Protein AF-A0A521X167-F1 (afdb_monomer)

Mean predicted aligned error: 25.04 Å

Secondary structure (DSSP, 8-state):
----SSSTTSTTSS-------------------TT---HHHHHHHHH-------HHHHHHHHHHHHHHHHHSSTTS-SSS-SS------------S---HHHHHHHHHHS----HHHHHHHHHHHHHHTS----HHHHHHHHHHHHHTTS---HHHHHHHHHHHS----HHHHHHHHHHHHHHHHHHHSHHHHHHHHHHHHHHHHHHHHHHHHHHHHHHHHHHHHHHHHHHHHHHHHHHHHHHHHHHHHHHHHHSHHHHHHHHHHHHHHSPPP--HHHHHHHHHHHHHHS-----HHHHHHHHHHHHTTS-----HHHHHHHHHHHHHT-PPP--HHHHHHHHHHS-----HHHHHHHHHHHHHHHHHTT-

Sequence (371 aa):
MDQNYLIDLVSGLFGSKRAIETQTSRPCTYLSDSSGLTGVAKYLKRQEVVPVLSGVARYLKNLEELSVTNEEADFLESQEEALIADVGPKLENQIETLSSVAKYLKKLDQSPVSSVAKYMARQAINAKQAPKISGVAKYVAKHAVVIKKAPASSVTKYVEKQAKSPVISSVSKYLIKQSISAKNTAASTRVGKYLEDESIATRKAAAAAIVARYLEEQRLLAKEQEQEKEKAQQLAREKEMQKAQERAAAAAAATGVARYLEKQEILAKEKPPVSGVAKYMAKQIISSKEAPILSGVSKYVAKQAINAKEAPILSGVAKYLKKEAMAVKKMPKVSGVAKYIEKKAVSPVASGVSKYMMRQNISAKAKQEKA

Foldseek 3Di:
DDDPPPPPPPPPPDDDDPDPDPPPDDPPPPPPDPPPQDPVNVVVVVVPPPPPQDPVSVVVVVVVVVVVVVVVVVPPPPPPPDPDDDDDDDDDDDDPDCDPVVVVVVVVVVPPCPPVNVVVVVVVVVVVVPPPCPPVSVVVVVVVVVVVVDPQPPVSVVVVVCVVDVPCPPVNVVVVVVVVVVLVVLCVDPVSVVVVVVVVVVVVVVVVVVVVVVVVVVVVVVVVVVVVVVVVVVVVVVVVVVVVVVVVVVVCVVDPVSVVVVVVVVVVVPPDDCDPVNVVVVVVVVVVPPPPPQPPVNVVVVVVVVVVVPDPPQPPVSVVVVVVVVVVVPDPDQPVVNVVVVVCVVDDPQDPVSVVVVVVVVVVVVVVVVD

Solvent-accessible surface area (backbone atoms only — not comparable to full-atom values): 22716 Å² total; per-residue (Å²): 139,80,93,75,83,82,72,80,79,72,72,83,81,75,78,84,79,76,78,83,73,83,74,79,77,72,84,79,77,77,79,74,64,90,76,80,65,50,76,64,55,55,50,52,63,66,63,61,65,72,75,83,64,49,77,63,55,50,51,53,51,55,50,52,57,59,54,56,66,57,65,71,64,69,75,76,73,83,80,76,89,84,80,86,88,81,82,85,82,90,82,87,90,78,85,88,69,82,42,73,62,57,59,47,50,61,52,52,74,53,57,78,69,42,76,63,53,50,47,51,50,50,49,53,51,50,61,71,59,46,75,72,65,46,76,61,56,47,45,51,52,55,49,51,54,44,61,75,60,46,83,63,50,73,64,56,51,48,52,51,49,50,70,75,47,66,84,70,45,74,65,55,50,48,51,52,50,52,52,51,51,52,49,55,56,38,56,71,36,76,67,37,41,52,54,49,52,51,54,49,49,52,51,50,52,53,52,50,53,52,53,49,51,53,55,49,51,54,52,49,54,53,50,50,54,49,52,50,51,51,50,50,52,50,51,50,51,51,52,50,51,49,53,50,49,52,51,51,49,53,56,46,58,67,36,73,63,48,49,49,51,54,52,50,50,50,57,64,68,50,64,71,76,76,47,73,63,58,53,47,52,53,49,52,54,50,67,72,59,61,67,77,80,71,49,75,64,58,54,48,52,54,51,52,59,52,66,73,58,63,72,79,83,69,49,74,63,60,53,46,53,54,50,48,59,58,51,66,73,62,63,76,77,76,50,76,63,60,55,49,53,51,59,52,71,77,47,79,78,68,48,74,63,55,52,48,55,52,50,51,53,52,55,53,51,60,52,62,79,74,108

Radius of gyration: 49.53 Å; Cα contacts (8 Å, |Δi|>4): 24; chains: 1; bounding box: 74×113×154 Å

Structure (mmCIF, N/CA/C/O backbone):
data_AF-A0A521X167-F1
#
_entry.id   AF-A0A521X167-F1
#
loop_
_atom_site.group_PDB
_atom_site.id
_atom_site.type_symbol
_atom_site.label_atom_id
_atom_site.label_alt_id
_atom_site.label_comp_id
_atom_site.label_asym_id
_atom_site.label_entity_id
_atom_site.label_seq_id
_atom_site.pdbx_PDB_ins_code
_atom_site.Cartn_x
_atom_site.Cartn_y
_atom_site.Cartn_z
_atom_site.occupancy
_atom_site.B_iso_or_equiv
_atom_site.auth_seq_id
_atom_site.auth_comp_id
_atom_site.auth_asym_id
_atom_site.auth_atom_id
_atom_site.pdbx_PDB_model_num
ATOM 1 N N . MET A 1 1 ? 17.722 24.470 -89.277 1.00 47.84 1 MET A N 1
ATOM 2 C CA . MET A 1 1 ? 16.968 25.341 -88.342 1.00 47.84 1 MET A CA 1
ATOM 3 C C . MET A 1 1 ? 15.893 24.446 -87.767 1.00 47.84 1 MET A C 1
ATOM 5 O O . MET A 1 1 ? 14.817 24.329 -88.341 1.00 47.84 1 MET A O 1
ATOM 9 N N . ASP A 1 2 ? 16.273 23.692 -86.738 1.00 47.91 2 ASP A N 1
ATOM 10 C CA . ASP A 1 2 ? 15.679 22.381 -86.482 1.00 47.91 2 ASP A CA 1
ATOM 11 C C . ASP A 1 2 ? 14.715 22.436 -85.296 1.00 47.91 2 ASP A C 1
ATOM 13 O O . ASP A 1 2 ? 15.006 22.982 -84.231 1.00 47.91 2 ASP A O 1
ATOM 17 N N . GLN A 1 3 ? 13.526 21.891 -85.535 1.00 56.38 3 GLN A N 1
ATOM 18 C CA . GLN A 1 3 ? 12.286 22.093 -84.789 1.00 56.38 3 GLN A CA 1
ATOM 19 C C . GLN A 1 3 ? 12.087 21.091 -83.634 1.00 56.38 3 GLN A C 1
ATOM 21 O O . GLN A 1 3 ? 10.997 20.552 -83.482 1.00 56.38 3 GLN A O 1
ATOM 26 N N . ASN A 1 4 ? 13.099 20.836 -82.798 1.00 56.25 4 ASN A N 1
ATOM 27 C CA . ASN A 1 4 ? 13.013 19.789 -81.757 1.00 56.25 4 ASN A CA 1
ATOM 28 C C . ASN A 1 4 ? 13.168 20.272 -80.302 1.00 56.25 4 ASN A C 1
ATOM 30 O O . ASN A 1 4 ? 13.463 19.474 -79.421 1.00 56.25 4 ASN A O 1
ATOM 34 N N . TYR A 1 5 ? 12.919 21.551 -80.006 1.00 54.16 5 TYR A N 1
ATOM 35 C CA . TYR A 1 5 ? 13.086 22.086 -78.641 1.00 54.16 5 TYR A CA 1
ATOM 36 C C . TYR A 1 5 ? 11.803 22.168 -77.797 1.00 54.16 5 TYR A C 1
ATOM 38 O O . TYR A 1 5 ? 11.856 22.640 -76.665 1.00 54.16 5 TYR A O 1
ATOM 46 N N . LEU A 1 6 ? 10.651 21.703 -78.297 1.00 53.53 6 LEU A N 1
ATOM 47 C CA . LEU A 1 6 ? 9.368 21.894 -77.600 1.00 53.53 6 LEU A CA 1
ATOM 48 C C . LEU A 1 6 ? 8.867 20.690 -76.779 1.00 53.53 6 LEU A C 1
ATOM 50 O O . LEU A 1 6 ? 7.837 20.806 -76.122 1.00 53.53 6 LEU A O 1
ATOM 54 N N . ILE A 1 7 ? 9.566 19.549 -76.785 1.00 54.06 7 ILE A N 1
ATOM 55 C CA . ILE A 1 7 ? 9.081 18.312 -76.134 1.00 54.06 7 ILE A CA 1
ATOM 56 C C . ILE A 1 7 ? 9.672 18.092 -74.725 1.00 54.06 7 ILE A C 1
ATOM 58 O O . ILE A 1 7 ? 9.080 17.375 -73.921 1.00 54.06 7 ILE A O 1
ATOM 62 N N . ASP A 1 8 ? 10.751 18.781 -74.345 1.00 52.78 8 ASP A N 1
ATOM 63 C CA . ASP A 1 8 ? 11.442 18.510 -73.070 1.00 52.78 8 ASP A CA 1
ATOM 64 C C . ASP A 1 8 ? 10.947 19.305 -71.848 1.00 52.78 8 ASP A C 1
ATOM 66 O O . ASP A 1 8 ? 11.417 19.074 -70.734 1.00 52.78 8 ASP A O 1
ATOM 70 N N . LEU A 1 9 ? 9.953 20.192 -71.987 1.00 54.28 9 LEU A N 1
ATOM 71 C CA . LEU A 1 9 ? 9.481 21.011 -70.856 1.00 54.28 9 LEU A CA 1
ATOM 72 C C . LEU A 1 9 ? 8.314 20.391 -70.056 1.00 54.28 9 LEU A C 1
ATOM 74 O O . LEU A 1 9 ? 7.995 20.870 -68.970 1.00 54.28 9 LEU A O 1
ATOM 78 N N . VAL A 1 10 ? 7.676 19.319 -70.543 1.00 51.78 10 VAL A N 1
ATOM 79 C CA . VAL A 1 10 ? 6.469 18.736 -69.902 1.00 51.78 10 VAL A CA 1
ATOM 80 C C . VAL A 1 10 ? 6.752 17.435 -69.127 1.00 51.78 10 VAL A C 1
ATOM 82 O O . VAL A 1 10 ? 5.931 16.984 -68.330 1.00 51.78 10 VAL A O 1
ATOM 85 N N . SER A 1 11 ? 7.957 16.872 -69.228 1.00 51.19 11 SER A N 1
ATOM 86 C CA . SER A 1 11 ? 8.320 15.604 -68.564 1.00 51.19 11 SER A CA 1
ATOM 87 C C . SER A 1 11 ? 8.676 15.729 -67.068 1.00 51.19 11 SER A C 1
ATOM 89 O O . SER A 1 11 ? 9.105 14.758 -66.447 1.00 51.19 11 SER A O 1
ATOM 91 N N . GLY A 1 12 ? 8.482 16.901 -66.453 1.00 53.19 12 GLY A N 1
ATOM 92 C CA . GLY A 1 12 ? 8.878 17.184 -65.066 1.00 53.19 12 GLY A CA 1
ATOM 93 C C . GLY A 1 12 ? 7.887 16.791 -63.960 1.00 53.19 12 GLY A C 1
ATOM 94 O O . GLY A 1 12 ? 8.208 17.003 -62.792 1.00 53.19 12 GLY A O 1
ATOM 95 N N . LEU A 1 13 ? 6.699 16.248 -64.268 1.00 56.66 13 LEU A N 1
ATOM 96 C CA . LEU A 1 13 ? 5.634 16.104 -63.255 1.00 56.66 13 LEU A CA 1
ATOM 97 C C . LEU A 1 13 ? 5.129 14.676 -62.981 1.00 56.66 13 LEU A C 1
ATOM 99 O O . LEU A 1 13 ? 4.431 14.475 -61.991 1.00 56.66 13 LEU A O 1
ATOM 103 N N . PHE A 1 14 ? 5.506 13.661 -63.764 1.00 53.41 14 PHE A N 1
ATOM 104 C CA . PHE A 1 14 ? 5.085 12.280 -63.494 1.00 53.41 14 PHE A CA 1
ATOM 105 C C . PHE A 1 14 ? 6.189 11.262 -63.793 1.00 53.41 14 PHE A C 1
ATOM 107 O O . PHE A 1 14 ? 6.531 11.012 -64.941 1.00 53.41 14 PHE A O 1
ATOM 114 N N . GLY A 1 15 ? 6.676 10.598 -62.740 1.00 49.22 15 GLY A N 1
ATOM 115 C CA . GLY A 1 15 ? 7.283 9.271 -62.857 1.00 49.22 15 GLY A CA 1
ATOM 116 C C . GLY A 1 15 ? 8.806 9.233 -62.816 1.00 49.22 15 GLY A C 1
ATOM 117 O O . GLY A 1 15 ? 9.468 9.035 -63.830 1.00 49.22 15 GLY A O 1
ATOM 118 N N . SER A 1 16 ? 9.370 9.293 -61.608 1.00 50.41 16 SER A N 1
ATOM 119 C CA . SER A 1 16 ? 10.726 8.815 -61.345 1.00 50.41 16 SER A CA 1
ATOM 120 C C . SER A 1 16 ? 10.834 7.355 -61.804 1.00 50.41 16 SER A C 1
ATOM 122 O O . SER A 1 16 ? 10.230 6.454 -61.213 1.00 50.41 16 SER A O 1
ATOM 124 N N . LYS A 1 17 ? 11.604 7.122 -62.871 1.00 50.06 17 LYS A N 1
ATOM 125 C CA . LYS A 1 17 ? 12.053 5.792 -63.283 1.00 50.06 17 LYS A CA 1
ATOM 126 C C . LYS A 1 17 ? 12.780 5.162 -62.093 1.00 50.06 17 LYS A C 1
ATOM 128 O O . LYS A 1 17 ? 13.825 5.651 -61.671 1.00 50.06 17 LYS A O 1
ATOM 133 N N . ARG A 1 18 ? 12.206 4.100 -61.519 1.00 49.12 18 ARG A N 1
ATOM 134 C CA . ARG A 1 18 ? 12.925 3.234 -60.581 1.00 49.12 18 ARG A CA 1
ATOM 135 C C . ARG A 1 18 ? 14.031 2.561 -61.380 1.00 49.12 18 ARG A C 1
ATOM 137 O O . ARG A 1 18 ? 13.741 1.774 -62.277 1.00 49.12 18 ARG A O 1
ATOM 144 N N . ALA A 1 19 ? 15.275 2.902 -61.071 1.00 49.47 19 ALA A N 1
ATOM 145 C CA . ALA A 1 19 ? 16.415 2.098 -61.462 1.00 49.47 19 ALA A CA 1
ATOM 146 C C . ALA A 1 19 ? 16.202 0.690 -60.889 1.00 49.47 19 ALA A C 1
ATOM 148 O O . ALA A 1 19 ? 16.019 0.516 -59.683 1.00 49.47 19 ALA A O 1
ATOM 149 N N . ILE A 1 20 ? 16.139 -0.297 -61.776 1.00 53.31 20 ILE A N 1
ATOM 150 C CA . ILE A 1 20 ? 16.152 -1.711 -61.420 1.00 53.31 20 ILE A CA 1
ATOM 151 C C . ILE A 1 20 ? 17.610 -2.020 -61.081 1.00 53.31 20 ILE A C 1
ATOM 153 O O . ILE A 1 20 ? 18.399 -2.397 -61.940 1.00 53.31 20 ILE A O 1
ATOM 157 N N . GLU A 1 21 ? 17.987 -1.774 -59.828 1.00 47.50 21 GLU A N 1
ATOM 158 C CA . GLU A 1 21 ? 19.181 -2.376 -59.249 1.00 47.50 21 GLU A CA 1
ATOM 159 C C . GLU A 1 21 ? 18.894 -3.868 -59.084 1.00 47.50 21 GLU A C 1
ATOM 161 O O . GLU A 1 21 ? 18.050 -4.283 -58.284 1.00 47.50 21 GLU A O 1
ATOM 166 N N . THR A 1 22 ? 19.577 -4.685 -59.879 1.00 46.31 22 THR A N 1
ATOM 167 C CA . THR A 1 22 ? 19.650 -6.132 -59.703 1.00 46.31 22 THR A CA 1
ATOM 168 C C . THR A 1 22 ? 20.320 -6.421 -58.362 1.00 46.31 22 THR A C 1
ATOM 170 O O . THR A 1 22 ? 21.543 -6.520 -58.269 1.00 46.31 22 THR A O 1
ATOM 173 N N . GLN A 1 23 ? 19.511 -6.523 -57.306 1.00 43.84 23 GLN A N 1
ATOM 174 C CA . GLN A 1 23 ? 19.937 -7.066 -56.025 1.00 43.84 23 GLN A CA 1
ATOM 175 C C . GLN A 1 23 ? 20.336 -8.523 -56.242 1.00 43.84 23 GLN A C 1
ATOM 177 O O . GLN A 1 23 ? 19.493 -9.397 -56.441 1.00 43.84 23 GLN A O 1
ATOM 182 N N . THR A 1 24 ? 21.637 -8.782 -56.197 1.00 46.19 24 THR A N 1
ATOM 183 C CA . THR A 1 24 ? 22.175 -10.117 -55.986 1.00 46.19 24 THR A CA 1
ATOM 184 C C . THR A 1 24 ? 21.641 -10.619 -54.648 1.00 46.19 24 THR A C 1
ATOM 186 O O . THR A 1 24 ? 21.963 -10.113 -53.570 1.00 46.19 24 THR A O 1
ATOM 189 N N . SER A 1 25 ? 20.729 -11.585 -54.738 1.00 42.28 25 SER A N 1
ATOM 190 C CA . SER A 1 25 ? 20.119 -12.265 -53.609 1.00 42.28 25 SER A CA 1
ATOM 191 C C . SER A 1 25 ? 21.214 -12.856 -52.729 1.00 42.28 25 SER A C 1
ATOM 193 O O . SER A 1 25 ? 21.930 -13.773 -53.133 1.00 42.28 25 SER A O 1
ATOM 195 N N . ARG A 1 26 ? 21.333 -12.337 -51.507 1.00 46.81 26 ARG A N 1
ATOM 196 C CA . ARG A 1 26 ? 22.073 -13.015 -50.444 1.00 46.81 26 ARG A CA 1
ATOM 197 C C . ARG A 1 26 ? 21.489 -14.423 -50.279 1.00 46.81 26 ARG A C 1
ATOM 199 O O . ARG A 1 26 ? 20.261 -14.536 -50.237 1.00 46.81 26 ARG A O 1
ATOM 206 N N . PRO A 1 27 ? 22.315 -15.475 -50.162 1.00 45.53 27 PRO A N 1
ATOM 207 C CA . PRO A 1 27 ? 21.812 -16.796 -49.828 1.00 45.53 27 PRO A CA 1
ATOM 208 C C . PRO A 1 27 ? 21.134 -16.699 -48.462 1.00 45.53 27 PRO A C 1
ATOM 210 O O . PRO A 1 27 ? 21.767 -16.419 -47.444 1.00 45.53 27 PRO A O 1
ATOM 213 N N . CYS A 1 28 ? 19.813 -16.850 -48.468 1.00 45.91 28 CYS A N 1
ATOM 214 C CA . CYS A 1 28 ? 19.016 -17.000 -47.268 1.00 45.91 28 CYS A CA 1
ATOM 215 C C . CYS A 1 28 ? 19.440 -18.325 -46.636 1.00 45.91 28 CYS A C 1
ATOM 217 O O . CYS A 1 28 ? 19.041 -19.399 -47.086 1.00 45.91 28 CYS A O 1
ATOM 219 N N . THR A 1 29 ? 20.317 -18.259 -45.638 1.00 45.22 29 THR A N 1
ATOM 220 C CA . THR A 1 29 ? 20.589 -19.397 -44.774 1.00 45.22 29 THR A CA 1
ATOM 221 C C . THR A 1 29 ? 19.306 -19.680 -44.006 1.00 45.22 29 THR A C 1
ATOM 223 O O . THR A 1 29 ? 18.942 -18.971 -43.068 1.00 45.22 29 THR A O 1
ATOM 226 N N . TYR A 1 30 ? 18.579 -20.700 -44.456 1.00 47.81 30 TYR A N 1
ATOM 227 C CA . TYR A 1 30 ? 17.501 -21.298 -43.690 1.00 47.81 30 TYR A CA 1
ATOM 228 C C . TYR A 1 30 ? 18.109 -21.801 -42.381 1.00 47.81 30 TYR A C 1
ATOM 230 O O . TYR A 1 30 ? 18.800 -22.817 -42.342 1.00 47.81 30 TYR A O 1
ATOM 238 N N . LEU A 1 31 ? 17.885 -21.045 -41.307 1.00 50.53 31 LEU A N 1
ATOM 239 C CA . LEU A 1 31 ? 18.002 -21.543 -39.947 1.00 50.53 31 LEU A CA 1
ATOM 240 C C . LEU A 1 31 ? 16.951 -22.641 -39.804 1.00 50.53 31 LEU A C 1
ATOM 242 O O . LEU A 1 31 ? 15.766 -22.380 -39.600 1.00 50.53 31 LEU A O 1
ATOM 246 N N . SER A 1 32 ? 17.393 -23.875 -40.012 1.00 54.34 32 SER A N 1
ATOM 247 C CA . SER A 1 32 ? 16.641 -25.076 -39.699 1.00 54.34 32 SER A CA 1
ATOM 248 C C . SER A 1 32 ? 16.373 -25.073 -38.197 1.00 54.34 32 SER A C 1
ATOM 250 O O . SER A 1 32 ? 17.243 -25.434 -37.407 1.00 54.34 32 SER A O 1
ATOM 252 N N . ASP A 1 33 ? 15.183 -24.629 -37.789 1.00 55.22 33 ASP A N 1
ATOM 253 C CA . ASP A 1 33 ? 14.688 -24.887 -36.440 1.00 55.22 33 ASP A CA 1
ATOM 254 C C . ASP A 1 33 ? 14.815 -26.398 -36.189 1.00 55.22 33 ASP A C 1
ATOM 256 O O . ASP A 1 33 ? 14.282 -27.201 -36.960 1.00 55.22 33 ASP A O 1
ATOM 260 N N . SER A 1 34 ? 15.466 -26.790 -35.093 1.00 62.41 34 SER A N 1
ATOM 261 C CA . SER A 1 34 ? 15.715 -28.186 -34.680 1.00 62.41 34 SER A CA 1
ATOM 262 C C . SER A 1 34 ? 14.455 -29.050 -34.518 1.00 62.41 34 SER A C 1
ATOM 264 O O . SER A 1 34 ? 14.539 -30.236 -34.225 1.00 62.41 34 SER A O 1
ATOM 266 N N . SER A 1 35 ? 13.273 -28.472 -34.728 1.00 67.12 35 SER A N 1
ATOM 267 C CA . SER A 1 35 ? 11.986 -29.153 -34.656 1.00 67.12 35 SER A CA 1
ATOM 268 C C . SER A 1 35 ? 11.715 -30.144 -35.793 1.00 67.12 35 SER A C 1
ATOM 270 O O . SER A 1 35 ? 10.772 -30.915 -35.667 1.00 67.12 35 SER A O 1
ATOM 272 N N . GLY A 1 36 ? 12.463 -30.119 -36.907 1.00 74.56 36 GLY A N 1
ATOM 273 C CA . GLY A 1 36 ? 12.280 -31.059 -38.032 1.00 74.56 36 GLY A CA 1
ATOM 274 C C . GLY A 1 36 ? 10.899 -31.019 -38.714 1.00 74.56 36 GLY A C 1
ATOM 275 O O . GLY A 1 36 ? 10.623 -31.808 -39.613 1.00 74.56 36 GLY A O 1
ATOM 276 N N . LEU A 1 37 ? 10.014 -30.108 -38.303 1.00 72.81 37 LEU A N 1
ATOM 277 C CA . LEU A 1 37 ? 8.639 -30.032 -38.781 1.00 72.81 37 LEU A CA 1
ATOM 278 C C . LEU A 1 37 ? 8.596 -29.238 -40.087 1.00 72.81 37 LEU A C 1
ATOM 280 O O . LEU A 1 37 ? 8.892 -28.040 -40.118 1.00 72.81 37 LEU A O 1
ATOM 284 N N . THR A 1 38 ? 8.196 -29.913 -41.164 1.00 80.94 38 THR A N 1
ATOM 285 C CA . THR A 1 38 ? 7.949 -29.296 -42.471 1.00 80.94 38 THR A CA 1
ATOM 286 C C . THR A 1 38 ? 6.914 -28.171 -42.343 1.00 80.94 38 THR A C 1
ATOM 288 O O . THR A 1 38 ? 6.071 -28.169 -41.441 1.00 80.94 38 THR A O 1
ATOM 291 N N . GLY A 1 39 ? 6.952 -27.181 -43.244 1.00 76.00 39 GLY A N 1
ATOM 292 C CA . GLY A 1 39 ? 6.028 -26.035 -43.201 1.00 76.00 39 GLY A CA 1
ATOM 293 C C . GLY A 1 39 ? 4.546 -26.440 -43.154 1.00 76.00 39 GLY A C 1
ATOM 294 O O . GLY A 1 39 ? 3.741 -25.763 -42.516 1.00 76.00 39 GLY A O 1
ATOM 295 N N . VAL A 1 40 ? 4.211 -27.596 -43.736 1.00 75.69 40 VAL A N 1
ATOM 296 C CA . VAL A 1 40 ? 2.875 -28.208 -43.691 1.00 75.69 40 VAL A CA 1
ATOM 297 C C . VAL A 1 40 ? 2.525 -28.700 -42.285 1.00 75.69 40 VAL A C 1
ATOM 299 O O . VAL A 1 40 ? 1.438 -28.409 -41.794 1.00 75.69 40 VAL A O 1
ATOM 302 N N . ALA A 1 41 ? 3.452 -29.357 -41.585 1.00 76.19 41 ALA A N 1
ATOM 303 C CA . ALA A 1 41 ? 3.237 -29.796 -40.207 1.00 76.19 41 ALA A CA 1
ATOM 304 C C . ALA A 1 41 ? 3.064 -28.606 -39.243 1.00 76.19 41 ALA A C 1
ATOM 306 O O . ALA A 1 41 ? 2.234 -28.654 -38.336 1.00 76.19 41 ALA A O 1
ATOM 307 N N . LYS A 1 42 ? 3.771 -27.488 -39.480 1.00 74.50 42 LYS A N 1
ATOM 308 C CA . LYS A 1 42 ? 3.540 -26.231 -38.740 1.00 74.50 42 LYS A CA 1
ATOM 309 C C . LYS A 1 42 ? 2.153 -25.634 -39.018 1.00 74.50 42 LYS A C 1
ATOM 311 O O . LYS A 1 42 ? 1.564 -25.049 -38.110 1.00 74.50 42 LYS A O 1
ATOM 316 N N . TYR A 1 43 ? 1.633 -25.763 -40.239 1.00 75.12 43 TYR A N 1
ATOM 317 C CA . TYR A 1 43 ? 0.300 -25.271 -40.598 1.00 75.12 43 TYR A CA 1
ATOM 318 C C . TYR A 1 43 ? -0.815 -26.136 -39.995 1.00 75.12 43 TYR A C 1
ATOM 320 O O . TYR A 1 43 ? -1.736 -25.592 -39.390 1.00 75.12 43 TYR A O 1
ATOM 328 N N . LEU A 1 44 ? -0.686 -27.465 -40.051 1.00 79.38 44 LEU A N 1
ATOM 329 C CA . LEU A 1 44 ? -1.642 -28.393 -39.438 1.00 79.38 44 LEU A CA 1
ATOM 330 C C . LEU A 1 44 ? -1.662 -28.270 -37.909 1.00 79.38 44 LEU A C 1
ATOM 332 O O . LEU A 1 44 ? -2.732 -28.175 -37.323 1.00 79.38 44 LEU A O 1
ATOM 336 N N . LYS A 1 45 ? -0.501 -28.105 -37.263 1.00 77.81 45 LYS A N 1
ATOM 337 C CA . LYS A 1 45 ? -0.424 -27.832 -35.817 1.00 77.81 45 LYS A CA 1
ATOM 338 C C . LYS A 1 45 ? -1.018 -26.473 -35.418 1.00 77.81 45 LYS A C 1
ATOM 340 O O . LYS A 1 45 ? -1.425 -26.283 -34.279 1.00 77.81 45 LYS A O 1
ATOM 345 N N . ARG A 1 46 ? -1.079 -25.505 -36.343 1.00 73.81 46 ARG A N 1
ATOM 346 C CA . ARG A 1 46 ? -1.822 -24.244 -36.144 1.00 73.81 46 ARG A CA 1
ATOM 347 C C . ARG A 1 46 ? -3.323 -24.389 -36.411 1.00 73.81 46 ARG A C 1
ATOM 349 O O . ARG A 1 46 ? -4.080 -23.554 -35.927 1.00 73.81 46 ARG A O 1
ATOM 356 N N . GLN A 1 47 ? -3.735 -25.399 -37.178 1.00 66.25 47 GLN A N 1
ATOM 357 C CA . GLN A 1 47 ? -5.136 -25.749 -37.423 1.00 66.25 47 GLN A CA 1
ATOM 358 C C . GLN A 1 47 ? -5.707 -26.756 -36.420 1.00 66.25 47 GLN A C 1
ATOM 360 O O . GLN A 1 47 ? -6.925 -26.922 -36.393 1.00 66.25 47 GLN A O 1
ATOM 365 N N . GLU A 1 48 ? -4.887 -27.356 -35.552 1.00 64.75 48 GLU A N 1
ATOM 366 C CA . GLU A 1 48 ? -5.345 -27.916 -34.277 1.00 64.75 48 GLU A CA 1
ATOM 367 C C . GLU A 1 48 ? -5.865 -26.765 -33.404 1.00 64.75 48 GLU A C 1
ATOM 369 O O . GLU A 1 48 ? -5.227 -26.266 -32.476 1.00 64.75 48 GLU A O 1
ATOM 374 N N . VAL A 1 49 ? -7.048 -26.281 -33.775 1.00 55.50 49 VAL A N 1
ATOM 375 C CA . VAL A 1 49 ? -7.872 -25.381 -32.994 1.00 55.50 49 VAL A CA 1
ATOM 376 C C . VAL A 1 49 ? -8.227 -26.169 -31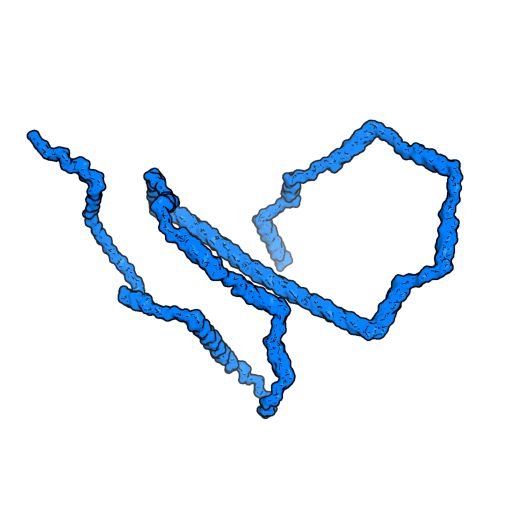.750 1.00 55.50 49 VAL A C 1
ATOM 378 O O . VAL A 1 49 ? -9.151 -26.979 -31.755 1.00 55.50 49 VAL A O 1
ATOM 381 N N . VAL A 1 50 ? -7.464 -25.943 -30.681 1.00 61.91 50 VAL A N 1
ATOM 382 C CA . VAL A 1 50 ? -7.876 -26.309 -29.330 1.00 61.91 50 VAL A CA 1
ATOM 383 C C . VAL A 1 50 ? -9.315 -25.809 -29.199 1.00 61.91 50 VAL A C 1
ATOM 385 O O . VAL A 1 50 ? -9.529 -24.599 -29.360 1.00 61.91 50 VAL A O 1
ATOM 388 N N . PRO A 1 51 ? -10.313 -26.695 -29.007 1.00 65.31 51 PRO A N 1
ATOM 389 C CA . PRO A 1 51 ? -11.693 -26.261 -28.926 1.00 65.31 51 PRO A CA 1
ATOM 390 C C . PRO A 1 51 ? -11.743 -25.200 -27.838 1.00 65.31 51 PRO A C 1
ATOM 392 O O . PRO A 1 51 ? -11.273 -25.427 -26.721 1.00 65.31 51 PRO A O 1
ATOM 395 N N . VAL A 1 52 ? -12.226 -24.004 -28.179 1.00 66.94 52 VAL A N 1
ATOM 396 C CA . VAL A 1 52 ? -12.397 -22.929 -27.204 1.00 66.94 52 VAL A CA 1
ATOM 397 C C . VAL A 1 52 ? -13.478 -23.412 -26.252 1.00 66.94 52 VAL A C 1
ATOM 399 O O . VAL A 1 52 ? -14.667 -23.208 -26.486 1.00 66.94 52 VAL A O 1
ATOM 402 N N . LEU A 1 53 ? -13.055 -24.123 -25.205 1.00 65.75 53 LEU A N 1
ATOM 403 C CA . LEU A 1 53 ? -13.936 -24.660 -24.188 1.00 65.75 53 LEU A CA 1
ATOM 404 C C . LEU A 1 53 ? -14.725 -23.478 -23.636 1.00 65.75 53 LEU A C 1
ATOM 406 O O . LEU A 1 53 ? -14.137 -22.490 -23.161 1.00 65.75 53 LEU A O 1
ATOM 410 N N . SER A 1 54 ? -16.051 -23.572 -23.758 1.00 78.56 54 SER A N 1
ATOM 411 C CA . SER A 1 54 ? -16.976 -22.628 -23.144 1.00 78.56 54 SER A CA 1
ATOM 412 C C . SER A 1 54 ? -16.641 -22.519 -21.654 1.00 78.56 54 SER A C 1
ATOM 414 O O . SER A 1 54 ? -16.087 -23.448 -21.061 1.00 78.56 54 SER A O 1
ATOM 416 N N . GLY A 1 55 ? -16.944 -21.381 -21.023 1.00 83.50 55 GLY A N 1
ATOM 417 C CA . GLY A 1 55 ? -16.613 -21.179 -19.604 1.00 83.50 55 GLY A CA 1
ATOM 418 C C . GLY A 1 55 ? -17.130 -22.305 -18.695 1.00 83.50 55 GLY A C 1
ATOM 419 O O . GLY A 1 55 ? -16.477 -22.649 -17.718 1.00 83.50 55 GLY A O 1
ATOM 420 N N . VAL A 1 56 ? -18.243 -22.937 -19.080 1.00 83.69 56 VAL A N 1
ATOM 421 C CA . VAL A 1 56 ? -18.821 -24.100 -18.396 1.00 83.69 56 VAL A CA 1
ATOM 422 C C . VAL A 1 56 ? -17.952 -25.347 -18.560 1.00 83.69 56 VAL A C 1
ATOM 424 O O . VAL A 1 56 ? -17.654 -26.009 -17.574 1.00 83.69 56 VAL A O 1
ATOM 427 N N . ALA A 1 57 ? -17.480 -25.643 -19.773 1.00 79.25 57 ALA A N 1
ATOM 428 C CA . ALA A 1 57 ? -16.615 -26.797 -20.015 1.00 79.25 57 ALA A CA 1
ATOM 429 C C . ALA A 1 57 ? -15.261 -26.674 -19.291 1.00 79.25 57 ALA A C 1
ATOM 431 O O . ALA A 1 57 ? -14.739 -27.667 -18.796 1.00 79.25 57 ALA A O 1
ATOM 432 N N . ARG A 1 58 ? -14.720 -25.453 -19.150 1.00 80.00 58 ARG A N 1
ATOM 433 C CA . ARG A 1 58 ? -13.525 -25.226 -18.312 1.00 80.00 58 ARG A CA 1
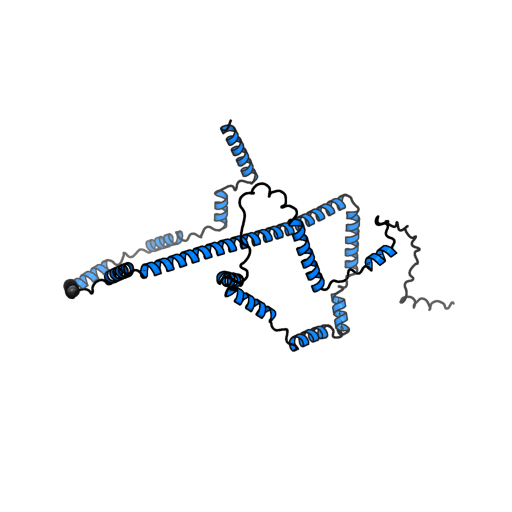ATOM 434 C C . ARG A 1 58 ? -13.796 -25.459 -16.832 1.00 80.00 58 ARG A C 1
ATOM 436 O O . ARG A 1 58 ? -12.937 -25.987 -16.142 1.00 80.00 58 ARG A O 1
ATOM 443 N N . TYR A 1 59 ? -14.969 -25.055 -16.349 1.00 83.50 59 TYR A N 1
ATOM 444 C CA . TYR A 1 59 ? -15.339 -25.246 -14.950 1.00 83.50 59 TYR A CA 1
ATOM 445 C C . TYR A 1 59 ? -15.517 -26.729 -14.608 1.00 83.50 59 TYR A C 1
ATOM 447 O O . TYR A 1 59 ? -15.014 -27.174 -13.584 1.00 83.50 59 TYR A O 1
ATOM 455 N N . LEU A 1 60 ? -16.158 -27.500 -15.492 1.00 88.06 60 LEU A N 1
ATOM 456 C CA . LEU A 1 60 ? -16.315 -28.945 -15.315 1.00 88.06 60 LEU A CA 1
ATOM 457 C C . LEU A 1 60 ? -14.971 -29.678 -15.359 1.00 88.06 60 LEU A C 1
ATOM 459 O O . LEU A 1 60 ? -14.711 -30.494 -14.485 1.00 88.06 60 LEU A O 1
ATOM 463 N N . LYS A 1 61 ? -14.081 -29.315 -16.290 1.00 83.69 61 LYS A N 1
ATOM 464 C CA . LYS A 1 61 ? -12.736 -29.900 -16.347 1.00 83.69 61 LYS A CA 1
ATOM 465 C C . LYS A 1 61 ? -11.918 -29.604 -15.082 1.00 83.69 61 LYS A C 1
ATOM 467 O O . LYS A 1 61 ? -11.275 -30.495 -14.549 1.00 83.69 61 LYS A O 1
ATOM 472 N N . ASN A 1 62 ? -11.991 -28.376 -14.562 1.00 85.12 62 ASN A N 1
ATOM 473 C CA . ASN A 1 62 ? -11.324 -28.027 -13.304 1.00 85.12 62 ASN A CA 1
ATOM 474 C C . ASN A 1 62 ? -11.911 -28.766 -12.092 1.00 85.12 62 ASN A C 1
ATOM 476 O O . ASN A 1 62 ? -11.184 -29.023 -11.141 1.00 85.12 62 ASN A O 1
ATOM 480 N N . LEU A 1 63 ? -13.213 -29.070 -12.090 1.00 81.00 63 LEU A N 1
ATOM 481 C CA . LEU A 1 63 ? -13.822 -29.874 -11.028 1.00 81.00 63 LEU A CA 1
ATOM 482 C C . LEU A 1 63 ? -13.344 -31.327 -11.077 1.00 81.00 63 LEU A C 1
ATOM 484 O O . LEU A 1 63 ? -13.069 -31.902 -10.031 1.00 81.00 63 LEU A O 1
ATOM 488 N N . GLU A 1 64 ? -13.211 -31.888 -12.277 1.00 79.81 64 GLU A N 1
ATOM 489 C CA . GLU A 1 64 ? -12.733 -33.255 -12.489 1.00 79.81 64 GLU A CA 1
ATOM 490 C C . GLU A 1 64 ? -11.246 -33.401 -12.113 1.00 79.81 64 GLU A C 1
ATOM 492 O O . GLU A 1 64 ? -10.871 -34.327 -11.395 1.00 79.81 64 GLU A O 1
ATOM 497 N N . GLU A 1 65 ? -10.409 -32.424 -12.483 1.00 74.00 65 GLU A N 1
ATOM 498 C CA . GLU A 1 65 ? -8.995 -32.373 -12.076 1.00 74.00 65 GLU A CA 1
ATOM 499 C C . GLU A 1 65 ? -8.835 -32.269 -10.545 1.00 74.00 65 GLU A C 1
ATOM 501 O O . GLU A 1 65 ? -7.925 -32.877 -9.988 1.00 74.00 65 GLU A O 1
ATOM 506 N N . LEU A 1 66 ? -9.743 -31.574 -9.845 1.00 69.75 66 LEU A N 1
ATOM 507 C CA . LEU A 1 66 ? -9.744 -31.499 -8.377 1.00 69.75 66 LEU A CA 1
ATOM 508 C C . LEU A 1 66 ? -10.221 -32.791 -7.699 1.00 69.75 66 LEU A C 1
ATOM 510 O O . LEU A 1 66 ? -9.813 -33.057 -6.569 1.00 69.75 66 LEU A O 1
ATOM 514 N N . SER A 1 67 ? -11.087 -33.583 -8.341 1.00 68.81 67 SER A N 1
ATOM 515 C CA . SER A 1 67 ? -11.479 -34.890 -7.797 1.00 68.81 67 SER A CA 1
ATOM 516 C C . SER A 1 67 ? -10.374 -35.933 -7.941 1.00 68.81 67 SER A C 1
ATOM 518 O O . SER A 1 67 ? -10.147 -36.686 -7.001 1.00 68.81 67 SER A O 1
ATOM 520 N N . VAL A 1 68 ? -9.631 -35.933 -9.053 1.00 64.44 68 VAL A N 1
ATOM 521 C CA . VAL A 1 68 ? -8.565 -36.923 -9.299 1.00 64.44 68 VAL A CA 1
ATOM 522 C C . VAL A 1 68 ? -7.386 -36.739 -8.337 1.00 64.44 68 VAL A C 1
ATOM 524 O O . VAL A 1 68 ? -6.820 -37.718 -7.865 1.00 64.44 68 VAL A O 1
ATOM 527 N N . THR A 1 69 ? -7.057 -35.502 -7.948 1.00 54.09 69 THR A N 1
ATOM 528 C CA . THR A 1 69 ? -5.974 -35.250 -6.978 1.00 54.09 69 THR A CA 1
ATOM 529 C C . THR A 1 69 ? -6.284 -35.714 -5.553 1.00 54.09 69 THR A C 1
ATOM 531 O O . THR A 1 69 ? -5.373 -35.751 -4.731 1.00 54.09 69 THR A O 1
ATOM 534 N N . ASN A 1 70 ? -7.540 -36.052 -5.239 1.00 55.56 70 ASN A N 1
ATOM 535 C CA . ASN A 1 70 ? -7.903 -36.583 -3.923 1.00 55.56 70 ASN A CA 1
ATOM 536 C C . ASN A 1 70 ? -7.829 -38.116 -3.865 1.00 55.56 70 ASN A C 1
ATOM 538 O O . ASN A 1 70 ? -7.704 -38.649 -2.772 1.00 55.56 70 ASN A O 1
ATOM 542 N N . GLU A 1 71 ? -7.844 -38.824 -5.000 1.00 55.81 71 GLU A N 1
ATOM 543 C CA . GLU A 1 71 ? -7.712 -40.291 -5.011 1.00 55.81 71 GLU A CA 1
ATOM 544 C C . GLU A 1 71 ? -6.249 -40.758 -4.879 1.00 55.81 71 GLU A C 1
ATOM 546 O O . GLU A 1 71 ? -5.991 -41.852 -4.389 1.00 55.81 71 GLU A O 1
ATOM 551 N N . GLU A 1 72 ? -5.264 -39.921 -5.233 1.00 49.97 72 GLU A N 1
ATOM 552 C CA . GLU A 1 72 ? -3.836 -40.232 -5.018 1.00 49.97 72 GLU A CA 1
ATOM 553 C C . GLU A 1 72 ? -3.371 -40.012 -3.565 1.00 49.97 72 GLU A C 1
ATOM 555 O O . GLU A 1 72 ? -2.290 -40.470 -3.189 1.00 49.97 72 GLU A O 1
ATOM 560 N N . ALA A 1 73 ? -4.175 -39.345 -2.730 1.00 49.25 73 ALA A N 1
ATOM 561 C CA . ALA A 1 73 ? -3.867 -39.139 -1.314 1.00 49.25 73 ALA A CA 1
ATOM 562 C C . ALA A 1 73 ? -4.232 -40.349 -0.428 1.00 49.25 73 ALA A C 1
ATOM 564 O O . ALA A 1 73 ? -3.653 -40.495 0.645 1.00 49.25 73 ALA A O 1
ATOM 565 N N . ASP A 1 74 ? -5.095 -41.254 -0.904 1.00 48.16 74 ASP A N 1
ATOM 566 C CA . ASP A 1 74 ? -5.578 -42.417 -0.139 1.00 48.16 74 ASP A CA 1
ATOM 567 C C . ASP A 1 74 ? -4.664 -43.662 -0.255 1.00 48.16 74 ASP A C 1
ATOM 569 O O . ASP A 1 74 ? -4.934 -44.698 0.350 1.00 48.16 74 ASP A O 1
ATOM 573 N N . PHE A 1 75 ? -3.545 -43.592 -0.994 1.00 44.44 75 PHE A N 1
ATOM 574 C CA . PHE A 1 75 ? -2.632 -44.735 -1.195 1.00 44.44 75 PHE A CA 1
ATOM 575 C C . PHE A 1 75 ? -1.417 -44.769 -0.240 1.00 44.44 75 PHE A C 1
ATOM 577 O O . PHE A 1 75 ? -0.602 -45.690 -0.304 1.00 44.44 75 PHE A O 1
ATOM 584 N N . LEU A 1 76 ? -1.264 -43.793 0.665 1.00 47.75 76 LEU A N 1
ATOM 585 C CA . LEU A 1 76 ? -0.137 -43.734 1.616 1.00 47.75 76 LEU A CA 1
ATOM 586 C C . LEU A 1 76 ? -0.517 -43.987 3.083 1.00 47.75 76 LEU A C 1
ATOM 588 O O . LEU A 1 76 ? 0.341 -43.877 3.954 1.00 47.75 76 LEU A O 1
ATOM 592 N N . GLU A 1 77 ? -1.753 -44.404 3.360 1.00 45.84 77 GLU A N 1
ATOM 593 C CA . GLU A 1 77 ? -2.236 -44.702 4.720 1.00 45.84 77 GLU A CA 1
ATOM 594 C C . GLU A 1 77 ? -2.346 -46.218 5.002 1.00 45.84 77 GLU A C 1
ATOM 596 O O . GLU A 1 77 ? -3.015 -46.655 5.927 1.00 45.84 77 GLU A O 1
ATOM 601 N N . SER A 1 78 ? -1.657 -47.062 4.221 1.00 50.25 78 SER A N 1
ATOM 602 C CA . SER A 1 78 ? -1.661 -48.530 4.392 1.00 50.25 78 SER A CA 1
ATOM 603 C C . SER A 1 78 ? -0.427 -49.100 5.114 1.00 50.25 78 SER A C 1
ATOM 605 O O . SER A 1 78 ? -0.116 -50.278 4.947 1.00 50.25 78 SER A O 1
ATOM 607 N N . GLN A 1 79 ? 0.305 -48.302 5.908 1.00 47.06 79 GLN A N 1
ATOM 608 C CA . GLN A 1 79 ? 1.493 -48.792 6.635 1.00 47.06 79 GLN A CA 1
ATOM 609 C C . GLN A 1 79 ? 1.540 -48.473 8.143 1.00 47.06 79 GLN A C 1
ATOM 611 O O . GLN A 1 79 ? 2.551 -48.759 8.779 1.00 47.06 79 GLN A O 1
ATOM 616 N N . GLU A 1 80 ? 0.459 -47.969 8.751 1.00 45.00 80 GLU A N 1
ATOM 617 C CA . GLU A 1 80 ? 0.407 -47.745 10.214 1.00 45.00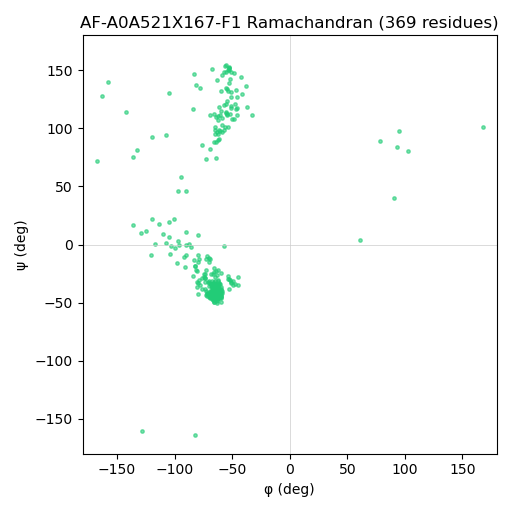 80 GLU A CA 1
ATOM 618 C C . GLU A 1 80 ? -0.655 -48.574 10.970 1.00 45.00 80 GLU A C 1
ATOM 620 O O . GLU A 1 80 ? -0.693 -48.554 12.199 1.00 45.00 80 GLU A O 1
ATOM 625 N N . GLU A 1 81 ? -1.440 -49.420 10.295 1.00 45.91 81 GLU A N 1
ATOM 626 C CA . GLU A 1 81 ? -2.471 -50.263 10.931 1.00 45.91 81 GLU A CA 1
ATOM 627 C C . GLU A 1 81 ? -1.993 -51.689 11.276 1.00 45.91 81 GLU A C 1
ATOM 629 O O . GLU A 1 81 ? -2.561 -52.688 10.840 1.00 45.91 81 GLU A O 1
ATOM 634 N N . ALA A 1 82 ? -0.942 -51.814 12.093 1.00 41.91 82 ALA A N 1
ATOM 635 C CA . ALA A 1 82 ? -0.484 -53.125 12.586 1.00 41.91 82 ALA A CA 1
ATOM 636 C C . ALA A 1 82 ? -0.390 -53.262 14.117 1.00 41.91 82 ALA A C 1
ATOM 638 O O . ALA A 1 82 ? 0.179 -54.246 14.587 1.00 41.91 82 ALA A O 1
ATOM 639 N N . LEU A 1 83 ? -0.930 -52.333 14.923 1.00 41.09 83 LEU A N 1
ATOM 640 C CA . LEU A 1 83 ? -0.751 -52.394 16.388 1.00 41.09 83 LEU A CA 1
ATOM 641 C C . LEU A 1 83 ? -1.975 -52.135 17.277 1.00 41.09 83 LEU A C 1
ATOM 643 O O . LEU A 1 83 ? -1.799 -51.946 18.478 1.00 41.09 83 LEU A O 1
ATOM 647 N N . ILE A 1 84 ? -3.209 -52.199 16.774 1.00 39.72 84 ILE A N 1
ATOM 648 C CA . ILE A 1 84 ? -4.381 -52.187 17.669 1.00 39.72 84 ILE A CA 1
ATOM 649 C C . ILE A 1 84 ? -5.393 -53.241 17.222 1.00 39.72 84 ILE A C 1
ATOM 651 O O . ILE A 1 84 ? -6.430 -52.952 16.638 1.00 39.72 84 ILE A O 1
ATOM 655 N N . ALA A 1 85 ? -5.061 -54.496 17.512 1.00 42.97 85 ALA A N 1
ATOM 656 C CA . ALA A 1 85 ? -6.018 -55.585 17.564 1.00 42.97 85 ALA A CA 1
ATOM 657 C C . ALA A 1 85 ? -6.221 -55.958 19.034 1.00 42.97 85 ALA A C 1
ATOM 659 O O . ALA A 1 85 ? -5.454 -56.752 19.569 1.00 42.97 85 ALA A O 1
ATOM 660 N N . ASP A 1 86 ? -7.239 -55.387 19.679 1.00 41.94 86 ASP A N 1
ATOM 661 C CA . ASP A 1 86 ? -8.024 -56.169 20.631 1.00 41.94 86 ASP A CA 1
ATOM 662 C C . ASP A 1 86 ? -9.421 -55.572 20.854 1.00 41.94 86 ASP A C 1
ATOM 664 O O . ASP A 1 86 ? -9.589 -54.362 20.998 1.00 41.94 86 ASP A O 1
ATOM 668 N N . VAL A 1 87 ? -10.398 -56.476 20.945 1.00 38.22 87 VAL A N 1
ATOM 669 C CA . VAL A 1 87 ? -11.810 -56.276 21.317 1.00 38.22 87 VAL A CA 1
ATOM 670 C C . VAL A 1 87 ? -12.753 -55.695 20.241 1.00 38.22 87 VAL A C 1
ATOM 672 O O . VAL A 1 87 ? -13.057 -54.507 20.190 1.00 38.22 87 VAL A O 1
ATOM 675 N N . GLY A 1 88 ? -13.345 -56.591 19.440 1.00 35.78 88 GLY A N 1
ATOM 676 C CA . GLY A 1 88 ? -14.699 -56.386 18.891 1.00 35.78 88 GLY A CA 1
ATOM 677 C C . GLY A 1 88 ? -15.786 -56.786 19.908 1.00 35.78 88 GLY A C 1
ATOM 678 O O . GLY A 1 88 ? -15.466 -57.059 21.065 1.00 35.78 88 GLY A O 1
ATOM 679 N N . PRO A 1 89 ? -17.056 -56.990 19.506 1.00 59.69 89 PRO A N 1
ATOM 680 C CA . PRO A 1 89 ? -17.777 -56.506 18.325 1.00 59.69 89 PRO A CA 1
ATOM 681 C C . PRO A 1 89 ? -19.121 -55.838 18.743 1.00 59.69 89 PRO A C 1
ATOM 683 O O . PRO A 1 89 ? -19.349 -55.576 19.922 1.00 59.69 89 PRO A O 1
ATOM 686 N N . LYS A 1 90 ? -20.066 -55.706 17.792 1.00 38.47 90 LYS A N 1
ATOM 687 C CA . LYS A 1 90 ? -21.533 -55.568 17.990 1.00 38.47 90 LYS A CA 1
ATOM 688 C C . LYS A 1 90 ? -22.077 -54.125 18.027 1.00 38.47 90 LYS A C 1
ATOM 690 O O . LYS A 1 90 ? -22.156 -53.498 19.073 1.00 38.47 90 LYS A O 1
ATOM 695 N N . LEU A 1 91 ? -22.602 -53.657 16.893 1.00 42.28 91 LEU A N 1
ATOM 696 C CA . LEU A 1 91 ? -24.053 -53.578 16.645 1.00 42.28 91 LEU A CA 1
ATOM 697 C C . LEU A 1 91 ? -24.335 -52.736 15.398 1.00 42.28 91 LEU A C 1
ATOM 699 O O . LEU A 1 91 ? -24.355 -51.510 15.411 1.00 42.28 91 LEU A O 1
ATOM 703 N N . GLU A 1 92 ? -24.606 -53.464 14.328 1.00 46.72 92 GLU A N 1
ATOM 704 C CA . GLU A 1 92 ? -25.443 -53.043 13.218 1.00 46.72 92 GLU A CA 1
ATOM 705 C C . GLU A 1 92 ? -26.901 -52.926 13.712 1.00 46.72 92 GLU A C 1
ATOM 707 O O . GLU A 1 92 ? -27.313 -53.668 14.608 1.00 46.72 92 GLU A O 1
ATOM 712 N N . ASN A 1 93 ? -27.672 -52.027 13.089 1.00 48.34 93 ASN A N 1
ATOM 713 C CA . ASN A 1 93 ? -29.103 -51.730 13.288 1.00 48.34 93 ASN A CA 1
ATOM 714 C C . ASN A 1 93 ? -29.460 -50.611 14.280 1.00 48.34 93 ASN A C 1
ATOM 716 O O . ASN A 1 93 ? -29.876 -50.866 15.406 1.00 48.34 93 ASN A O 1
ATOM 720 N N . GLN A 1 94 ? -29.425 -49.368 13.783 1.00 41.59 94 GLN A N 1
ATOM 721 C CA . GLN A 1 94 ? -30.448 -48.337 14.036 1.00 41.59 94 GLN A CA 1
ATOM 722 C C . GLN A 1 94 ? -30.257 -47.158 13.061 1.00 41.59 94 GLN A C 1
ATOM 724 O O . GLN A 1 94 ? -29.813 -46.068 13.413 1.00 41.59 94 GLN A O 1
ATOM 729 N N . ILE A 1 95 ? -30.591 -47.388 11.792 1.00 49.97 95 ILE A N 1
ATOM 730 C CA . ILE A 1 95 ? -30.933 -46.300 10.871 1.00 49.97 95 ILE A CA 1
ATOM 731 C C . ILE A 1 95 ? -32.405 -45.970 11.165 1.00 49.97 95 ILE A C 1
ATOM 733 O O . ILE A 1 95 ? -33.199 -46.880 11.363 1.00 49.97 95 ILE A O 1
ATOM 737 N N . GLU A 1 96 ? -32.743 -44.681 11.227 1.00 53.03 96 GLU A N 1
ATOM 738 C CA . GLU A 1 96 ? -34.075 -44.125 11.551 1.00 53.03 96 GLU A CA 1
ATOM 739 C C . GLU A 1 96 ? -34.392 -43.819 13.022 1.00 53.03 96 GLU A C 1
ATOM 741 O O . GLU A 1 96 ? -35.533 -43.874 13.462 1.00 53.03 96 GLU A O 1
ATOM 746 N N . THR A 1 97 ? -33.430 -43.276 13.760 1.00 48.97 97 THR A N 1
ATOM 747 C CA . THR A 1 97 ? -33.758 -42.162 14.663 1.00 48.97 97 THR A CA 1
ATOM 748 C C . THR A 1 97 ? -32.719 -41.071 14.465 1.00 48.97 97 THR A C 1
ATOM 750 O O . THR A 1 97 ? -31.747 -40.947 15.203 1.00 48.97 97 THR A O 1
ATOM 753 N N . LEU A 1 98 ? -32.895 -40.259 13.412 1.00 51.25 98 LEU A N 1
ATOM 754 C CA . LEU A 1 98 ? -32.168 -38.997 13.283 1.00 51.25 98 LEU A CA 1
ATOM 755 C C . LEU A 1 98 ? -32.550 -38.125 14.474 1.00 51.25 98 LEU A C 1
ATOM 757 O O . LEU A 1 98 ? -33.544 -37.390 14.454 1.00 51.25 98 LEU A O 1
ATOM 761 N N . SER A 1 99 ? -31.738 -38.292 15.514 1.00 57.19 99 SER A N 1
ATOM 762 C CA . SER A 1 99 ? -31.733 -37.577 16.766 1.00 57.19 99 SER A CA 1
ATOM 763 C C . SER A 1 99 ? -32.044 -36.114 16.494 1.00 57.19 99 SER A C 1
ATOM 765 O O . SER A 1 99 ? -31.533 -35.503 15.549 1.00 57.19 99 SER A O 1
ATOM 767 N N . SER A 1 100 ? -32.897 -35.535 17.327 1.00 62.28 100 SER A N 1
ATOM 768 C CA . SER A 1 100 ? -33.126 -34.091 17.380 1.00 62.28 100 SER A CA 1
ATOM 769 C C . SER A 1 100 ? -31.808 -33.302 17.350 1.00 62.28 100 SER A C 1
ATOM 771 O O . SER A 1 100 ? -31.776 -32.212 16.782 1.00 62.28 100 SER A O 1
ATOM 773 N N . VAL A 1 101 ? -30.713 -33.897 17.840 1.00 69.31 101 VAL A N 1
ATOM 774 C CA . VAL A 1 101 ? -29.336 -33.399 17.744 1.00 69.31 101 VAL A CA 1
ATOM 775 C C . VAL A 1 101 ? -28.818 -33.361 16.304 1.00 69.31 101 VAL A C 1
ATOM 777 O O . VAL A 1 101 ? -28.304 -32.330 15.892 1.00 69.31 101 VAL A O 1
ATOM 780 N N . ALA A 1 102 ? -29.011 -34.402 15.491 1.00 69.12 102 ALA A N 1
ATOM 781 C CA . ALA A 1 102 ? -28.628 -34.394 14.074 1.00 69.12 102 ALA A CA 1
ATOM 782 C C . ALA A 1 102 ? -29.405 -33.328 13.278 1.00 69.12 102 ALA A C 1
ATOM 784 O O . ALA A 1 102 ? -28.832 -32.631 12.440 1.00 69.12 102 ALA A O 1
ATOM 785 N N . LYS A 1 103 ? -30.695 -33.122 13.589 1.00 68.31 103 LYS A N 1
ATOM 786 C CA . LYS A 1 103 ? -31.472 -31.993 13.038 1.00 68.31 103 LYS A CA 1
ATOM 787 C C . LYS A 1 103 ? -30.936 -30.636 13.509 1.00 68.31 103 LYS A C 1
ATOM 789 O O . LYS A 1 103 ? -30.978 -29.679 12.740 1.00 68.31 103 LYS A O 1
ATOM 794 N N . TYR A 1 104 ? -30.425 -30.545 14.736 1.00 64.38 104 TYR A N 1
ATOM 795 C CA . TYR A 1 104 ? -29.828 -29.323 15.280 1.00 64.38 104 TYR A CA 1
ATOM 796 C C . TYR A 1 104 ? -28.460 -29.014 14.664 1.00 64.38 104 TYR A C 1
ATOM 798 O O . TYR A 1 104 ? -28.194 -27.864 14.332 1.00 64.38 104 TYR A O 1
ATOM 806 N N . LEU A 1 105 ? -27.634 -30.036 14.438 1.00 72.62 105 LEU A N 1
ATOM 807 C CA . LEU A 1 105 ? -26.323 -29.913 13.800 1.00 72.62 105 LEU A CA 1
ATOM 808 C C . LEU A 1 105 ? -26.458 -29.524 12.324 1.00 72.62 105 LEU A C 1
ATOM 810 O O . LEU A 1 105 ? -25.832 -28.564 11.889 1.00 72.62 105 LEU A O 1
ATOM 814 N N . LYS A 1 106 ? -27.411 -30.119 11.595 1.00 67.31 106 LYS A N 1
ATOM 815 C CA . LYS A 1 106 ? -27.730 -29.706 10.214 1.00 67.31 106 LYS A CA 1
ATOM 816 C C . LYS A 1 106 ? -28.265 -28.265 10.130 1.00 67.31 106 LYS A C 1
ATOM 818 O O . LYS A 1 106 ? -28.123 -27.599 9.107 1.00 67.31 106 LYS A O 1
ATOM 823 N N . LYS A 1 107 ? -28.879 -27.771 11.214 1.00 64.00 107 LYS A N 1
ATOM 824 C CA . LYS A 1 107 ? -29.318 -26.374 11.366 1.00 64.00 107 LYS A CA 1
ATOM 825 C C . LYS A 1 107 ? -28.181 -25.440 11.812 1.00 64.00 107 LYS A C 1
ATOM 827 O O . LYS A 1 107 ? -28.307 -24.237 11.618 1.00 64.00 107 LYS A O 1
ATOM 832 N N . LEU A 1 108 ? -27.091 -25.973 12.372 1.00 58.38 108 LEU A N 1
ATOM 833 C CA . LEU A 1 108 ? -25.855 -25.239 12.668 1.00 58.38 108 LEU A CA 1
ATOM 834 C C . LEU A 1 108 ? -24.972 -25.079 11.421 1.00 58.38 108 LEU A C 1
ATOM 836 O O . LEU A 1 108 ? -24.392 -24.010 11.238 1.00 58.38 108 LEU A O 1
ATOM 840 N N . ASP A 1 109 ? -24.931 -26.089 10.546 1.00 56.69 109 ASP A N 1
ATOM 841 C CA . ASP A 1 109 ? -24.215 -26.020 9.259 1.00 56.69 109 ASP A CA 1
ATOM 842 C C . ASP A 1 109 ? -24.854 -25.006 8.299 1.00 56.69 109 ASP A C 1
ATOM 844 O O . ASP A 1 109 ? -24.180 -24.374 7.481 1.00 56.69 109 ASP A O 1
ATOM 848 N N . GLN A 1 110 ? -26.154 -24.742 8.467 1.00 56.47 110 GLN A N 1
ATOM 849 C CA . GLN A 1 110 ? -26.759 -23.487 8.029 1.00 56.47 110 GLN A CA 1
ATOM 850 C C . GLN A 1 110 ? -26.309 -22.367 8.966 1.00 56.47 110 GLN A C 1
ATOM 852 O O . GLN A 1 110 ? -27.080 -21.878 9.793 1.00 56.47 110 GLN A O 1
ATOM 857 N N . SER A 1 111 ? -25.042 -21.968 8.827 1.00 56.53 111 SER A N 1
ATOM 858 C CA . SER A 1 111 ? -24.470 -20.844 9.563 1.00 56.53 111 SER A CA 1
ATOM 859 C C . SER A 1 111 ? -25.481 -19.689 9.612 1.00 56.53 111 SER A C 1
ATOM 861 O O . SER A 1 111 ? -26.051 -19.323 8.572 1.00 56.53 111 SER A O 1
ATOM 863 N N . PRO A 1 112 ? -25.779 -19.115 10.795 1.00 57.19 112 PRO A N 1
ATOM 864 C CA . PRO A 1 112 ? -26.635 -17.949 10.871 1.00 57.19 112 PRO A CA 1
ATOM 865 C C . PRO A 1 112 ? -25.885 -16.834 10.158 1.00 57.19 112 PRO A C 1
ATOM 867 O O . PRO A 1 112 ? -25.007 -16.203 10.742 1.00 57.19 112 PRO A O 1
ATOM 870 N N . VAL A 1 113 ? -26.193 -16.636 8.872 1.00 62.62 113 VAL A N 1
ATOM 871 C CA . VAL A 1 113 ? -25.604 -15.590 8.041 1.00 62.62 113 VAL A CA 1
ATOM 872 C C . VAL A 1 113 ? -25.752 -14.310 8.844 1.00 62.62 113 VAL A C 1
ATOM 874 O O . VAL A 1 113 ? -26.881 -13.851 9.072 1.00 62.62 113 VAL A O 1
ATOM 877 N N . SER A 1 114 ? -24.622 -13.824 9.369 1.00 75.81 114 SER A N 1
ATOM 878 C CA . SER A 1 114 ? -24.602 -12.722 10.321 1.00 75.81 114 SER A CA 1
ATOM 879 C C . SER A 1 114 ? -25.378 -11.556 9.721 1.00 75.81 114 SER A C 1
ATOM 881 O O . SER A 1 114 ? -25.455 -11.415 8.498 1.00 75.81 114 SER A O 1
ATOM 883 N N . SER A 1 115 ? -25.997 -10.716 10.547 1.00 79.81 115 SER A N 1
ATOM 884 C CA . SER A 1 115 ? -26.703 -9.525 10.048 1.00 79.81 115 SER A CA 1
ATOM 885 C C . SER A 1 115 ? -25.827 -8.720 9.078 1.00 79.81 115 SER A C 1
ATOM 887 O O . SER A 1 115 ? -26.315 -8.242 8.055 1.00 79.81 115 SER A O 1
ATOM 889 N N . VAL A 1 116 ? -24.518 -8.688 9.340 1.00 83.50 116 VAL A N 1
ATOM 890 C CA . VAL A 1 116 ? -23.484 -8.118 8.472 1.00 83.50 116 VAL A CA 1
ATOM 891 C C . VAL A 1 116 ? -23.307 -8.909 7.178 1.00 83.50 116 VAL A C 1
ATOM 893 O O . VAL A 1 116 ? -23.295 -8.303 6.116 1.00 83.50 116 VAL A O 1
ATOM 896 N N . ALA A 1 117 ? -23.224 -10.239 7.208 1.00 80.31 117 ALA A N 1
ATOM 897 C CA . ALA A 1 117 ? -23.137 -11.053 5.996 1.00 80.31 117 ALA A CA 1
ATOM 898 C C . ALA A 1 117 ? -24.413 -10.951 5.136 1.00 80.31 117 ALA A C 1
ATOM 900 O O . ALA A 1 117 ? -24.320 -10.850 3.915 1.00 80.31 117 ALA A O 1
ATOM 901 N N . LYS A 1 118 ? -25.604 -10.858 5.747 1.00 84.81 118 LYS A N 1
ATOM 902 C CA . LYS A 1 118 ? -26.860 -10.542 5.041 1.00 84.81 118 LYS A CA 1
ATOM 90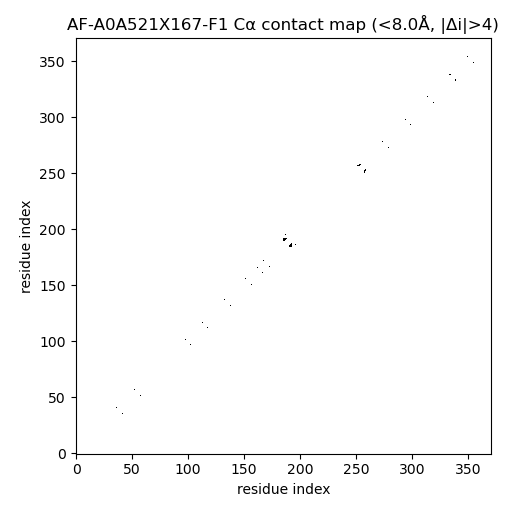3 C C . LYS A 1 118 ? -26.829 -9.137 4.446 1.00 84.81 118 LYS A C 1
ATOM 905 O O . LYS A 1 118 ? -27.301 -8.944 3.328 1.00 84.81 118 LYS A O 1
ATOM 910 N N . TYR A 1 119 ? -26.277 -8.164 5.167 1.00 85.06 119 TYR A N 1
ATOM 911 C CA . TYR A 1 119 ? -26.125 -6.791 4.690 1.00 85.06 119 TYR A CA 1
ATOM 912 C C . TYR A 1 119 ? -25.124 -6.692 3.534 1.00 85.06 119 TYR A C 1
ATOM 914 O O . TYR A 1 119 ? -25.431 -6.072 2.525 1.00 85.06 119 TYR A O 1
ATOM 922 N N . MET A 1 120 ? -23.978 -7.361 3.630 1.00 86.94 120 MET A N 1
ATOM 923 C CA . MET A 1 120 ? -22.962 -7.456 2.581 1.00 86.94 120 MET A CA 1
ATOM 924 C C . MET A 1 120 ? -23.501 -8.195 1.355 1.00 86.94 120 MET A C 1
ATOM 926 O O . MET A 1 120 ? -23.293 -7.744 0.235 1.00 86.94 120 MET A O 1
ATOM 930 N N . ALA A 1 121 ? -24.268 -9.273 1.543 1.00 83.31 121 ALA A N 1
ATOM 931 C CA . ALA A 1 121 ? -24.955 -9.958 0.452 1.00 83.31 121 ALA A CA 1
ATOM 932 C C . ALA A 1 121 ? -25.994 -9.045 -0.220 1.00 83.31 121 ALA A C 1
ATOM 934 O O . ALA A 1 121 ? -26.042 -8.972 -1.445 1.00 83.31 121 ALA A O 1
ATOM 935 N N . ARG A 1 122 ? -26.779 -8.283 0.556 1.00 84.50 122 ARG A N 1
ATOM 936 C CA . ARG A 1 122 ? -27.712 -7.274 0.022 1.00 84.50 122 ARG A CA 1
ATOM 937 C C . ARG A 1 122 ? -26.991 -6.131 -0.691 1.00 84.50 122 ARG A C 1
ATOM 939 O O . ARG A 1 122 ? -27.432 -5.739 -1.761 1.00 84.50 122 ARG A O 1
ATOM 946 N N . GLN A 1 123 ? -25.874 -5.642 -0.159 1.00 84.50 123 GLN A N 1
ATOM 947 C CA . GLN A 1 123 ? -25.015 -4.644 -0.805 1.00 84.50 123 GLN A CA 1
ATOM 948 C C . GLN A 1 123 ? -24.427 -5.183 -2.112 1.00 84.50 123 GLN A C 1
ATOM 950 O O . GLN A 1 123 ? -24.466 -4.498 -3.125 1.00 84.50 123 GLN A O 1
ATOM 955 N N . ALA A 1 124 ? -23.962 -6.433 -2.136 1.00 81.94 124 ALA A N 1
ATOM 956 C CA . ALA A 1 124 ? -23.443 -7.074 -3.340 1.00 81.94 124 ALA A CA 1
ATOM 957 C C . ALA A 1 124 ? -24.538 -7.291 -4.398 1.00 81.94 124 ALA A C 1
ATOM 959 O O . ALA A 1 124 ? -24.292 -7.099 -5.589 1.00 81.94 124 ALA A O 1
ATOM 960 N N . ILE A 1 125 ? -25.758 -7.651 -3.984 1.00 78.81 125 ILE A N 1
ATOM 961 C CA . ILE A 1 125 ? -26.916 -7.755 -4.880 1.00 78.81 125 ILE A CA 1
ATOM 962 C C . ILE A 1 125 ? -27.311 -6.368 -5.398 1.00 78.81 125 ILE A C 1
ATOM 964 O O . ILE A 1 125 ? -27.478 -6.217 -6.603 1.00 78.81 125 ILE A O 1
ATOM 968 N N . ASN A 1 126 ? -27.372 -5.346 -4.543 1.00 76.25 126 ASN A N 1
ATOM 969 C CA . ASN A 1 126 ? -27.680 -3.968 -4.935 1.00 76.25 126 ASN A CA 1
ATOM 970 C C . ASN A 1 126 ? -26.596 -3.361 -5.841 1.00 76.25 126 ASN A C 1
ATOM 972 O O . ASN A 1 126 ? -26.924 -2.632 -6.769 1.00 76.25 126 ASN A O 1
ATOM 976 N N . ALA A 1 127 ? -25.322 -3.709 -5.642 1.00 72.81 127 ALA A N 1
ATOM 977 C CA . ALA A 1 127 ? -24.216 -3.310 -6.511 1.00 72.81 127 ALA A CA 1
ATOM 978 C C . ALA A 1 127 ? -24.277 -4.009 -7.880 1.00 72.81 127 ALA A C 1
ATOM 980 O O . ALA A 1 127 ? -23.990 -3.393 -8.903 1.00 72.81 127 ALA A O 1
ATOM 981 N N . LYS A 1 128 ? -24.718 -5.274 -7.934 1.00 68.75 128 LYS A N 1
ATOM 982 C CA . LYS A 1 128 ? -25.008 -5.985 -9.197 1.00 68.75 128 LYS A CA 1
ATOM 983 C C . LYS A 1 128 ? -26.303 -5.503 -9.865 1.00 68.75 128 LYS A C 1
ATOM 985 O O . LYS A 1 128 ? -26.442 -5.612 -11.081 1.00 68.75 128 LYS A O 1
ATOM 990 N N . GLN A 1 129 ? -27.234 -4.969 -9.079 1.00 60.75 129 GLN A N 1
ATOM 991 C CA . GLN A 1 129 ? -28.447 -4.282 -9.522 1.00 60.75 129 GLN A CA 1
ATOM 992 C C . GLN A 1 129 ? -28.243 -2.770 -9.697 1.00 60.75 129 GLN A C 1
ATOM 994 O O . GLN A 1 129 ? -29.225 -2.062 -9.929 1.00 60.75 129 GLN A O 1
ATOM 999 N N . ALA A 1 130 ? -26.995 -2.274 -9.648 1.00 58.94 130 ALA A N 1
ATOM 1000 C CA . ALA A 1 130 ? -26.673 -0.925 -10.098 1.00 58.94 130 ALA A CA 1
ATOM 1001 C C . ALA A 1 130 ? -27.355 -0.714 -11.454 1.00 58.94 130 ALA A C 1
ATOM 1003 O O . ALA A 1 130 ? -27.328 -1.636 -12.283 1.00 58.94 130 ALA A O 1
ATOM 1004 N N . PRO A 1 131 ? -28.047 0.424 -11.648 1.00 58.53 131 PRO A N 1
ATOM 1005 C CA . PRO A 1 131 ? -29.050 0.566 -12.687 1.00 58.53 131 PRO A CA 1
ATOM 1006 C C . PRO A 1 131 ? -28.437 0.133 -14.008 1.00 58.53 131 PRO A C 1
ATOM 1008 O O . PRO A 1 131 ? -27.505 0.770 -14.505 1.00 58.53 131 PRO A O 1
ATOM 1011 N N . LYS A 1 132 ? -28.932 -0.991 -14.551 1.00 60.97 132 LYS A N 1
ATOM 1012 C CA . LYS A 1 132 ? -28.638 -1.419 -15.917 1.00 60.97 132 LYS A CA 1
ATOM 1013 C C . LYS A 1 132 ? -28.880 -0.176 -16.749 1.00 60.97 132 LYS A C 1
ATOM 1015 O O . LYS A 1 132 ? -30.030 0.248 -16.830 1.00 60.97 132 LYS A O 1
ATOM 1020 N N . ILE A 1 133 ? -27.790 0.420 -17.245 1.00 60.62 133 ILE A N 1
ATOM 1021 C CA . ILE A 1 133 ? -27.759 1.662 -18.020 1.00 60.62 133 ILE A CA 1
ATOM 1022 C C . ILE A 1 133 ? -29.047 1.693 -18.831 1.00 60.62 133 ILE A C 1
ATOM 1024 O O . ILE A 1 133 ? -29.254 0.778 -19.641 1.00 60.62 133 ILE A O 1
ATOM 1028 N N . SER A 1 134 ? -29.945 2.626 -18.489 1.00 71.31 134 SER A N 1
ATOM 1029 C CA . SER A 1 134 ? -31.315 2.637 -19.004 1.00 71.31 134 SER A CA 1
ATOM 1030 C C . SER A 1 134 ? -31.270 2.470 -20.520 1.00 71.31 134 SER A C 1
ATOM 1032 O O . SER A 1 134 ? -30.301 2.896 -21.152 1.00 71.31 134 SER A O 1
ATOM 1034 N N . GLY A 1 135 ? -32.270 1.828 -21.132 1.00 75.31 135 GLY A N 1
ATOM 1035 C CA . GLY A 1 135 ? -32.282 1.640 -22.592 1.00 75.31 135 GLY A CA 1
ATOM 1036 C C . GLY A 1 135 ? -31.959 2.941 -23.341 1.00 75.31 135 GLY A C 1
ATOM 1037 O O . GLY A 1 135 ? -31.204 2.923 -24.306 1.00 75.31 135 GLY A O 1
ATOM 1038 N N . VAL A 1 136 ? -32.395 4.075 -22.781 1.00 75.00 136 VAL A N 1
ATOM 1039 C CA . VAL A 1 136 ? -32.057 5.438 -23.202 1.00 75.00 136 VAL A CA 1
ATOM 1040 C C . VAL A 1 136 ? -30.579 5.783 -23.004 1.00 75.00 136 VAL A C 1
ATOM 1042 O O . VAL A 1 136 ? -29.951 6.240 -23.944 1.00 75.00 136 VAL A O 1
ATOM 1045 N N . ALA A 1 137 ? -29.969 5.545 -21.844 1.00 73.88 137 ALA A N 1
ATOM 1046 C CA . ALA A 1 137 ? -28.538 5.788 -21.653 1.00 73.88 137 ALA A CA 1
ATOM 1047 C C . ALA A 1 137 ? -27.656 4.862 -22.522 1.00 73.88 137 ALA A C 1
ATOM 1049 O O . ALA A 1 137 ? -26.611 5.290 -23.012 1.00 73.88 137 ALA A O 1
ATOM 1050 N N . LYS A 1 138 ? -28.100 3.629 -22.810 1.00 74.25 138 LYS A N 1
ATOM 1051 C CA . LYS A 1 138 ? -27.459 2.756 -23.810 1.00 74.25 138 LYS A CA 1
ATOM 1052 C C . LYS A 1 138 ? -27.648 3.298 -25.222 1.00 74.25 138 LYS A C 1
ATOM 1054 O O . LYS A 1 138 ? -26.702 3.253 -26.002 1.00 74.25 138 LYS A O 1
ATOM 1059 N N . TYR A 1 139 ? -28.827 3.823 -25.544 1.00 75.69 139 TYR A N 1
ATOM 1060 C CA . TYR A 1 139 ? -29.116 4.469 -26.822 1.00 75.69 139 TYR A CA 1
ATOM 1061 C C . TYR A 1 139 ? -28.248 5.718 -27.002 1.00 75.69 139 TYR A C 1
ATOM 1063 O O . TYR A 1 139 ? -27.517 5.808 -27.978 1.00 75.69 139 TYR A O 1
ATOM 1071 N N . VAL A 1 140 ? -28.196 6.617 -26.020 1.00 79.56 140 VAL A N 1
ATOM 1072 C CA . VAL A 1 140 ? -27.347 7.815 -26.038 1.00 79.56 140 VAL A CA 1
ATOM 1073 C C . VAL A 1 140 ? -25.868 7.445 -26.122 1.00 79.56 140 VAL A C 1
ATOM 1075 O O . VAL A 1 140 ? -25.161 8.040 -26.921 1.00 79.56 140 VAL A O 1
ATOM 1078 N N . ALA A 1 141 ? -25.384 6.432 -25.398 1.00 76.69 141 ALA A N 1
ATOM 1079 C CA . ALA A 1 141 ? -23.996 5.979 -25.527 1.00 76.69 141 ALA A CA 1
ATOM 1080 C C . ALA A 1 141 ? -23.704 5.375 -26.915 1.00 76.69 141 ALA A C 1
ATOM 1082 O O . ALA A 1 141 ? -22.678 5.681 -27.525 1.00 76.69 141 ALA A O 1
ATOM 1083 N N . LYS A 1 142 ? -24.619 4.559 -27.452 1.00 72.38 142 LYS A N 1
ATOM 1084 C CA . LYS A 1 142 ? -24.493 3.962 -28.790 1.00 72.38 142 LYS A CA 1
ATOM 1085 C C . LYS A 1 142 ? -24.536 5.040 -29.878 1.00 72.38 142 LYS A C 1
ATOM 1087 O O . LYS A 1 142 ? -23.716 5.004 -30.790 1.00 72.38 142 LYS A O 1
ATOM 1092 N N . HIS A 1 143 ? -25.395 6.047 -29.735 1.00 65.31 143 HIS A N 1
ATOM 1093 C CA . HIS A 1 143 ? -25.481 7.187 -30.644 1.00 65.31 143 HIS A CA 1
ATOM 1094 C C . HIS A 1 143 ? -24.352 8.208 -30.442 1.00 65.31 143 HIS A C 1
ATOM 1096 O O . HIS A 1 143 ? -23.908 8.792 -31.420 1.00 65.31 143 HIS A O 1
ATOM 1102 N N . ALA A 1 144 ? -23.779 8.356 -29.247 1.00 63.31 144 ALA A N 1
ATOM 1103 C CA . ALA A 1 144 ? -22.588 9.177 -29.009 1.00 63.31 144 ALA A CA 1
ATOM 1104 C C . ALA A 1 144 ? -21.333 8.578 -29.667 1.00 63.31 144 ALA A C 1
ATOM 1106 O O . ALA A 1 144 ? -20.497 9.310 -30.201 1.00 63.31 144 ALA A O 1
ATOM 1107 N N . VAL A 1 145 ? -21.210 7.245 -29.702 1.00 58.72 145 VAL A N 1
ATOM 1108 C CA . VAL A 1 145 ? -20.163 6.559 -30.482 1.00 58.72 145 VAL A CA 1
ATOM 1109 C C . VAL A 1 145 ? -20.417 6.691 -31.989 1.00 58.72 145 VAL A C 1
ATOM 1111 O O . VAL A 1 145 ? -19.464 6.831 -32.754 1.00 58.72 145 VAL A O 1
ATOM 1114 N N . VAL A 1 146 ? -21.682 6.721 -32.423 1.00 56.31 146 VAL A N 1
ATOM 1115 C CA . VAL A 1 146 ? -22.044 7.016 -33.821 1.00 56.31 146 VAL A CA 1
ATOM 1116 C C . VAL A 1 146 ? -21.779 8.483 -34.178 1.00 56.31 146 VAL A C 1
ATOM 1118 O O . VAL A 1 146 ? -21.345 8.731 -35.291 1.00 56.31 146 VAL A O 1
ATOM 1121 N N . ILE A 1 147 ? -21.890 9.441 -33.251 1.00 54.94 147 ILE A N 1
ATOM 1122 C CA . ILE A 1 147 ? -21.487 10.845 -33.477 1.00 54.94 147 ILE A CA 1
ATOM 1123 C C . ILE A 1 147 ? -19.956 10.965 -33.608 1.00 54.94 147 ILE A C 1
ATOM 1125 O O . ILE A 1 147 ? -19.474 11.724 -34.444 1.00 54.94 147 ILE A O 1
ATOM 1129 N N . LYS A 1 148 ? -19.169 10.142 -32.897 1.00 55.53 148 LYS A N 1
ATOM 1130 C CA . LYS A 1 148 ? -17.710 10.013 -33.135 1.00 55.53 148 LYS A CA 1
ATOM 1131 C C . LYS A 1 148 ? -17.352 9.263 -34.431 1.00 55.53 148 LYS A C 1
ATOM 1133 O O . LYS A 1 148 ? -16.196 9.285 -34.845 1.00 55.53 148 LYS A O 1
ATOM 1138 N N . LYS A 1 149 ? -18.327 8.604 -35.066 1.00 53.28 149 LYS A N 1
ATOM 1139 C CA . LYS A 1 149 ? -18.247 7.982 -36.399 1.00 53.28 149 LYS A CA 1
ATOM 1140 C C . LYS A 1 149 ? -19.160 8.671 -37.420 1.00 53.28 149 LYS A C 1
ATOM 1142 O O . LYS A 1 149 ? -19.431 8.095 -38.473 1.00 53.28 149 LYS A O 1
ATOM 1147 N N . ALA A 1 150 ? -19.616 9.896 -37.153 1.00 57.12 150 ALA A N 1
ATOM 1148 C CA . ALA A 1 150 ? -20.130 10.733 -38.223 1.00 57.12 150 ALA A CA 1
ATOM 1149 C C . ALA A 1 150 ? -18.985 10.895 -39.235 1.00 57.12 150 ALA A C 1
ATOM 1151 O O . ALA A 1 150 ? -17.820 10.893 -38.815 1.00 57.12 150 ALA A O 1
ATOM 1152 N N . PRO A 1 151 ? -19.254 10.977 -40.551 1.00 58.03 151 PRO A N 1
ATOM 1153 C CA . PRO A 1 151 ? -18.211 11.252 -41.521 1.00 58.03 151 PRO A CA 1
ATOM 1154 C C . PRO A 1 151 ? -17.603 12.598 -41.141 1.00 58.03 151 PRO A C 1
ATOM 1156 O O . PRO A 1 151 ? -18.159 13.647 -41.449 1.00 58.03 151 PRO A O 1
ATOM 1159 N N . ALA A 1 152 ? -16.483 12.546 -40.415 1.00 59.31 152 ALA A N 1
ATOM 1160 C CA . ALA A 1 152 ? -15.653 13.692 -40.127 1.00 59.31 152 ALA A CA 1
ATOM 1161 C C . ALA A 1 152 ? -15.505 14.417 -41.464 1.00 59.31 152 ALA A C 1
ATOM 1163 O O . ALA A 1 152 ? -15.069 13.803 -42.452 1.00 59.31 152 ALA A O 1
ATOM 1164 N N . SER A 1 153 ? -16.001 15.658 -41.517 1.00 71.38 153 SER A N 1
ATOM 1165 C CA . SER A 1 153 ? -15.851 16.532 -42.673 1.00 71.38 153 SER A CA 1
ATOM 1166 C C . SER A 1 153 ? -14.419 16.400 -43.190 1.00 71.38 153 SER A C 1
ATOM 1168 O O . SER A 1 153 ? -13.483 16.196 -42.412 1.00 71.38 153 SER A O 1
ATOM 1170 N N . SER A 1 154 ? -14.213 16.468 -44.502 1.00 74.00 154 SER A N 1
ATOM 1171 C CA . SER A 1 154 ? -12.866 16.386 -45.092 1.00 74.00 154 SER A CA 1
ATOM 1172 C C . SER A 1 154 ? -11.847 17.259 -44.339 1.00 74.00 154 SER A C 1
ATOM 1174 O O . SER A 1 154 ? -10.713 16.839 -44.118 1.00 74.00 154 SER A O 1
ATOM 1176 N N . VAL A 1 155 ? -12.303 18.409 -43.835 1.00 78.88 155 VAL A N 1
ATOM 1177 C CA . VAL A 1 155 ? -11.574 19.337 -42.965 1.00 78.88 155 VAL A CA 1
ATOM 1178 C C . VAL A 1 155 ? -11.181 18.731 -41.612 1.00 78.88 155 VAL A C 1
ATOM 1180 O O . VAL A 1 155 ? -10.018 18.812 -41.234 1.00 78.88 155 VAL A O 1
ATOM 1183 N N . THR A 1 156 ? -12.088 18.081 -40.879 1.00 78.12 156 THR A N 1
ATOM 1184 C CA . THR A 1 156 ? -11.743 17.441 -39.591 1.00 78.12 156 THR A CA 1
ATOM 1185 C C . THR A 1 156 ? -10.789 16.262 -39.778 1.00 78.12 156 THR A C 1
ATOM 1187 O O . THR A 1 156 ? -9.843 16.116 -39.004 1.00 78.12 156 THR A O 1
ATOM 1190 N N . LYS A 1 157 ? -10.933 15.491 -40.865 1.00 78.75 157 LYS A N 1
ATOM 1191 C CA . LYS A 1 157 ? -9.941 14.467 -41.245 1.00 78.75 157 LYS A CA 1
ATOM 1192 C C . LYS A 1 157 ? -8.579 15.081 -41.577 1.00 78.75 157 LYS A C 1
ATOM 1194 O O . LYS A 1 157 ? -7.554 14.505 -41.220 1.00 78.75 157 LYS A O 1
ATOM 1199 N N . TYR A 1 158 ? -8.556 16.234 -42.244 1.00 74.69 158 TYR A N 1
ATOM 1200 C CA . TYR A 1 158 ? -7.324 16.949 -42.573 1.00 74.69 158 TYR A CA 1
ATOM 1201 C C . TYR A 1 158 ? -6.624 17.486 -41.318 1.00 74.69 158 TYR A C 1
ATOM 1203 O O . TYR A 1 158 ? -5.427 17.261 -41.150 1.00 74.69 158 TYR A O 1
ATOM 1211 N N . VAL A 1 159 ? -7.366 18.103 -40.395 1.00 81.38 159 VAL A N 1
ATOM 1212 C CA . VAL A 1 159 ? -6.826 18.616 -39.125 1.00 81.38 159 VAL A CA 1
ATOM 1213 C C . VAL A 1 159 ? -6.321 17.478 -38.235 1.00 81.38 159 VAL A C 1
ATOM 1215 O O . VAL A 1 159 ? -5.215 17.566 -37.708 1.00 81.38 159 VAL A O 1
ATOM 1218 N N . GLU A 1 160 ? -7.050 16.363 -38.125 1.00 77.06 160 GLU A N 1
ATOM 1219 C CA . GLU A 1 160 ? -6.545 15.185 -37.408 1.00 77.06 160 GLU A CA 1
ATOM 1220 C C . GLU A 1 160 ? -5.297 14.587 -38.066 1.00 77.06 160 GLU A C 1
ATOM 1222 O O . GLU A 1 160 ? -4.399 14.126 -37.364 1.00 77.06 160 GLU A O 1
ATOM 1227 N N . LYS A 1 161 ? -5.216 14.578 -39.402 1.00 75.38 161 LYS A N 1
ATOM 1228 C CA . LYS A 1 161 ? -4.033 14.084 -40.117 1.00 75.38 161 LYS A CA 1
ATOM 1229 C C . LYS A 1 161 ? -2.823 14.991 -39.873 1.00 75.38 161 LYS A C 1
ATOM 1231 O O . LYS A 1 161 ? -1.737 14.474 -39.634 1.00 75.38 161 LYS A O 1
ATOM 1236 N N . GLN A 1 162 ? -3.023 16.309 -39.831 1.00 68.75 162 GLN A N 1
ATOM 1237 C CA . GLN A 1 162 ? -1.991 17.282 -39.448 1.00 68.75 162 GLN A CA 1
ATOM 1238 C C . GLN A 1 162 ? -1.566 17.139 -37.975 1.00 68.75 162 GLN A C 1
ATOM 1240 O O . GLN A 1 162 ? -0.389 17.277 -37.658 1.00 68.75 162 GLN A O 1
ATOM 1245 N N . ALA A 1 163 ? -2.491 16.793 -37.075 1.00 68.69 163 ALA A N 1
ATOM 1246 C CA . ALA A 1 163 ? -2.176 16.552 -35.665 1.00 68.69 163 ALA A CA 1
ATOM 1247 C C . ALA A 1 163 ? -1.437 15.218 -35.427 1.00 68.69 163 ALA A C 1
ATOM 1249 O O . ALA A 1 163 ? -0.615 15.118 -34.518 1.00 68.69 163 ALA A O 1
ATOM 1250 N N . LYS A 1 164 ? -1.718 14.185 -36.234 1.00 70.19 164 LYS A N 1
ATOM 1251 C CA . LYS A 1 164 ? -1.133 12.834 -36.102 1.00 70.19 164 LYS A CA 1
ATOM 1252 C C . LYS A 1 164 ? 0.235 12.696 -36.770 1.00 70.19 164 LYS A C 1
ATOM 1254 O O . LYS A 1 164 ? 1.034 11.867 -36.344 1.00 70.19 164 LYS A O 1
ATOM 1259 N N . SER A 1 165 ? 0.522 13.495 -37.794 1.00 62.12 165 SER A N 1
ATOM 1260 C CA . SER A 1 165 ? 1.863 13.621 -38.357 1.00 62.12 165 SER A CA 1
ATOM 1261 C C . SER A 1 165 ? 2.308 15.072 -38.209 1.00 62.12 165 SER A C 1
ATOM 1263 O O . SER A 1 165 ? 2.005 15.861 -39.109 1.00 62.12 165 SER A O 1
ATOM 1265 N N . PRO A 1 166 ? 3.011 15.456 -37.122 1.00 71.81 166 PRO A N 1
ATOM 1266 C CA . PRO A 1 166 ? 3.667 16.755 -37.116 1.00 71.81 166 PRO A CA 1
ATOM 1267 C C . PRO A 1 166 ? 4.492 16.832 -38.399 1.00 71.81 166 PRO A C 1
ATOM 1269 O O . PRO A 1 166 ? 5.171 15.863 -38.746 1.00 71.81 166 PRO A O 1
ATOM 1272 N N . VAL A 1 167 ? 4.377 17.924 -39.155 1.00 73.56 167 VAL A N 1
ATOM 1273 C CA . VAL A 1 167 ? 5.181 18.135 -40.361 1.00 73.56 167 VAL A CA 1
ATOM 1274 C C . VAL A 1 167 ? 6.635 18.222 -39.903 1.00 73.56 167 VAL A C 1
ATOM 1276 O O . VAL A 1 167 ? 7.130 19.282 -39.535 1.00 73.56 167 VAL A O 1
ATOM 1279 N N . ILE A 1 168 ? 7.303 17.068 -39.827 1.00 74.50 168 ILE A N 1
ATOM 1280 C CA . ILE A 1 168 ? 8.696 16.969 -39.411 1.00 74.50 168 ILE A CA 1
ATOM 1281 C C . ILE A 1 168 ? 9.471 17.719 -40.487 1.00 74.50 168 ILE A C 1
ATOM 1283 O O . ILE A 1 168 ? 9.530 17.265 -41.637 1.00 74.50 168 ILE A O 1
ATOM 1287 N N . SER A 1 169 ? 10.005 18.887 -40.126 1.00 88.50 169 SER A N 1
ATOM 1288 C CA . SER A 1 169 ? 10.791 19.709 -41.042 1.00 88.50 169 SER A CA 1
ATOM 1289 C C . SER A 1 169 ? 11.917 18.869 -41.656 1.00 88.50 169 SER A C 1
ATOM 1291 O O . SER A 1 169 ? 12.386 17.897 -41.052 1.00 88.50 169 SER A O 1
ATOM 1293 N N . SER A 1 170 ? 12.361 19.212 -42.865 1.00 88.94 170 SER A N 1
ATOM 1294 C CA . SER A 1 170 ? 13.501 18.538 -43.507 1.00 88.94 170 SER A CA 1
ATOM 1295 C C . SER A 1 170 ? 14.729 18.512 -42.588 1.00 88.94 170 SER A C 1
ATOM 1297 O O . SER A 1 170 ? 15.396 17.484 -42.484 1.00 88.94 170 SER A O 1
ATOM 1299 N N . VAL A 1 171 ? 14.948 19.598 -41.842 1.00 92.75 171 VAL A N 1
ATOM 1300 C CA . VAL A 1 171 ? 15.996 19.727 -40.822 1.00 92.75 171 VAL A CA 1
ATOM 1301 C C . VAL A 1 171 ? 15.789 18.730 -39.682 1.00 92.75 171 VAL A C 1
ATOM 1303 O O . VAL A 1 171 ? 16.705 17.995 -39.328 1.00 92.75 171 VAL A O 1
ATOM 1306 N N . SER A 1 172 ? 14.576 18.624 -39.140 1.00 88.31 172 SER A N 1
ATOM 1307 C CA . SER A 1 172 ? 14.258 17.657 -38.084 1.00 88.31 172 SER A CA 1
ATOM 1308 C C . SER A 1 172 ? 14.452 16.212 -38.562 1.00 88.31 172 SER A C 1
ATOM 1310 O O . SER A 1 172 ? 15.007 15.399 -37.825 1.00 88.31 172 SER A O 1
ATOM 1312 N N . LYS A 1 173 ? 14.080 15.889 -39.811 1.00 91.81 173 LYS A N 1
ATOM 1313 C CA . LYS A 1 173 ? 14.356 14.569 -40.412 1.00 91.81 173 LYS A CA 1
ATOM 1314 C C . LYS A 1 173 ? 15.858 14.303 -40.509 1.00 91.81 173 LYS A C 1
ATOM 1316 O O . LYS A 1 173 ? 16.294 13.191 -40.217 1.00 91.81 173 LYS A O 1
ATOM 1321 N N . TYR A 1 174 ? 16.638 15.312 -40.892 1.00 93.81 174 TYR A N 1
ATOM 1322 C CA . TYR A 1 174 ? 18.092 15.215 -40.975 1.00 93.81 174 TYR A CA 1
ATOM 1323 C C . TYR A 1 174 ? 18.731 14.986 -39.600 1.00 93.81 174 TYR A C 1
ATOM 1325 O O . TYR A 1 174 ? 19.505 14.045 -39.452 1.00 93.81 174 TYR A O 1
ATOM 1333 N N . LEU A 1 175 ? 18.343 15.752 -38.577 1.00 95.56 175 LEU A N 1
ATOM 1334 C CA . LEU A 1 175 ? 18.842 15.582 -37.206 1.00 95.56 175 LEU A CA 1
ATOM 1335 C C . LEU A 1 175 ? 18.493 14.204 -36.632 1.00 95.56 175 LEU A C 1
ATOM 1337 O O . LEU A 1 175 ? 19.342 13.549 -36.028 1.00 95.56 175 LEU A O 1
ATOM 1341 N N . ILE A 1 176 ? 17.268 13.721 -36.868 1.00 90.81 176 ILE A N 1
ATOM 1342 C CA . ILE A 1 176 ? 16.865 12.363 -36.482 1.00 90.81 176 ILE A CA 1
ATOM 1343 C C . ILE A 1 176 ? 17.761 11.339 -37.185 1.00 90.81 176 ILE A C 1
ATOM 1345 O O . ILE A 1 176 ? 18.337 10.479 -36.517 1.00 90.81 176 ILE A O 1
ATOM 1349 N N . LYS A 1 177 ? 17.946 11.456 -38.505 1.00 94.12 177 LYS A N 1
ATOM 1350 C CA . LYS A 1 177 ? 18.808 10.553 -39.279 1.00 94.12 177 LYS A CA 1
ATOM 1351 C C . LYS A 1 177 ? 20.256 10.574 -38.777 1.00 94.12 177 LYS A C 1
ATOM 1353 O O . LYS A 1 177 ? 20.828 9.505 -38.582 1.00 94.12 177 LYS A O 1
ATOM 1358 N N . GLN A 1 178 ? 20.804 11.757 -38.498 1.00 92.31 178 GLN A N 1
ATOM 1359 C CA . GLN A 1 178 ? 22.155 11.942 -37.967 1.00 92.31 178 GLN A CA 1
ATOM 1360 C C . GLN A 1 178 ? 22.308 11.326 -36.569 1.00 92.31 178 GLN A C 1
ATOM 1362 O O . GLN A 1 178 ? 23.307 10.668 -36.282 1.00 92.31 178 GLN A O 1
ATOM 1367 N N . SER A 1 179 ? 21.296 11.473 -35.710 1.00 89.88 179 SER A N 1
ATOM 1368 C CA . SER A 1 179 ? 21.296 10.872 -34.373 1.00 89.88 179 SER A CA 1
ATOM 1369 C C . SER A 1 179 ? 21.244 9.342 -34.421 1.00 89.88 179 SER A C 1
ATOM 1371 O O . SER A 1 179 ? 21.920 8.675 -33.640 1.00 89.88 179 SER A O 1
ATOM 1373 N N . ILE A 1 180 ? 20.484 8.770 -35.361 1.00 87.25 180 ILE A N 1
ATOM 1374 C CA . ILE A 1 180 ? 20.390 7.319 -35.552 1.00 87.25 180 ILE A CA 1
ATOM 1375 C C . ILE A 1 180 ? 21.709 6.778 -36.103 1.00 87.25 180 ILE A C 1
ATOM 1377 O O . ILE A 1 180 ? 22.216 5.785 -35.586 1.00 87.25 180 ILE A O 1
ATOM 1381 N N . SER A 1 181 ? 22.309 7.444 -37.096 1.00 83.62 181 SER A N 1
ATOM 1382 C CA . SER A 1 181 ? 23.622 7.038 -37.602 1.00 83.62 181 SER A CA 1
ATOM 1383 C C . SER A 1 181 ? 24.696 7.118 -36.518 1.00 83.62 181 SER A C 1
ATOM 1385 O O . SER A 1 181 ? 25.462 6.173 -36.388 1.00 83.62 181 SER A O 1
ATOM 1387 N N . ALA A 1 182 ? 24.698 8.171 -35.691 1.00 83.25 182 ALA A N 1
ATOM 1388 C CA . ALA A 1 182 ? 25.643 8.315 -34.581 1.00 83.25 182 ALA A CA 1
ATOM 1389 C C . ALA A 1 182 ? 25.483 7.209 -33.521 1.00 83.25 182 ALA A C 1
ATOM 1391 O O . ALA A 1 182 ? 26.472 6.685 -33.008 1.00 83.25 182 ALA A O 1
ATOM 1392 N N . LYS A 1 183 ? 24.242 6.805 -33.220 1.00 81.56 183 LYS A N 1
ATOM 1393 C CA . LYS A 1 183 ? 23.964 5.668 -32.328 1.00 81.56 183 LYS A CA 1
ATOM 1394 C C . LYS A 1 183 ? 24.454 4.349 -32.919 1.00 81.56 183 LYS A C 1
ATOM 1396 O O . LYS A 1 183 ? 25.111 3.585 -32.221 1.00 81.56 183 LYS A O 1
ATOM 1401 N N . ASN A 1 184 ? 24.205 4.109 -34.205 1.00 80.62 184 ASN A N 1
ATOM 1402 C CA . ASN A 1 184 ? 24.647 2.889 -34.883 1.00 80.62 184 ASN A CA 1
ATOM 1403 C C . ASN A 1 184 ? 26.179 2.802 -34.965 1.00 80.62 184 ASN A C 1
ATOM 1405 O O . ASN A 1 184 ? 26.748 1.732 -34.754 1.00 80.62 184 ASN A O 1
ATOM 1409 N N . THR A 1 185 ? 26.864 3.923 -35.215 1.00 76.31 185 THR A N 1
ATOM 1410 C CA . THR A 1 185 ? 28.333 3.964 -35.190 1.00 76.31 185 THR A CA 1
ATOM 1411 C C . THR A 1 185 ? 28.870 3.758 -33.776 1.00 76.31 185 THR A C 1
ATOM 1413 O O . THR A 1 185 ? 29.816 2.996 -33.602 1.00 76.31 185 THR A O 1
ATOM 1416 N N . ALA A 1 186 ? 28.252 4.350 -32.749 1.00 72.25 186 ALA A N 1
ATOM 1417 C CA . ALA A 1 186 ? 28.654 4.134 -31.358 1.00 72.25 186 ALA A CA 1
ATOM 1418 C C . ALA A 1 186 ? 28.486 2.663 -30.937 1.00 72.25 186 ALA A C 1
ATOM 1420 O O . ALA A 1 186 ? 29.439 2.073 -30.429 1.00 72.25 186 ALA A O 1
ATOM 1421 N N . ALA A 1 187 ? 27.348 2.036 -31.249 1.00 73.62 187 ALA A N 1
ATOM 1422 C CA . ALA A 1 187 ? 27.074 0.621 -30.973 1.00 73.62 187 ALA A CA 1
ATOM 1423 C C . ALA A 1 187 ? 28.033 -0.346 -31.702 1.00 73.62 187 ALA A C 1
ATOM 1425 O O . ALA A 1 187 ? 28.234 -1.483 -31.273 1.00 73.62 187 ALA A O 1
ATOM 1426 N N . SER A 1 188 ? 28.662 0.096 -32.798 1.00 78.69 188 SER A N 1
ATOM 1427 C CA . SER A 1 188 ? 29.680 -0.695 -33.502 1.00 78.69 188 SER A CA 1
ATOM 1428 C C . SER A 1 188 ? 31.021 -0.748 -32.754 1.00 78.69 188 SER A C 1
ATOM 1430 O O . SER A 1 188 ? 31.762 -1.724 -32.878 1.00 78.69 188 SER A O 1
ATOM 1432 N N . THR A 1 189 ? 31.316 0.256 -31.920 1.00 91.38 189 THR A N 1
ATOM 1433 C CA . THR A 1 189 ? 32.549 0.312 -31.125 1.00 91.38 189 THR A CA 1
ATOM 1434 C C . THR A 1 189 ? 32.417 -0.492 -29.830 1.00 91.38 189 THR A C 1
ATOM 1436 O O . THR A 1 189 ? 31.353 -0.545 -29.214 1.00 91.38 189 THR A O 1
ATOM 1439 N N . ARG A 1 190 ? 33.518 -1.098 -29.364 1.00 90.38 190 ARG A N 1
ATOM 1440 C CA . ARG A 1 190 ? 33.535 -1.881 -28.112 1.00 90.38 190 ARG A CA 1
ATOM 1441 C C . ARG A 1 190 ? 33.137 -1.044 -26.888 1.00 90.38 190 ARG A C 1
ATOM 1443 O O . ARG A 1 190 ? 32.442 -1.547 -26.014 1.00 90.38 190 ARG A O 1
ATOM 1450 N N . VAL A 1 191 ? 33.544 0.228 -26.857 1.00 90.25 191 VAL A N 1
ATOM 1451 C CA . VAL A 1 191 ? 33.200 1.174 -25.782 1.00 90.25 191 VAL A CA 1
ATOM 1452 C C . VAL A 1 191 ? 31.708 1.503 -25.795 1.00 90.25 191 VAL A C 1
ATOM 1454 O O . VAL A 1 191 ? 31.076 1.482 -24.745 1.00 90.25 191 VAL A O 1
ATOM 1457 N N . GLY A 1 192 ? 31.115 1.743 -26.969 1.00 88.69 192 GLY A N 1
ATOM 1458 C CA . GLY A 1 192 ? 29.679 2.009 -27.061 1.00 88.69 192 GLY A CA 1
ATOM 1459 C C . GLY A 1 192 ? 28.821 0.830 -26.602 1.00 88.69 192 GLY A C 1
ATOM 1460 O O . GLY A 1 192 ? 27.846 1.051 -25.890 1.00 88.69 192 GLY A O 1
ATOM 1461 N N . LYS A 1 193 ? 29.226 -0.412 -26.910 1.00 90.44 193 LYS A N 1
ATOM 1462 C CA . LYS A 1 193 ? 28.554 -1.618 -26.388 1.00 90.44 193 LYS A CA 1
ATOM 1463 C C . LYS A 1 193 ? 28.582 -1.682 -24.862 1.00 90.44 193 LYS A C 1
ATOM 1465 O O . LYS A 1 193 ? 27.549 -1.907 -24.250 1.00 90.44 193 LYS A O 1
ATOM 1470 N N . TYR A 1 194 ? 29.740 -1.413 -24.256 1.00 93.75 194 TYR A N 1
ATOM 1471 C CA . TYR A 1 194 ? 29.880 -1.406 -22.799 1.00 93.75 194 TYR A CA 1
ATOM 1472 C C . TYR A 1 194 ? 28.963 -0.370 -22.128 1.00 93.75 194 TYR A C 1
ATOM 1474 O O . TYR A 1 194 ? 28.274 -0.686 -21.161 1.00 93.75 194 TYR A O 1
ATOM 1482 N N . LEU A 1 195 ? 28.901 0.851 -22.670 1.00 92.81 195 LEU A N 1
ATOM 1483 C CA . LEU A 1 195 ? 28.023 1.905 -22.146 1.00 92.81 195 LEU A CA 1
ATOM 1484 C C . LEU A 1 195 ? 26.535 1.562 -22.316 1.00 92.81 195 LEU A C 1
ATOM 1486 O O . LEU A 1 195 ? 25.712 1.884 -21.456 1.00 92.81 195 LEU A O 1
ATOM 1490 N N . GLU A 1 196 ? 26.168 0.905 -23.417 1.00 90.25 196 GLU A N 1
ATOM 1491 C CA . GLU A 1 196 ? 24.800 0.439 -23.634 1.00 90.25 196 GLU A CA 1
ATOM 1492 C C . GLU A 1 196 ? 24.430 -0.678 -22.649 1.00 90.25 196 GLU A C 1
ATOM 1494 O O . GLU A 1 196 ? 23.371 -0.596 -22.021 1.00 90.25 196 GLU A O 1
ATOM 1499 N N . ASP A 1 197 ? 25.322 -1.641 -22.419 1.00 92.56 197 ASP A N 1
ATOM 1500 C CA . ASP A 1 197 ? 25.146 -2.706 -21.427 1.00 92.56 197 ASP A CA 1
ATOM 1501 C C . ASP A 1 197 ? 25.002 -2.149 -20.003 1.00 92.56 197 ASP A C 1
ATOM 1503 O O . ASP A 1 197 ? 24.112 -2.577 -19.262 1.00 92.56 197 ASP A O 1
ATOM 1507 N N . GLU A 1 198 ? 25.793 -1.139 -19.631 1.00 95.56 198 GLU A N 1
ATOM 1508 C CA . GLU A 1 198 ? 25.655 -0.429 -18.353 1.00 95.56 198 GLU A CA 1
ATOM 1509 C C . GLU A 1 198 ? 24.285 0.269 -18.245 1.00 95.56 198 GLU A C 1
ATOM 1511 O O . GLU A 1 198 ? 23.585 0.173 -17.228 1.00 95.56 198 GLU A O 1
ATOM 1516 N N . SER A 1 199 ? 23.824 0.905 -19.325 1.00 94.38 199 SER A N 1
ATOM 1517 C CA . SER A 1 199 ? 22.496 1.530 -19.368 1.00 94.38 199 SER A CA 1
ATOM 1518 C C . SER A 1 199 ? 21.351 0.506 -19.275 1.00 94.38 199 SER A C 1
ATOM 1520 O O . SER A 1 199 ? 20.306 0.765 -18.671 1.00 94.38 199 SER A O 1
ATOM 1522 N N . ILE A 1 200 ? 21.537 -0.691 -19.830 1.00 93.31 200 ILE A N 1
ATOM 1523 C CA . ILE A 1 200 ? 20.574 -1.789 -19.728 1.00 93.31 200 ILE A CA 1
ATOM 1524 C C . ILE A 1 200 ? 20.584 -2.353 -18.306 1.00 93.31 200 ILE A C 1
ATOM 1526 O O . ILE A 1 200 ? 19.514 -2.598 -17.744 1.00 93.31 200 ILE A O 1
ATOM 1530 N N . ALA A 1 201 ? 21.761 -2.523 -17.704 1.00 97.06 201 ALA A N 1
ATOM 1531 C CA . ALA A 1 201 ? 21.911 -2.989 -16.332 1.00 97.06 201 ALA A CA 1
ATOM 1532 C C . ALA A 1 201 ? 21.238 -2.032 -15.338 1.00 97.06 201 ALA A C 1
ATOM 1534 O O . ALA A 1 201 ? 20.472 -2.481 -14.485 1.00 97.06 201 ALA A O 1
ATOM 1535 N N . THR A 1 202 ? 21.422 -0.719 -15.495 1.00 97.25 202 THR A N 1
ATOM 1536 C CA . THR A 1 202 ? 20.757 0.288 -14.648 1.00 97.25 202 THR A CA 1
ATOM 1537 C C . THR A 1 202 ? 19.235 0.269 -14.808 1.00 97.25 202 THR A C 1
ATOM 1539 O O . THR A 1 202 ? 18.516 0.300 -13.808 1.00 97.25 202 THR A O 1
ATOM 1542 N N . ARG A 1 203 ? 18.712 0.128 -16.034 1.00 97.31 203 ARG A N 1
ATOM 1543 C CA . ARG A 1 203 ? 17.262 -0.028 -16.269 1.00 97.31 203 ARG A CA 1
ATOM 1544 C C . ARG A 1 203 ? 16.707 -1.317 -15.667 1.00 97.31 203 ARG A C 1
ATOM 1546 O O . ARG A 1 203 ? 15.637 -1.287 -15.064 1.00 97.31 203 ARG A O 1
ATOM 1553 N N . LYS A 1 204 ? 17.426 -2.436 -15.799 1.00 98.31 204 LYS A N 1
ATOM 1554 C CA . LYS A 1 204 ? 17.048 -3.718 -15.184 1.00 98.31 204 LYS A CA 1
ATOM 1555 C C . LYS A 1 204 ? 17.053 -3.624 -13.659 1.00 98.31 204 LYS A C 1
ATOM 1557 O O . LYS A 1 204 ? 16.097 -4.069 -13.034 1.00 98.31 204 LYS A O 1
ATOM 1562 N N . ALA A 1 205 ? 18.070 -2.998 -13.070 1.00 97.94 205 ALA A N 1
ATOM 1563 C CA . ALA A 1 205 ? 18.146 -2.768 -11.630 1.00 97.94 205 ALA A CA 1
ATOM 1564 C C . ALA A 1 205 ? 16.994 -1.878 -11.134 1.00 97.94 205 ALA A C 1
ATOM 1566 O O . ALA A 1 205 ? 16.356 -2.196 -10.133 1.00 97.94 205 ALA A O 1
ATOM 1567 N N . ALA A 1 206 ? 16.666 -0.809 -11.866 1.00 97.75 206 ALA A N 1
ATOM 1568 C CA . ALA A 1 206 ? 15.527 0.049 -11.549 1.00 97.75 206 ALA A CA 1
ATOM 1569 C C . ALA A 1 206 ? 14.189 -0.707 -11.640 1.00 97.75 206 ALA A C 1
ATOM 1571 O O . ALA A 1 206 ? 13.354 -0.588 -10.745 1.00 97.75 206 ALA A O 1
ATOM 1572 N N . ALA A 1 207 ? 13.995 -1.530 -12.675 1.00 96.94 207 ALA A N 1
ATOM 1573 C CA . ALA A 1 207 ? 12.804 -2.369 -12.810 1.00 96.94 207 ALA A CA 1
ATOM 1574 C C . ALA A 1 207 ? 12.697 -3.401 -11.673 1.00 96.94 207 ALA A C 1
ATOM 1576 O O . ALA A 1 207 ? 11.629 -3.555 -11.083 1.00 96.94 207 ALA A O 1
ATOM 1577 N N . ALA A 1 208 ? 13.805 -4.053 -11.310 1.00 98.00 208 ALA A N 1
ATOM 1578 C CA . ALA A 1 208 ? 13.856 -4.986 -10.187 1.00 98.00 208 ALA A CA 1
ATOM 1579 C C . ALA A 1 208 ? 13.525 -4.298 -8.853 1.00 98.00 208 ALA A C 1
ATOM 1581 O O . ALA A 1 208 ? 12.791 -4.861 -8.045 1.00 98.00 208 ALA A O 1
ATOM 1582 N N . ALA A 1 209 ? 13.988 -3.062 -8.643 1.00 97.62 209 ALA A N 1
ATOM 1583 C CA . ALA A 1 209 ? 13.645 -2.279 -7.457 1.00 97.62 209 ALA A CA 1
ATOM 1584 C C . ALA A 1 209 ? 12.141 -1.955 -7.378 1.00 97.62 209 ALA A C 1
ATOM 1586 O O . ALA A 1 209 ? 11.566 -1.979 -6.291 1.00 97.62 209 ALA A O 1
ATOM 1587 N N . ILE A 1 210 ? 11.485 -1.690 -8.513 1.00 96.00 210 ILE A N 1
ATOM 1588 C CA . ILE A 1 210 ? 10.028 -1.482 -8.562 1.00 96.00 210 ILE A CA 1
ATOM 1589 C C . ILE A 1 210 ? 9.288 -2.776 -8.199 1.00 96.00 210 ILE A C 1
ATOM 1591 O O . ILE A 1 210 ? 8.381 -2.748 -7.369 1.00 96.00 210 ILE A O 1
ATOM 1595 N N . VAL A 1 211 ? 9.698 -3.912 -8.771 1.00 98.06 211 VAL A N 1
ATOM 1596 C CA . VAL A 1 211 ? 9.103 -5.222 -8.456 1.00 98.06 211 VAL A CA 1
ATOM 1597 C C . VAL A 1 211 ? 9.306 -5.579 -6.980 1.00 98.06 211 VAL A C 1
ATOM 1599 O O . VAL A 1 211 ? 8.366 -6.026 -6.328 1.00 98.06 211 VAL A O 1
ATOM 1602 N N . ALA A 1 212 ? 10.494 -5.328 -6.425 1.00 97.44 212 ALA A N 1
ATOM 1603 C CA . ALA A 1 212 ? 10.781 -5.563 -5.013 1.00 97.44 212 ALA A CA 1
ATOM 1604 C C . ALA A 1 212 ? 9.862 -4.741 -4.096 1.00 97.44 212 ALA A C 1
ATOM 1606 O O . ALA A 1 212 ? 9.267 -5.304 -3.180 1.00 97.44 212 ALA A O 1
ATOM 1607 N N . ARG A 1 213 ? 9.664 -3.447 -4.391 1.00 97.81 213 ARG A N 1
ATOM 1608 C CA . ARG A 1 213 ? 8.724 -2.594 -3.642 1.00 97.81 213 ARG A CA 1
ATOM 1609 C C . ARG A 1 213 ? 7.297 -3.124 -3.687 1.00 97.81 213 ARG A C 1
ATOM 1611 O O . ARG A 1 213 ? 6.632 -3.144 -2.661 1.00 97.81 213 ARG A O 1
ATOM 1618 N N . TYR A 1 214 ? 6.845 -3.584 -4.851 1.00 98.06 214 TYR A N 1
ATOM 1619 C CA . TYR A 1 214 ? 5.504 -4.145 -4.994 1.00 98.06 214 TYR A CA 1
ATOM 1620 C C . TYR A 1 214 ? 5.319 -5.423 -4.161 1.00 98.06 214 TYR A C 1
ATOM 1622 O O . TYR A 1 214 ? 4.305 -5.593 -3.490 1.00 98.06 214 TYR A O 1
ATOM 1630 N N . LEU A 1 215 ? 6.320 -6.306 -4.143 1.00 97.94 215 LEU A N 1
ATOM 1631 C CA . LEU A 1 215 ? 6.287 -7.516 -3.315 1.00 97.94 215 LEU A CA 1
ATOM 1632 C C . LEU A 1 215 ? 6.348 -7.199 -1.813 1.00 97.94 215 LEU A C 1
ATOM 1634 O O . LEU A 1 215 ? 5.697 -7.873 -1.015 1.00 97.94 215 LEU A O 1
ATOM 1638 N N . GLU A 1 216 ? 7.111 -6.183 -1.410 1.00 96.38 216 GLU A N 1
ATOM 1639 C CA . GLU A 1 216 ? 7.133 -5.699 -0.025 1.00 96.38 216 GLU A CA 1
ATOM 1640 C C . GLU A 1 216 ? 5.785 -5.105 0.392 1.00 96.38 216 GLU A C 1
ATOM 1642 O O . GLU A 1 216 ? 5.289 -5.431 1.469 1.00 96.38 216 GLU A O 1
ATOM 1647 N N . GLU A 1 217 ? 5.159 -4.304 -0.468 1.00 97.12 217 GLU A N 1
ATOM 1648 C CA . GLU A 1 217 ? 3.828 -3.740 -0.233 1.00 97.12 217 GLU A CA 1
ATOM 1649 C C . GLU A 1 217 ? 2.775 -4.845 -0.075 1.00 97.12 217 GLU A C 1
ATOM 1651 O O . GLU A 1 217 ? 2.001 -4.823 0.881 1.00 97.12 217 GLU A O 1
ATOM 1656 N N . GLN A 1 218 ? 2.809 -5.882 -0.919 1.00 96.56 218 GLN A N 1
ATOM 1657 C CA . GLN A 1 218 ? 1.937 -7.049 -0.749 1.00 96.56 218 GLN A CA 1
ATOM 1658 C C . GLN A 1 218 ? 2.151 -7.758 0.598 1.00 96.56 218 GLN A C 1
ATOM 1660 O O . GLN A 1 218 ? 1.183 -8.172 1.238 1.00 96.56 218 GLN A O 1
ATOM 1665 N N . ARG A 1 219 ? 3.401 -7.875 1.065 1.00 96.50 219 ARG A N 1
ATOM 1666 C CA . ARG A 1 219 ? 3.709 -8.464 2.381 1.00 96.50 219 ARG A CA 1
ATOM 1667 C C . ARG A 1 219 ? 3.219 -7.596 3.535 1.00 96.50 219 ARG A C 1
ATOM 1669 O O . ARG A 1 219 ? 2.789 -8.139 4.549 1.00 96.50 219 ARG A O 1
ATOM 1676 N N . LEU A 1 220 ? 3.303 -6.273 3.409 1.00 96.25 220 LEU A N 1
ATOM 1677 C CA . LEU A 1 220 ? 2.791 -5.352 4.422 1.00 96.25 220 LEU A CA 1
ATOM 1678 C C . LEU A 1 220 ? 1.270 -5.429 4.511 1.00 96.25 220 LEU A C 1
ATOM 1680 O O . LEU A 1 220 ? 0.759 -5.608 5.609 1.00 96.25 220 LEU A O 1
ATOM 1684 N N . LEU A 1 221 ? 0.568 -5.425 3.377 1.00 96.25 221 LEU A N 1
ATOM 1685 C CA . LEU A 1 221 ? -0.887 -5.591 3.349 1.00 96.25 221 LEU A CA 1
ATOM 1686 C C . LEU A 1 221 ? -1.328 -6.922 3.974 1.00 96.25 221 LEU A C 1
ATOM 1688 O O . LEU A 1 221 ? -2.300 -6.956 4.724 1.00 96.25 221 LEU A O 1
ATOM 1692 N N . ALA A 1 222 ? -0.602 -8.014 3.718 1.00 96.44 222 ALA A N 1
ATOM 1693 C CA . ALA A 1 222 ? -0.881 -9.298 4.358 1.00 96.44 222 ALA A CA 1
ATOM 1694 C C . ALA A 1 222 ? -0.710 -9.228 5.888 1.00 96.44 222 ALA A C 1
ATOM 1696 O O . ALA A 1 222 ? -1.597 -9.654 6.627 1.00 96.44 222 ALA A O 1
ATOM 1697 N N . LYS A 1 223 ? 0.382 -8.619 6.371 1.00 97.25 223 LYS A N 1
ATOM 1698 C CA . LYS A 1 223 ? 0.621 -8.417 7.810 1.00 97.25 223 LYS A CA 1
ATOM 1699 C C . LYS A 1 223 ? -0.414 -7.500 8.457 1.00 97.25 223 LYS A C 1
ATOM 1701 O O . LYS A 1 223 ? -0.825 -7.750 9.584 1.00 97.25 223 LYS A O 1
ATOM 1706 N N . GLU A 1 224 ? -0.834 -6.442 7.772 1.00 96.44 224 GLU A N 1
ATOM 1707 C CA . GLU A 1 224 ? -1.887 -5.546 8.254 1.00 96.44 224 GLU A CA 1
ATOM 1708 C C . GLU A 1 224 ? -3.213 -6.295 8.396 1.00 96.44 224 GLU A C 1
ATOM 1710 O O . GLU A 1 224 ? -3.853 -6.203 9.441 1.00 96.44 224 GLU A O 1
ATOM 1715 N N . GLN A 1 225 ? -3.579 -7.126 7.416 1.00 94.06 225 GLN A N 1
ATOM 1716 C CA . GLN A 1 225 ? -4.766 -7.979 7.509 1.00 94.06 225 GLN A CA 1
ATOM 1717 C C . GLN A 1 225 ? -4.680 -8.992 8.657 1.00 94.06 225 GLN A C 1
ATOM 1719 O O . GLN A 1 225 ? -5.685 -9.257 9.316 1.00 94.06 225 GLN A O 1
ATOM 1724 N N . GLU A 1 226 ? -3.509 -9.574 8.914 1.00 94.81 226 GLU A N 1
ATOM 1725 C CA . GLU A 1 226 ? -3.296 -10.455 10.069 1.00 94.81 226 GLU A CA 1
ATOM 1726 C C . GLU A 1 226 ? -3.464 -9.696 11.388 1.00 94.81 226 GLU A C 1
ATOM 1728 O O . GLU A 1 226 ? -4.224 -10.135 12.250 1.00 94.81 226 GLU A O 1
ATOM 1733 N N . GLN A 1 227 ? -2.865 -8.511 11.514 1.00 94.31 227 GLN A N 1
ATOM 1734 C CA . GLN A 1 227 ? -3.031 -7.665 12.698 1.00 94.31 227 GLN A CA 1
ATOM 1735 C C . GLN A 1 227 ? -4.483 -7.230 12.905 1.00 94.31 227 GLN A C 1
ATOM 1737 O O . GLN A 1 227 ? -4.951 -7.153 14.040 1.00 94.31 227 GLN A O 1
ATOM 1742 N N . GLU A 1 228 ? -5.219 -6.931 11.838 1.00 94.06 228 GLU A N 1
ATOM 1743 C CA . GLU A 1 228 ? -6.645 -6.617 11.926 1.00 94.06 228 GLU A CA 1
ATOM 1744 C C . GLU A 1 228 ? -7.463 -7.823 12.385 1.00 94.06 228 GLU A C 1
ATOM 1746 O O . GLU A 1 228 ? -8.346 -7.672 13.232 1.00 94.06 228 GLU A O 1
ATOM 1751 N N . LYS A 1 229 ? -7.145 -9.027 11.896 1.00 94.75 229 LYS A N 1
ATOM 1752 C CA . LYS A 1 229 ? -7.776 -10.270 12.362 1.00 94.75 229 LYS A CA 1
ATOM 1753 C C . LYS A 1 229 ? -7.473 -10.527 13.836 1.00 94.75 229 LYS A C 1
ATOM 1755 O O . LYS A 1 229 ? -8.395 -10.837 14.586 1.00 94.75 229 LYS A O 1
ATOM 1760 N N . GLU A 1 230 ? -6.230 -10.355 14.273 1.00 94.75 230 GLU A N 1
ATOM 1761 C CA . GLU A 1 230 ? -5.843 -10.499 15.682 1.00 94.75 230 GLU A CA 1
ATOM 1762 C C . GLU A 1 230 ? -6.552 -9.476 16.572 1.00 94.75 230 GLU A C 1
ATOM 1764 O O . GLU A 1 230 ? -7.129 -9.843 17.597 1.00 94.75 230 GLU A O 1
ATOM 1769 N N . LYS A 1 231 ? -6.594 -8.204 16.162 1.00 95.69 231 LYS A N 1
ATOM 1770 C CA . LYS A 1 231 ? -7.339 -7.154 16.874 1.00 95.69 231 LYS A CA 1
ATOM 1771 C C . LYS A 1 231 ? -8.832 -7.469 16.933 1.00 95.69 231 LYS A C 1
ATOM 1773 O O . LYS A 1 231 ? -9.450 -7.293 17.980 1.00 95.69 231 LYS A O 1
ATOM 1778 N N . ALA A 1 232 ? -9.417 -7.970 15.846 1.00 94.81 232 ALA A N 1
ATOM 1779 C CA . ALA A 1 232 ? -10.816 -8.384 15.823 1.00 94.81 232 ALA A CA 1
ATOM 1780 C C . ALA A 1 232 ? -11.078 -9.567 16.769 1.00 94.81 232 ALA A C 1
ATOM 1782 O O . ALA A 1 232 ? -12.087 -9.567 17.475 1.00 94.81 232 ALA A O 1
ATOM 1783 N N . GLN A 1 233 ? -10.163 -10.539 16.837 1.00 94.69 233 GLN A N 1
ATOM 1784 C CA . GLN A 1 233 ? -10.239 -11.653 17.786 1.00 94.69 233 GLN A CA 1
ATOM 1785 C C . GLN A 1 233 ? -10.097 -11.181 19.238 1.00 94.69 233 GLN A C 1
ATOM 1787 O O . GLN A 1 233 ? -10.850 -11.633 20.098 1.00 94.69 233 GLN A O 1
ATOM 1792 N N . GLN A 1 234 ? -9.180 -10.256 19.526 1.00 94.75 234 GLN A N 1
ATOM 1793 C CA . GLN A 1 234 ? -9.028 -9.672 20.863 1.00 94.75 234 GLN A CA 1
ATOM 1794 C C . GLN A 1 234 ? -10.287 -8.919 21.289 1.00 94.75 234 GLN A C 1
ATOM 1796 O O . GLN A 1 234 ? -10.793 -9.138 22.385 1.00 94.75 234 GLN A O 1
ATOM 1801 N N . LEU A 1 235 ? -10.843 -8.103 20.397 1.00 94.62 235 LEU A N 1
ATOM 1802 C CA . LEU A 1 235 ? -12.073 -7.361 20.652 1.00 94.62 235 LEU A CA 1
ATOM 1803 C C . LEU A 1 235 ? -13.267 -8.311 20.843 1.00 94.62 235 LEU A C 1
ATOM 1805 O O . LEU A 1 235 ? -14.125 -8.066 21.689 1.00 94.62 235 LEU A O 1
ATOM 1809 N N . ALA A 1 236 ? -13.321 -9.423 20.102 1.00 95.50 236 ALA A N 1
ATOM 1810 C CA . ALA A 1 236 ? -14.320 -10.468 20.320 1.00 95.50 236 ALA A CA 1
ATOM 1811 C C . ALA A 1 236 ? -14.179 -11.108 21.712 1.00 95.50 236 ALA A C 1
ATOM 1813 O O . ALA A 1 236 ? -15.173 -11.194 22.430 1.00 95.50 236 ALA A O 1
ATOM 1814 N N . ARG A 1 237 ? -12.955 -11.461 22.132 1.00 96.00 237 ARG A N 1
ATOM 1815 C CA . ARG A 1 237 ? -12.683 -11.985 23.484 1.00 96.00 237 ARG A CA 1
ATOM 1816 C C . ARG A 1 237 ? -13.061 -10.984 24.571 1.00 96.00 237 ARG A C 1
ATOM 1818 O O . ARG A 1 237 ? -13.674 -11.363 25.561 1.00 96.00 237 ARG A O 1
ATOM 1825 N N . GLU A 1 238 ? -12.742 -9.706 24.388 1.00 94.50 238 GLU A N 1
ATOM 1826 C CA . GLU A 1 238 ? -13.100 -8.657 25.345 1.00 94.50 238 GLU A CA 1
ATOM 1827 C C . GLU A 1 238 ? -14.621 -8.505 25.466 1.00 94.50 238 GLU A C 1
ATOM 1829 O O . GLU A 1 238 ? -15.152 -8.465 26.574 1.00 94.50 238 GLU A O 1
ATOM 1834 N N . LYS A 1 239 ? -15.347 -8.510 24.341 1.00 95.81 239 LYS A N 1
ATOM 1835 C CA . LYS A 1 239 ? -16.817 -8.493 24.342 1.00 95.81 239 LYS A CA 1
ATOM 1836 C C . LYS A 1 239 ? -17.415 -9.723 25.016 1.00 95.81 239 LYS A C 1
ATOM 1838 O O . LYS A 1 239 ? -18.425 -9.604 25.705 1.00 95.81 239 LYS A O 1
ATOM 1843 N N . GLU A 1 240 ? -16.827 -10.899 24.822 1.00 93.31 240 GLU A N 1
ATOM 1844 C CA . GLU A 1 240 ? -17.259 -12.117 25.510 1.00 93.31 240 GLU A CA 1
ATOM 1845 C C . GLU A 1 240 ? -17.016 -12.032 27.017 1.00 93.31 240 GLU A C 1
ATOM 1847 O O . GLU A 1 240 ? -17.913 -12.374 27.789 1.00 93.31 240 GLU A O 1
ATOM 1852 N N . MET A 1 241 ? -15.868 -11.496 27.438 1.00 91.44 241 MET A N 1
ATOM 1853 C CA . MET A 1 241 ? -15.561 -11.238 28.846 1.00 91.44 241 MET A CA 1
ATOM 1854 C C . MET A 1 241 ? -16.526 -10.225 29.467 1.00 91.44 241 MET A C 1
ATOM 1856 O O . MET A 1 241 ? -17.051 -10.479 30.549 1.00 91.44 241 MET A O 1
ATOM 1860 N N . GLN A 1 242 ? -16.827 -9.119 28.782 1.00 91.94 242 GLN A N 1
ATOM 1861 C CA . GLN A 1 242 ? -17.808 -8.131 29.246 1.00 91.94 242 GLN A CA 1
ATOM 1862 C C . GLN A 1 242 ? -19.206 -8.744 29.349 1.00 91.94 242 GLN A C 1
ATOM 1864 O O . GLN A 1 242 ? -19.865 -8.623 30.376 1.00 91.94 242 GLN A O 1
ATOM 1869 N N . LYS A 1 243 ? -19.640 -9.502 28.338 1.00 94.56 243 LYS A N 1
ATOM 1870 C CA . LYS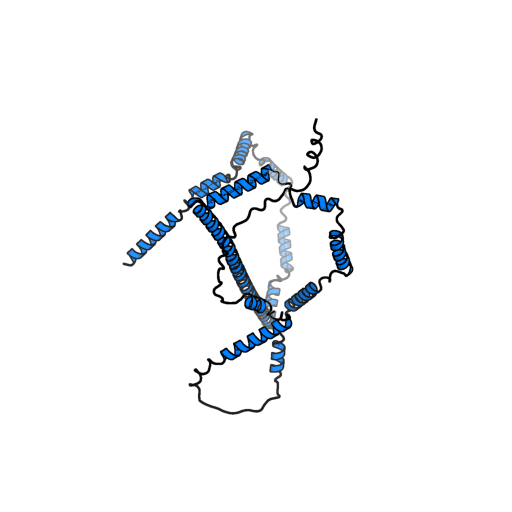 A 1 243 ? -20.925 -10.211 28.371 1.00 94.56 243 LYS A CA 1
ATOM 1871 C C . LYS A 1 243 ? -20.985 -11.255 29.491 1.00 94.56 243 LYS A C 1
ATOM 1873 O O . LYS A 1 243 ? -22.049 -11.480 30.068 1.00 94.56 243 LYS A O 1
ATOM 1878 N N . ALA A 1 244 ? -19.871 -11.918 29.802 1.00 90.44 244 ALA A N 1
ATOM 1879 C CA . ALA A 1 244 ? -19.773 -12.834 30.936 1.00 90.44 244 ALA A CA 1
ATOM 1880 C C . ALA A 1 244 ? -19.852 -12.083 32.274 1.00 90.44 244 ALA A C 1
ATOM 1882 O O . ALA A 1 244 ? -20.571 -12.530 33.166 1.00 90.44 244 ALA A O 1
ATOM 1883 N N . GLN A 1 245 ? -19.196 -10.925 32.391 1.00 90.44 245 GLN A N 1
ATOM 1884 C CA . GLN A 1 245 ? -19.305 -10.046 33.557 1.00 90.44 245 GLN A CA 1
ATOM 1885 C C . GLN A 1 245 ? -20.731 -9.525 33.748 1.00 90.44 245 GLN A C 1
ATOM 1887 O O . GLN A 1 245 ? -21.242 -9.589 34.858 1.00 90.44 245 GLN A O 1
ATOM 1892 N N . GLU A 1 246 ? -21.413 -9.089 32.688 1.00 88.50 246 GLU A N 1
ATOM 1893 C CA . GLU A 1 246 ? -22.818 -8.667 32.748 1.00 88.50 246 GLU A CA 1
ATOM 1894 C C . GLU A 1 246 ? -23.736 -9.810 33.189 1.00 88.50 246 GLU A C 1
ATOM 1896 O O . GLU A 1 246 ? -24.614 -9.610 34.024 1.00 88.50 246 GLU A O 1
ATOM 1901 N N . ARG A 1 247 ? -23.523 -11.031 32.680 1.00 86.38 247 ARG A N 1
ATOM 1902 C CA . ARG A 1 247 ? -24.267 -12.221 33.128 1.00 86.38 247 ARG A CA 1
ATOM 1903 C C . ARG A 1 247 ? -23.992 -12.550 34.592 1.00 86.38 247 ARG A C 1
ATOM 1905 O O . ARG A 1 247 ? -24.929 -12.882 35.311 1.00 86.38 247 ARG A O 1
ATOM 1912 N N . ALA A 1 248 ? -22.739 -12.451 35.032 1.00 83.44 248 ALA A N 1
ATOM 1913 C CA . ALA A 1 248 ? -22.361 -12.669 36.424 1.00 83.44 248 ALA A CA 1
ATOM 1914 C C . ALA A 1 248 ? -22.954 -11.590 37.344 1.00 83.44 248 ALA A C 1
ATOM 1916 O O . ALA A 1 248 ? -23.493 -11.922 38.396 1.00 83.44 248 ALA A O 1
ATOM 1917 N N . ALA A 1 249 ? -22.939 -10.323 36.926 1.00 80.94 249 ALA A N 1
ATOM 1918 C CA . ALA A 1 249 ? -23.560 -9.212 37.641 1.00 80.94 249 ALA A CA 1
ATOM 1919 C C . ALA A 1 249 ? -25.088 -9.355 37.695 1.00 80.94 249 ALA A C 1
ATOM 1921 O O . ALA A 1 249 ? -25.679 -9.177 38.755 1.00 80.94 249 ALA A O 1
ATOM 1922 N N . ALA A 1 250 ? -25.734 -9.756 36.595 1.00 80.44 250 ALA A N 1
ATOM 1923 C CA . ALA A 1 250 ? -27.168 -10.037 36.562 1.00 80.44 250 ALA A CA 1
ATOM 1924 C C . ALA A 1 250 ? -27.544 -11.228 37.462 1.00 80.44 250 ALA A C 1
ATOM 1926 O O . ALA A 1 250 ? -28.550 -11.171 38.169 1.00 80.44 250 ALA A O 1
ATOM 1927 N N . ALA A 1 251 ? -26.723 -12.284 37.487 1.00 77.81 251 ALA A N 1
ATOM 1928 C CA . ALA A 1 251 ? -26.896 -13.413 38.401 1.00 77.81 251 ALA A CA 1
ATOM 1929 C C . ALA A 1 251 ? -26.683 -13.000 39.869 1.00 77.81 251 ALA A C 1
ATOM 1931 O O . ALA A 1 251 ? -27.462 -13.397 40.733 1.00 77.81 251 ALA A O 1
ATOM 1932 N N . ALA A 1 252 ? -25.692 -12.151 40.155 1.00 72.38 252 ALA A N 1
ATOM 1933 C CA . ALA A 1 252 ? -25.470 -11.601 41.489 1.00 72.38 252 ALA A CA 1
ATOM 1934 C C . ALA A 1 252 ? -26.644 -10.712 41.936 1.00 72.38 252 ALA A C 1
ATOM 1936 O O . ALA A 1 252 ? -27.158 -10.906 43.035 1.00 72.38 252 ALA A O 1
ATOM 1937 N N . ALA A 1 253 ? -27.149 -9.824 41.073 1.00 67.81 253 ALA A N 1
ATOM 1938 C CA . ALA A 1 253 ? -28.312 -8.965 41.335 1.00 67.81 253 ALA A CA 1
ATOM 1939 C C . ALA A 1 253 ? -29.639 -9.743 41.490 1.00 67.81 253 ALA A C 1
ATOM 1941 O O . ALA A 1 253 ? -30.609 -9.243 42.075 1.00 67.81 253 ALA A O 1
ATOM 1942 N N . ALA A 1 254 ? -29.702 -10.980 40.985 1.00 68.62 254 ALA A N 1
ATOM 1943 C CA . ALA A 1 254 ? -30.820 -11.886 41.231 1.00 68.62 254 ALA A CA 1
ATOM 1944 C C . ALA A 1 254 ? -30.823 -12.443 42.668 1.00 68.62 254 ALA A C 1
ATOM 1946 O O . ALA A 1 254 ? -31.885 -12.818 43.167 1.00 68.62 254 ALA A O 1
ATOM 1947 N N . THR A 1 255 ? -29.679 -12.454 43.364 1.00 72.94 255 THR A N 1
ATOM 1948 C CA . THR A 1 255 ? -29.614 -12.878 44.769 1.00 72.94 255 THR A CA 1
ATOM 1949 C C . THR A 1 255 ? -30.122 -11.772 45.703 1.00 72.94 255 THR A C 1
ATOM 1951 O O . THR A 1 255 ? -29.772 -10.598 45.570 1.00 72.94 255 THR A O 1
ATOM 1954 N N . GLY A 1 256 ? -30.962 -12.133 46.681 1.00 71.44 256 GLY A N 1
ATOM 1955 C CA . GLY A 1 256 ? -31.567 -11.170 47.615 1.00 71.44 256 GLY A CA 1
ATOM 1956 C C . GLY A 1 256 ? -30.552 -10.369 48.446 1.00 71.44 256 GLY A C 1
ATOM 1957 O O . GLY A 1 256 ? -30.844 -9.247 48.853 1.00 71.44 256 GLY A O 1
ATOM 1958 N N . VAL A 1 257 ? -29.342 -10.907 48.639 1.00 77.00 257 VAL A N 1
ATOM 1959 C CA . VAL A 1 257 ? -28.246 -10.260 49.378 1.00 77.00 257 VAL A CA 1
ATOM 1960 C C . VAL A 1 257 ? -27.668 -9.070 48.607 1.00 77.00 257 VAL A C 1
ATOM 1962 O O . VAL A 1 257 ? -27.467 -8.010 49.196 1.00 77.00 257 VAL A O 1
ATOM 1965 N N . ALA A 1 258 ? -27.468 -9.190 47.291 1.00 71.31 258 ALA A N 1
ATOM 1966 C CA . ALA A 1 258 ? -26.973 -8.080 46.472 1.00 71.31 258 ALA A CA 1
ATOM 1967 C C . ALA A 1 258 ? -27.960 -6.903 46.457 1.00 71.31 258 ALA A C 1
ATOM 1969 O O . ALA A 1 258 ? -27.562 -5.754 46.635 1.00 71.31 258 ALA A O 1
ATOM 1970 N N . ARG A 1 259 ? -29.266 -7.194 46.364 1.00 73.69 259 ARG A N 1
ATOM 1971 C CA . ARG A 1 259 ? -30.320 -6.169 46.459 1.00 73.69 259 ARG A CA 1
ATOM 1972 C C . ARG A 1 259 ? -30.346 -5.482 47.822 1.00 73.69 259 ARG A C 1
ATOM 1974 O O . ARG A 1 259 ? -30.649 -4.296 47.902 1.00 73.69 259 ARG A O 1
ATOM 1981 N N . TYR A 1 260 ? -30.047 -6.211 48.897 1.00 74.75 260 TYR A N 1
ATOM 1982 C CA . TYR A 1 260 ? -29.952 -5.633 50.235 1.00 74.75 260 TYR A CA 1
ATOM 1983 C C . TYR A 1 260 ? -28.752 -4.685 50.355 1.00 74.75 260 TYR A C 1
ATOM 1985 O O . TYR A 1 260 ? -28.909 -3.589 50.888 1.00 74.75 260 TYR A O 1
ATOM 1993 N N . LEU A 1 261 ? -27.589 -5.055 49.809 1.00 83.75 261 LEU A N 1
ATOM 1994 C CA . LEU A 1 261 ? -26.397 -4.201 49.809 1.00 83.75 261 LEU A CA 1
ATOM 1995 C C . LEU A 1 261 ? -26.574 -2.939 48.952 1.00 83.75 261 LEU A C 1
ATOM 1997 O O . LEU A 1 261 ? -26.263 -1.852 49.430 1.00 83.75 261 LEU A O 1
ATOM 2001 N N . GLU A 1 262 ? -27.159 -3.038 47.754 1.00 79.06 262 GLU A N 1
ATOM 2002 C CA . GLU A 1 262 ? -27.522 -1.849 46.961 1.00 79.06 262 GLU A CA 1
ATOM 2003 C C . GLU A 1 262 ? -28.485 -0.933 47.725 1.00 79.06 262 GLU A C 1
ATOM 2005 O O . GLU A 1 262 ? -28.313 0.286 47.744 1.00 79.06 262 GLU A O 1
ATOM 2010 N N . LYS A 1 263 ? -29.478 -1.508 48.412 1.00 79.12 263 LYS A N 1
ATOM 2011 C CA . LYS A 1 263 ? -30.430 -0.739 49.221 1.00 79.12 263 LYS A CA 1
ATOM 2012 C C . LYS A 1 263 ? -29.750 -0.045 50.405 1.00 79.12 263 LYS A C 1
ATOM 2014 O O . LYS A 1 263 ? -30.111 1.086 50.719 1.00 79.12 263 LYS A O 1
ATOM 2019 N N . GLN A 1 264 ? -28.754 -0.683 51.021 1.00 74.94 264 GLN A N 1
ATOM 2020 C CA . GLN A 1 264 ? -27.922 -0.085 52.069 1.00 74.94 264 GLN A CA 1
ATOM 2021 C C . GLN A 1 264 ? -27.033 1.041 51.524 1.00 74.94 264 GLN A C 1
ATOM 2023 O O . GLN A 1 264 ? -26.923 2.089 52.155 1.00 74.94 264 GLN A O 1
ATOM 2028 N N . GLU A 1 265 ? -26.449 0.886 50.334 1.00 78.75 265 GLU A N 1
ATOM 2029 C CA . GLU A 1 265 ? -25.678 1.960 49.700 1.00 78.75 265 GLU A CA 1
ATOM 2030 C C . GLU A 1 265 ? -26.540 3.164 49.316 1.00 78.75 265 GLU A C 1
ATOM 2032 O O . GLU A 1 265 ? -26.097 4.303 49.467 1.00 78.75 265 GLU A O 1
ATOM 2037 N N . ILE A 1 266 ? -27.760 2.932 48.825 1.00 71.94 266 ILE A N 1
ATOM 2038 C CA . ILE A 1 266 ? -28.720 4.001 48.528 1.00 71.94 266 ILE A CA 1
ATOM 2039 C C . ILE A 1 266 ? -29.098 4.727 49.821 1.00 71.94 266 ILE A C 1
ATOM 2041 O O . ILE A 1 266 ? -29.024 5.949 49.857 1.00 71.94 266 ILE A O 1
ATOM 2045 N N . LEU A 1 267 ? -29.383 3.994 50.901 1.00 73.06 267 LEU A N 1
ATOM 2046 C CA . LEU A 1 267 ? -29.636 4.565 52.231 1.00 73.06 267 LEU A CA 1
ATOM 2047 C C . LEU A 1 267 ? -28.431 5.325 52.809 1.00 73.06 267 LEU A C 1
ATOM 2049 O O . LEU A 1 267 ? -28.616 6.283 53.551 1.00 73.06 267 LEU A O 1
ATOM 2053 N N . ALA A 1 268 ? -27.200 4.931 52.477 1.00 71.56 268 ALA A N 1
ATOM 2054 C CA . ALA A 1 268 ? -25.993 5.641 52.900 1.00 71.56 268 ALA A CA 1
ATOM 2055 C C . ALA A 1 268 ? -25.705 6.892 52.044 1.00 71.56 268 ALA A C 1
ATOM 2057 O O . ALA A 1 268 ? -25.167 7.883 52.548 1.00 71.56 268 ALA A O 1
ATOM 2058 N N . LYS A 1 269 ? -26.044 6.860 50.747 1.00 73.88 269 LYS A N 1
ATOM 2059 C CA . LYS A 1 269 ? -25.893 7.988 49.806 1.00 73.88 269 LYS A CA 1
ATOM 2060 C C . LYS A 1 269 ? -27.002 9.024 49.977 1.00 73.88 269 LYS A C 1
ATOM 2062 O O . LYS A 1 269 ? -26.733 10.224 49.871 1.00 73.88 269 LYS A O 1
ATOM 2067 N N . GLU A 1 270 ? -28.214 8.587 50.300 1.00 70.19 270 GLU A N 1
ATOM 2068 C CA . GLU A 1 270 ? -29.268 9.433 50.846 1.00 70.19 270 GLU A CA 1
ATOM 2069 C C . GLU A 1 270 ? -28.866 9.852 52.260 1.00 70.19 270 GLU A C 1
ATOM 2071 O O . GLU A 1 270 ? -29.271 9.269 53.260 1.00 70.19 270 GLU A O 1
ATOM 2076 N N . LYS A 1 271 ? -28.021 10.887 52.350 1.00 64.00 271 LYS A N 1
ATOM 2077 C CA . LYS A 1 271 ? -27.748 11.566 53.622 1.00 64.00 271 LYS A CA 1
ATOM 2078 C C . LYS A 1 271 ? -29.099 11.813 54.301 1.00 64.00 271 LYS A C 1
ATOM 2080 O O . LYS A 1 271 ? -29.975 12.384 53.640 1.00 64.00 271 LYS A O 1
ATOM 2085 N N . PRO A 1 272 ? -29.282 11.396 55.569 1.00 61.31 272 PRO A N 1
ATOM 2086 C CA . PRO A 1 272 ? -30.582 11.473 56.215 1.00 61.31 272 PRO A CA 1
ATOM 2087 C C . PRO A 1 272 ? -31.106 12.905 56.090 1.00 61.31 272 PRO A C 1
ATOM 2089 O O . PRO A 1 272 ? -30.308 13.847 56.213 1.00 61.31 272 PRO A O 1
ATOM 2092 N N . PRO A 1 273 ? -32.411 13.096 55.814 1.00 60.75 273 PRO A N 1
ATOM 2093 C CA . PRO A 1 273 ? -32.991 14.423 55.684 1.00 60.75 273 PRO A CA 1
ATOM 2094 C C . PRO A 1 273 ? -32.591 15.226 56.916 1.00 60.75 273 PRO A C 1
ATOM 2096 O O . PRO A 1 273 ? -32.899 14.827 58.038 1.00 60.75 273 PRO A O 1
ATOM 2099 N N . VAL A 1 274 ? -31.830 16.307 56.697 1.00 64.00 274 VAL A N 1
ATOM 2100 C CA . VAL A 1 274 ? -31.245 17.137 57.757 1.00 64.00 274 VAL A CA 1
ATOM 2101 C C . VAL A 1 274 ? -32.327 17.401 58.797 1.00 64.00 274 VAL A C 1
ATOM 2103 O O . VAL A 1 274 ? -33.325 18.066 58.494 1.00 64.00 274 VAL A O 1
ATOM 2106 N N . SER A 1 275 ? -32.154 16.813 59.985 1.00 73.50 275 SER A N 1
ATOM 2107 C CA . SER A 1 275 ? -33.166 16.819 61.036 1.00 73.50 275 SER A CA 1
ATOM 2108 C C . SER A 1 275 ? -33.565 18.260 61.361 1.00 73.50 275 SER A C 1
ATOM 2110 O O . SER A 1 275 ? -32.755 19.185 61.237 1.00 73.50 275 SER A O 1
ATOM 2112 N N . GLY A 1 276 ? -34.819 18.487 61.766 1.00 75.25 276 GLY A N 1
ATOM 2113 C CA . GLY A 1 276 ? -35.311 19.837 62.086 1.00 75.25 276 GLY A CA 1
ATOM 2114 C C . GLY A 1 276 ? -34.413 20.580 63.087 1.00 75.25 276 GLY A C 1
ATOM 2115 O O . GLY A 1 276 ? -34.222 21.788 62.973 1.00 75.25 276 GLY A O 1
ATOM 2116 N N . VAL A 1 277 ? -33.762 19.834 63.985 1.00 78.88 277 VAL A N 1
ATOM 2117 C CA . VAL A 1 277 ? -32.769 20.337 64.944 1.00 78.88 277 VAL A CA 1
ATOM 2118 C C . VAL A 1 277 ? -31.486 20.809 64.254 1.00 78.88 277 VAL A C 1
ATOM 2120 O O . VAL A 1 277 ? -31.005 21.902 64.542 1.00 78.88 277 VAL A O 1
ATOM 2123 N N . ALA A 1 278 ? -30.950 20.044 63.299 1.00 77.56 278 ALA A N 1
ATOM 2124 C CA . ALA A 1 278 ? -29.773 20.451 62.532 1.00 77.56 278 ALA A CA 1
ATOM 2125 C C . ALA A 1 278 ? -30.049 21.700 61.671 1.00 77.56 278 ALA A C 1
ATOM 2127 O O . ALA A 1 278 ? -29.193 22.580 61.568 1.00 77.56 278 ALA A O 1
ATOM 2128 N N . LYS A 1 279 ? -31.271 21.843 61.132 1.00 77.44 279 LYS A N 1
ATOM 2129 C CA . LYS A 1 279 ? -31.715 23.090 60.479 1.00 77.44 279 LYS A CA 1
ATOM 2130 C C . LYS A 1 279 ? -31.796 24.263 61.459 1.00 77.44 279 LYS A C 1
ATOM 2132 O O . LYS A 1 279 ? -31.399 25.372 61.106 1.00 77.44 279 LYS A O 1
ATOM 2137 N N . TYR A 1 280 ? -32.281 24.033 62.679 1.00 79.19 280 TYR A N 1
ATOM 2138 C CA . TYR A 1 280 ? -32.386 25.070 63.708 1.00 79.19 280 TYR A CA 1
ATOM 2139 C C . TYR A 1 280 ? -31.010 25.560 64.182 1.00 79.19 280 TYR A C 1
ATOM 2141 O O . TYR A 1 280 ? -30.768 26.764 64.234 1.00 79.19 280 TYR A O 1
ATOM 2149 N N . MET A 1 281 ? -30.077 24.638 64.427 1.00 82.06 281 MET A N 1
ATOM 2150 C CA . MET A 1 281 ? -28.691 24.955 64.789 1.00 82.06 281 MET A CA 1
ATOM 2151 C C . MET A 1 281 ? -27.976 25.724 63.674 1.00 82.06 281 MET A C 1
ATOM 2153 O O . MET A 1 281 ? -27.331 26.736 63.938 1.00 82.06 281 MET A O 1
ATOM 2157 N N . ALA A 1 282 ? -28.149 25.317 62.411 1.00 77.31 282 ALA A N 1
ATOM 2158 C CA . ALA A 1 282 ? -27.616 26.067 61.275 1.00 77.31 282 ALA A CA 1
ATOM 2159 C C . ALA A 1 282 ? -28.178 27.499 61.221 1.00 77.31 282 ALA A C 1
ATOM 2161 O O . ALA A 1 282 ? -27.428 28.446 60.990 1.00 77.31 282 ALA A O 1
ATOM 2162 N N . LYS A 1 283 ? -29.475 27.676 61.504 1.00 78.06 283 LYS A N 1
ATOM 2163 C CA . LYS A 1 283 ? -30.118 28.995 61.554 1.00 78.06 283 LYS A CA 1
ATOM 2164 C C . LYS A 1 283 ? -29.581 29.855 62.704 1.00 78.06 283 LYS A C 1
ATOM 2166 O O . LYS A 1 283 ? -29.279 31.022 62.482 1.00 78.06 283 LYS A O 1
ATOM 2171 N N . GLN A 1 284 ? -29.367 29.278 63.888 1.00 76.69 284 GLN A N 1
ATOM 2172 C CA . GLN A 1 284 ? -28.743 29.978 65.018 1.00 76.69 284 GLN A CA 1
ATOM 2173 C C . GLN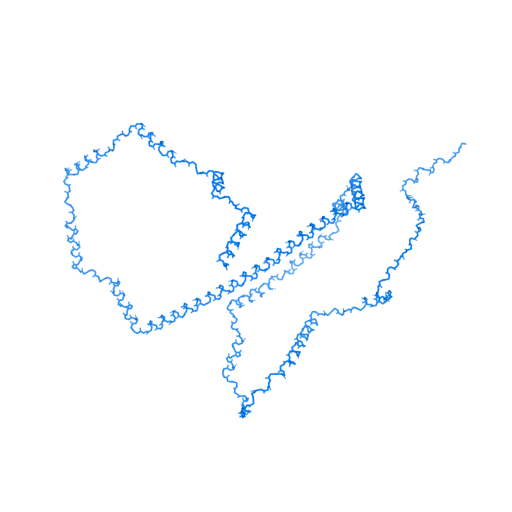 A 1 284 ? -27.291 30.389 64.744 1.00 76.69 284 GLN A C 1
ATOM 2175 O O . GLN A 1 284 ? -26.886 31.477 65.143 1.00 76.69 284 GLN A O 1
ATOM 2180 N N . ILE A 1 285 ? -26.511 29.554 64.053 1.00 74.50 285 ILE A N 1
ATOM 2181 C CA . ILE A 1 285 ? -25.120 29.873 63.691 1.00 74.50 285 ILE A CA 1
ATOM 2182 C C . ILE A 1 285 ? -25.063 31.000 62.652 1.00 74.50 285 ILE A C 1
ATOM 2184 O O . ILE A 1 285 ? -24.141 31.809 62.675 1.00 74.50 285 ILE A O 1
ATOM 2188 N N . ILE A 1 286 ? -26.030 31.069 61.736 1.00 69.94 286 ILE A N 1
ATOM 2189 C CA . ILE A 1 286 ? -26.108 32.154 60.749 1.00 69.94 286 ILE A CA 1
ATOM 2190 C C . ILE A 1 286 ? -26.529 33.459 61.431 1.00 69.94 286 ILE A C 1
ATOM 2192 O O . ILE A 1 286 ? -25.877 34.477 61.224 1.00 69.94 286 ILE A O 1
ATOM 2196 N N . SER A 1 287 ? -27.534 33.425 62.311 1.00 66.44 287 SER A N 1
ATOM 2197 C CA . SER A 1 287 ? -27.960 34.606 63.073 1.00 66.44 287 SER A CA 1
ATOM 2198 C C . SER A 1 287 ? -26.899 35.116 64.056 1.00 66.44 287 SER A C 1
ATOM 2200 O O . SER A 1 287 ? -26.851 36.310 64.319 1.00 66.44 287 SER A O 1
ATOM 2202 N N . SER A 1 288 ? -26.016 34.256 64.576 1.00 60.81 288 SER A N 1
ATOM 2203 C CA . SER A 1 288 ? -24.877 34.690 65.404 1.00 60.81 288 SER A CA 1
ATOM 2204 C C . SER A 1 288 ? -23.658 35.148 64.593 1.00 60.81 288 SER A C 1
ATOM 2206 O O . SER A 1 288 ? -22.752 35.766 65.151 1.00 60.81 288 SER A O 1
ATOM 2208 N N . LYS A 1 289 ? -23.629 34.870 63.282 1.00 61.12 289 LYS A N 1
ATOM 2209 C CA . LYS A 1 289 ? -22.572 35.290 62.346 1.00 61.12 289 LYS A CA 1
ATOM 2210 C C . LYS A 1 289 ? -22.954 36.470 61.458 1.00 61.12 289 LYS A C 1
ATOM 2212 O O . LYS A 1 289 ? -22.109 36.906 60.676 1.00 61.12 289 LYS A O 1
ATOM 2217 N N . GLU A 1 290 ? -24.168 37.008 61.566 1.00 59.72 290 GLU A N 1
ATOM 2218 C CA . GLU A 1 290 ? -24.451 38.341 61.038 1.00 59.72 290 GLU A CA 1
ATOM 2219 C C . GLU A 1 290 ? -23.557 39.332 61.786 1.00 59.72 290 GLU A C 1
ATOM 2221 O O . GLU A 1 290 ? -23.787 39.689 62.939 1.00 59.72 290 GLU A O 1
ATOM 2226 N N . ALA A 1 291 ? -22.444 39.679 61.137 1.00 59.72 291 ALA A N 1
ATOM 2227 C CA . ALA A 1 291 ? -21.433 40.563 61.678 1.00 59.72 291 ALA A CA 1
ATOM 2228 C C . ALA A 1 291 ? -22.081 41.867 62.168 1.00 59.72 291 ALA A C 1
ATOM 2230 O O . ALA A 1 291 ? -22.998 42.371 61.506 1.00 59.72 291 ALA A O 1
ATOM 2231 N N . PRO A 1 292 ? -21.605 42.432 63.296 1.00 59.03 292 PRO A N 1
ATOM 2232 C CA . PRO A 1 292 ? -22.173 43.649 63.849 1.00 59.03 292 PRO A CA 1
ATOM 2233 C C . PRO A 1 292 ? -22.182 44.715 62.757 1.00 59.03 292 PRO A C 1
ATOM 2235 O O . PRO A 1 292 ? -21.186 44.899 62.051 1.00 59.03 292 PRO A O 1
ATOM 2238 N N . ILE A 1 293 ? -23.324 45.382 62.593 1.00 58.88 293 ILE A N 1
ATOM 2239 C CA . ILE A 1 293 ? -23.523 46.456 61.621 1.00 58.88 293 ILE A CA 1
ATOM 2240 C C . ILE A 1 293 ? -22.417 47.489 61.866 1.00 58.88 293 ILE A C 1
ATOM 2242 O O . ILE A 1 293 ? -22.477 48.259 62.821 1.00 58.88 293 ILE A O 1
ATOM 2246 N N . LEU A 1 294 ? -21.371 47.458 61.035 1.00 60.72 294 LEU A N 1
ATOM 2247 C CA . LEU A 1 294 ? -20.216 48.344 61.140 1.00 60.72 294 LEU A CA 1
ATOM 2248 C C . LEU A 1 294 ? -20.726 49.790 61.146 1.00 60.72 294 LEU A C 1
ATOM 2250 O O . LEU A 1 294 ? -21.288 50.259 60.148 1.00 60.72 294 LEU A O 1
ATOM 2254 N N . SER A 1 295 ? -20.566 50.472 62.286 1.00 71.06 295 SER A N 1
ATOM 2255 C CA . SER A 1 295 ? -20.969 51.866 62.480 1.00 71.06 295 SER A CA 1
ATOM 2256 C C . SER A 1 295 ? -20.350 52.740 61.387 1.00 71.06 295 SER A C 1
ATOM 2258 O O . SER A 1 295 ? -19.270 52.427 60.875 1.00 71.06 295 SER A O 1
ATOM 2260 N N . GLY A 1 296 ? -21.008 53.839 61.005 1.00 74.38 296 GLY A N 1
ATOM 2261 C CA . GLY A 1 296 ? -20.540 54.706 59.909 1.00 74.38 296 GLY A CA 1
ATOM 2262 C C . GLY A 1 296 ? -19.057 55.103 60.019 1.00 74.38 296 GLY A C 1
ATOM 2263 O O . GLY A 1 296 ? -18.362 55.186 59.009 1.00 74.38 296 GLY A O 1
ATOM 2264 N N . VAL A 1 297 ? -18.545 55.216 61.249 1.00 75.94 297 VAL A N 1
ATOM 2265 C CA . VAL A 1 297 ? -17.134 55.484 61.562 1.00 75.94 297 VAL A CA 1
ATOM 2266 C C . VAL A 1 297 ? -16.215 54.331 61.145 1.00 75.94 297 VAL A C 1
ATOM 2268 O O . VAL A 1 297 ? -15.216 54.554 60.469 1.00 75.94 297 VAL A O 1
ATOM 2271 N N . SER A 1 298 ? -16.558 53.083 61.472 1.00 75.81 298 SER A N 1
ATOM 2272 C CA . SER A 1 298 ? -15.752 51.913 61.085 1.00 75.81 298 SER A CA 1
ATOM 2273 C C . SER A 1 298 ? -15.684 51.714 59.562 1.00 75.81 298 SER A C 1
ATOM 2275 O O . SER A 1 298 ? -14.628 51.370 59.027 1.00 75.81 298 SER A O 1
ATOM 2277 N N . LYS A 1 299 ? -16.760 52.050 58.835 1.00 75.12 299 LYS A N 1
ATOM 2278 C CA . LYS A 1 299 ? -16.749 52.100 57.360 1.00 75.12 299 LYS A CA 1
ATOM 2279 C C . LYS A 1 299 ? -15.839 53.209 56.821 1.00 75.12 299 LYS A C 1
ATOM 2281 O O . LYS A 1 299 ? -15.185 53.012 55.797 1.00 75.12 299 LYS A O 1
ATOM 2286 N N . TYR A 1 300 ? -15.775 54.356 57.498 1.00 77.12 300 TYR A N 1
ATOM 2287 C CA . TYR A 1 300 ? -14.900 55.465 57.110 1.00 77.12 300 TYR A CA 1
ATOM 2288 C C . TYR A 1 300 ? -13.417 55.135 57.327 1.00 77.12 300 TYR A C 1
ATOM 2290 O O . TYR A 1 300 ? -12.605 55.364 56.433 1.00 77.12 300 TYR A O 1
ATOM 2298 N N . VAL A 1 301 ? -13.068 54.508 58.454 1.00 83.31 301 VAL A N 1
ATOM 2299 C CA . VAL A 1 301 ? -11.691 54.060 58.739 1.00 83.31 301 VAL A CA 1
ATOM 2300 C C . VAL A 1 301 ? -11.233 52.995 57.739 1.00 83.31 301 VAL A C 1
ATOM 2302 O O . VAL A 1 301 ? -10.116 53.072 57.229 1.00 83.31 301 VAL A O 1
ATOM 2305 N N . ALA A 1 302 ? -12.102 52.046 57.377 1.00 77.50 302 ALA A N 1
ATOM 2306 C CA . ALA A 1 302 ? -11.793 51.063 56.339 1.00 77.50 302 ALA A CA 1
ATOM 2307 C C . ALA A 1 302 ? -11.550 51.721 54.966 1.00 77.50 302 ALA A C 1
ATOM 2309 O O . ALA A 1 302 ? -10.615 51.340 54.265 1.00 77.50 302 ALA A O 1
ATOM 2310 N N . LYS A 1 303 ? -12.331 52.748 54.598 1.00 74.50 303 LYS A N 1
ATOM 2311 C CA . LYS A 1 303 ? -12.097 53.529 53.368 1.00 74.50 303 LYS A CA 1
ATOM 2312 C C . LYS A 1 303 ? -10.783 54.311 53.408 1.00 74.50 303 LYS A C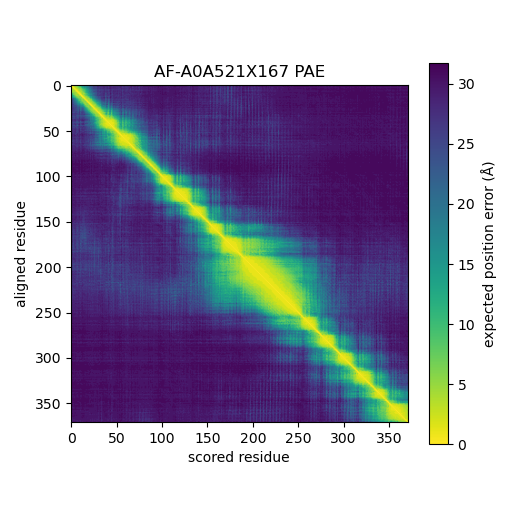 1
ATOM 2314 O O . LYS A 1 303 ? -10.048 54.295 52.426 1.00 74.50 303 LYS A O 1
ATOM 2319 N N . GLN A 1 304 ? -10.456 54.937 54.537 1.00 71.31 304 GLN A N 1
ATOM 2320 C CA . GLN A 1 304 ? -9.174 55.627 54.725 1.00 71.31 304 GLN A CA 1
ATOM 2321 C C . GLN A 1 304 ? -7.986 54.661 54.590 1.00 71.31 304 GLN A C 1
ATOM 2323 O O . GLN A 1 304 ? -7.007 54.965 53.914 1.00 71.31 304 GLN A O 1
ATOM 2328 N N . ALA A 1 305 ? -8.101 53.452 55.145 1.00 70.19 305 ALA A N 1
ATOM 2329 C CA . ALA A 1 305 ? -7.062 52.429 55.046 1.00 70.19 305 ALA A CA 1
ATOM 2330 C C . ALA A 1 305 ? -6.869 51.869 53.622 1.00 70.19 305 ALA A C 1
ATOM 2332 O O . ALA A 1 305 ? -5.789 51.370 53.308 1.00 70.19 305 ALA A O 1
ATOM 2333 N N . ILE A 1 306 ? -7.895 51.930 52.767 1.00 63.31 306 ILE A N 1
ATOM 2334 C CA . ILE A 1 306 ? -7.806 51.523 51.356 1.00 63.31 306 ILE A CA 1
ATOM 2335 C C . ILE A 1 306 ? -7.152 52.632 50.525 1.00 63.31 306 ILE A C 1
ATOM 2337 O O . ILE A 1 306 ? -6.252 52.340 49.743 1.00 63.31 306 ILE A O 1
ATOM 2341 N N . ASN A 1 307 ? -7.516 53.896 50.757 1.00 61.50 307 ASN A N 1
ATOM 2342 C CA . ASN A 1 307 ? -6.908 55.032 50.056 1.00 61.50 307 ASN A CA 1
ATOM 2343 C C . ASN A 1 307 ? -5.431 55.236 50.441 1.00 61.50 307 ASN A C 1
ATOM 2345 O O . ASN A 1 307 ? -4.621 55.599 49.597 1.00 61.50 307 ASN A O 1
ATOM 2349 N N . ALA A 1 308 ? -5.041 54.913 51.679 1.00 60.94 308 ALA A N 1
ATOM 2350 C CA . ALA A 1 308 ? -3.635 54.910 52.096 1.00 60.94 308 ALA A CA 1
ATOM 2351 C C . ALA A 1 308 ? -2.798 53.773 51.463 1.00 60.94 308 ALA A C 1
ATOM 2353 O O . ALA A 1 308 ? -1.573 53.774 51.578 1.00 60.94 308 ALA A O 1
ATOM 2354 N N . LYS A 1 309 ? -3.439 52.789 50.812 1.00 61.03 309 LYS A N 1
ATOM 2355 C CA . LYS A 1 309 ? -2.792 51.642 50.152 1.00 61.03 309 LYS A CA 1
ATOM 2356 C C . LYS A 1 309 ? -2.764 51.745 48.624 1.00 61.03 309 LYS A C 1
ATOM 2358 O O . LYS A 1 309 ? -2.325 50.789 47.978 1.00 61.03 309 LYS A O 1
ATOM 2363 N N . GLU A 1 310 ? -3.185 52.864 48.031 1.00 59.12 310 GLU A N 1
ATOM 2364 C CA . GLU A 1 310 ? -2.879 53.121 46.622 1.00 59.12 310 GLU A CA 1
ATOM 2365 C C . GLU A 1 310 ? -1.353 53.151 46.457 1.00 59.12 310 GLU A C 1
ATOM 2367 O O . GLU A 1 310 ? -0.643 53.938 47.077 1.00 59.12 310 GLU A O 1
ATOM 2372 N N . ALA A 1 311 ? -0.846 52.176 45.702 1.00 60.31 311 AL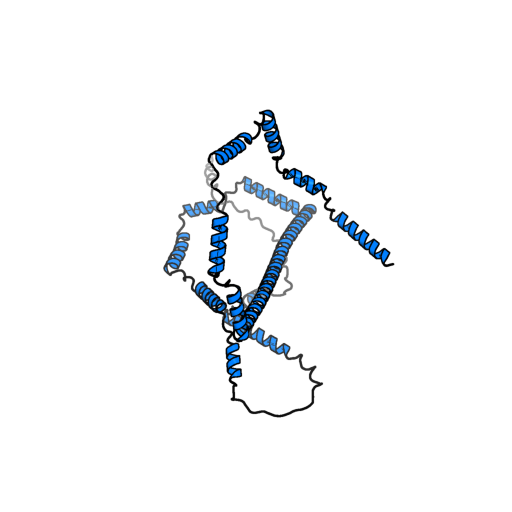A A N 1
ATOM 2373 C CA . ALA A 1 311 ? 0.571 51.866 45.572 1.00 60.31 311 ALA A CA 1
ATOM 2374 C C . ALA A 1 311 ? 1.420 53.108 45.227 1.00 60.31 311 ALA A C 1
ATOM 2376 O O . ALA A 1 311 ? 0.951 53.978 44.488 1.00 60.31 311 ALA A O 1
ATOM 2377 N N . PRO A 1 312 ? 2.688 53.178 45.688 1.00 60.62 312 PRO A N 1
ATOM 2378 C CA . PRO A 1 312 ? 3.555 54.317 45.412 1.00 60.62 312 PRO A CA 1
ATOM 2379 C C . PRO A 1 312 ? 3.636 54.565 43.906 1.00 60.62 312 PRO A C 1
ATOM 2381 O O . PRO A 1 312 ? 3.817 53.633 43.116 1.00 60.62 312 PRO A O 1
ATOM 2384 N N . ILE A 1 313 ? 3.494 55.832 43.518 1.00 60.00 313 ILE A N 1
ATOM 2385 C CA . ILE A 1 313 ? 3.571 56.301 42.135 1.00 60.00 313 ILE A CA 1
ATOM 2386 C C . ILE A 1 313 ? 4.933 55.873 41.574 1.00 60.00 313 ILE A C 1
ATOM 2388 O O . ILE A 1 313 ? 5.958 56.498 41.836 1.00 60.00 313 ILE A O 1
ATOM 2392 N N . LEU A 1 314 ? 4.966 54.762 40.833 1.00 60.78 314 LEU A N 1
ATOM 2393 C CA . LEU A 1 314 ? 6.195 54.265 40.220 1.00 60.78 314 LEU A CA 1
ATOM 2394 C C . LEU A 1 314 ? 6.709 55.332 39.247 1.00 60.78 314 LEU A C 1
ATOM 2396 O O . LEU A 1 314 ? 6.015 55.675 38.281 1.00 60.78 314 LEU A O 1
ATOM 2400 N N . SER A 1 315 ? 7.912 55.848 39.513 1.00 73.12 315 SER A N 1
ATOM 2401 C CA . SER A 1 315 ? 8.573 56.849 38.672 1.00 73.12 315 SER A CA 1
ATOM 2402 C C . SER A 1 315 ? 8.689 56.349 37.227 1.00 73.12 315 SER A C 1
ATOM 2404 O O . SER A 1 315 ? 8.696 55.139 36.967 1.00 73.12 315 SER A O 1
ATOM 2406 N N . GLY A 1 316 ? 8.774 57.269 36.260 1.00 75.12 316 GLY A N 1
ATOM 2407 C CA . GLY A 1 316 ? 8.872 56.917 34.835 1.00 75.12 316 GLY A CA 1
ATOM 2408 C C . GLY A 1 316 ? 9.982 55.899 34.541 1.00 75.12 316 GLY A C 1
ATOM 2409 O O . GLY A 1 316 ? 9.790 54.997 33.729 1.00 75.12 316 GLY A O 1
ATOM 2410 N N . VAL A 1 317 ? 11.084 55.962 35.296 1.00 76.44 317 VAL A N 1
ATOM 2411 C CA . VAL A 1 317 ? 12.210 55.019 35.219 1.00 76.44 317 VAL A CA 1
ATOM 2412 C C . VAL A 1 317 ? 11.817 53.619 35.700 1.00 76.44 317 VAL A C 1
ATOM 2414 O O . VAL A 1 317 ? 12.090 52.637 35.015 1.00 76.44 317 VAL A O 1
ATOM 2417 N N . ALA A 1 318 ? 11.103 53.499 36.823 1.00 74.75 318 ALA A N 1
ATOM 2418 C CA . ALA A 1 318 ? 10.628 52.206 37.322 1.00 74.75 318 ALA A CA 1
ATOM 2419 C C . ALA A 1 318 ? 9.631 51.542 36.353 1.00 74.75 318 ALA A C 1
ATOM 2421 O O . ALA A 1 318 ? 9.642 50.321 36.171 1.00 74.75 318 ALA A O 1
ATOM 2422 N N . LYS A 1 319 ? 8.799 52.344 35.674 1.00 76.31 319 LYS A N 1
ATOM 2423 C CA . LYS A 1 319 ? 7.930 51.855 34.590 1.00 76.31 319 LYS A CA 1
ATOM 2424 C C . LYS A 1 319 ? 8.745 51.388 33.380 1.00 76.31 319 LYS A C 1
ATOM 2426 O O . LYS A 1 319 ? 8.407 50.360 32.791 1.00 76.31 319 LYS A O 1
ATOM 2431 N N . TYR A 1 320 ? 9.818 52.100 33.037 1.00 77.06 320 TYR A N 1
ATOM 2432 C CA . TYR A 1 320 ? 10.688 51.758 31.913 1.00 77.06 320 TYR A CA 1
ATOM 2433 C C . TYR A 1 320 ? 11.465 50.458 32.155 1.00 77.06 320 TYR A C 1
ATOM 2435 O O . TYR A 1 320 ? 11.391 49.551 31.333 1.00 77.06 320 TYR A O 1
ATOM 2443 N N . LEU A 1 321 ? 12.072 50.286 33.332 1.00 82.94 321 LEU A N 1
ATOM 2444 C CA . LEU A 1 321 ? 12.775 49.049 33.701 1.00 82.94 321 LEU A CA 1
ATOM 2445 C C . LEU A 1 321 ? 11.845 47.829 33.713 1.00 82.94 321 LEU A C 1
ATOM 2447 O O . LEU A 1 321 ? 12.213 46.746 33.262 1.00 82.94 321 LEU A O 1
ATOM 2451 N N . LYS A 1 322 ? 10.596 47.998 34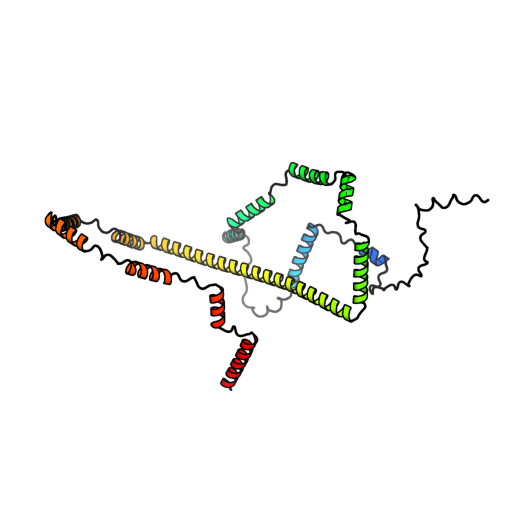.165 1.00 78.38 322 LYS A N 1
ATOM 2452 C CA . LYS A 1 322 ? 9.590 46.926 34.115 1.00 78.38 322 LYS A CA 1
ATOM 2453 C C . LYS A 1 322 ? 9.205 46.569 32.673 1.00 78.38 322 LYS A C 1
ATOM 2455 O O . LYS A 1 322 ? 8.942 45.402 32.380 1.00 78.38 322 LYS A O 1
ATOM 2460 N N . LYS A 1 323 ? 9.198 47.553 31.766 1.00 77.31 323 LYS A N 1
ATOM 2461 C CA . LYS A 1 323 ? 8.958 47.355 30.328 1.00 77.31 323 LYS A CA 1
ATOM 2462 C C . LYS A 1 323 ? 10.146 46.669 29.647 1.00 77.31 323 LYS A C 1
ATOM 2464 O O . LYS A 1 323 ? 9.922 45.743 28.870 1.00 77.31 323 LYS A O 1
ATOM 2469 N N . GLU A 1 324 ? 11.376 47.046 29.983 1.00 73.88 324 GLU A N 1
ATOM 2470 C CA . GLU A 1 324 ? 12.584 46.368 29.498 1.00 73.88 324 GLU A CA 1
ATOM 2471 C C . GLU A 1 324 ? 12.660 44.921 29.996 1.00 73.88 324 GLU A C 1
ATOM 2473 O O . GLU A 1 324 ? 12.865 44.009 29.197 1.00 73.88 324 GLU A O 1
ATOM 2478 N N . ALA A 1 325 ? 12.356 44.666 31.271 1.00 70.00 325 ALA A N 1
ATOM 2479 C CA . ALA A 1 325 ? 12.314 43.309 31.820 1.00 70.00 325 ALA A CA 1
ATOM 2480 C C . ALA A 1 325 ? 11.280 42.406 31.114 1.00 70.00 325 ALA A C 1
ATOM 2482 O O . ALA A 1 325 ? 11.502 41.206 30.933 1.00 70.00 325 ALA A O 1
ATOM 2483 N N . MET A 1 326 ? 10.149 42.972 30.680 1.00 62.84 326 MET A N 1
ATOM 2484 C CA . MET A 1 326 ? 9.142 42.264 29.878 1.00 62.84 326 MET A CA 1
ATOM 2485 C C . MET A 1 326 ? 9.581 42.065 28.416 1.00 62.84 326 MET A C 1
ATOM 2487 O O . MET A 1 326 ? 9.155 41.096 27.787 1.00 62.84 326 MET A O 1
ATOM 2491 N N . ALA A 1 327 ? 10.420 42.949 27.867 1.00 64.25 327 ALA A N 1
ATOM 2492 C CA . ALA A 1 327 ? 10.954 42.841 26.508 1.00 64.25 327 ALA A CA 1
ATOM 2493 C C . ALA A 1 327 ? 12.070 41.788 26.405 1.00 64.25 327 ALA A C 1
ATOM 2495 O O . ALA A 1 327 ? 12.070 41.003 25.460 1.00 64.25 327 ALA A O 1
ATOM 2496 N N . VAL A 1 328 ? 12.941 41.680 27.414 1.00 61.19 328 VAL A N 1
ATOM 2497 C CA . VAL A 1 328 ? 13.987 40.639 27.481 1.00 61.19 328 VAL A CA 1
ATOM 2498 C C . VAL A 1 328 ? 13.381 39.230 27.520 1.00 61.19 328 VAL A C 1
ATOM 2500 O O . VAL A 1 328 ? 13.918 38.306 26.919 1.00 61.19 328 VAL A O 1
ATOM 2503 N N . LYS A 1 329 ? 12.205 39.051 28.136 1.00 61.25 329 LYS A N 1
ATOM 2504 C CA . LYS A 1 329 ? 11.486 37.761 28.131 1.00 61.25 329 LYS A CA 1
ATOM 2505 C C . LYS A 1 329 ? 10.853 37.397 26.780 1.00 61.25 329 LYS A C 1
ATOM 2507 O O . LYS A 1 329 ? 10.418 36.261 26.609 1.00 61.25 329 LYS A O 1
ATOM 2512 N N . LYS A 1 330 ? 10.813 38.319 25.811 1.00 60.72 330 LYS A N 1
ATOM 2513 C CA . LYS A 1 330 ? 10.359 38.072 24.432 1.00 60.72 330 LYS A CA 1
ATOM 2514 C C . LYS A 1 330 ? 11.542 37.810 23.495 1.00 60.72 330 LYS A C 1
ATOM 2516 O O . LYS A 1 330 ? 11.601 38.372 22.404 1.00 60.72 330 LYS A O 1
ATOM 2521 N N . MET A 1 331 ? 12.489 36.963 23.896 1.00 54.91 331 MET A N 1
ATOM 2522 C CA . MET A 1 331 ? 13.505 36.500 22.950 1.00 54.91 331 MET A CA 1
ATOM 2523 C C . MET A 1 331 ? 12.840 35.701 21.815 1.00 54.91 331 MET A C 1
ATOM 2525 O O . MET A 1 331 ? 11.883 34.955 22.067 1.00 54.91 331 MET A O 1
ATOM 2529 N N . PRO A 1 332 ? 13.309 35.844 20.561 1.00 57.91 332 PRO A N 1
ATOM 2530 C CA . PRO A 1 332 ? 12.796 35.054 19.456 1.00 57.91 332 PRO A CA 1
ATOM 2531 C C . PRO A 1 332 ? 13.019 33.572 19.758 1.00 57.91 332 PRO A C 1
ATOM 2533 O O . PRO A 1 332 ? 14.109 33.159 20.153 1.00 57.91 332 PRO A O 1
ATOM 2536 N N . LYS A 1 333 ? 11.971 32.762 19.565 1.00 62.69 333 LYS A N 1
ATOM 2537 C CA . LYS A 1 333 ? 12.072 31.299 19.562 1.00 62.69 333 LYS A CA 1
ATOM 2538 C C . LYS A 1 333 ? 13.260 30.925 18.673 1.00 62.69 333 LYS A C 1
ATOM 2540 O O . LYS A 1 333 ? 13.271 31.313 17.507 1.00 62.69 333 LYS A O 1
ATOM 2545 N N . VAL A 1 334 ? 14.239 30.221 19.246 1.00 64.88 334 VAL A N 1
ATOM 2546 C CA . VAL A 1 334 ? 15.479 29.767 18.593 1.00 64.88 334 VAL A CA 1
ATOM 2547 C C . VAL A 1 334 ? 15.180 29.366 17.148 1.00 64.88 334 VAL A C 1
ATOM 2549 O O . VAL A 1 334 ? 14.334 28.493 16.912 1.00 64.88 334 VAL A O 1
ATOM 2552 N N . SER A 1 335 ? 15.804 30.058 16.190 1.00 70.69 335 SER A N 1
ATOM 2553 C CA . SER A 1 335 ? 15.560 29.846 14.762 1.00 70.69 335 SER A CA 1
ATOM 2554 C C . SER A 1 335 ? 15.826 28.379 14.407 1.00 70.69 335 SER A C 1
ATOM 2556 O O . SER A 1 335 ? 16.666 27.721 15.024 1.00 70.69 335 SER A O 1
ATOM 2558 N N . GLY A 1 336 ? 15.105 27.830 13.423 1.00 73.69 336 GLY A N 1
ATOM 2559 C CA . GLY A 1 336 ? 15.241 26.414 13.046 1.00 73.69 336 GLY A CA 1
ATOM 2560 C C . GLY A 1 336 ? 16.687 25.997 12.737 1.00 73.69 336 GLY A C 1
ATOM 2561 O O . GLY A 1 336 ? 17.063 24.853 12.972 1.00 73.69 336 GLY A O 1
ATOM 2562 N N . VAL A 1 337 ? 17.516 26.952 12.303 1.00 74.56 337 VAL A N 1
ATOM 2563 C CA . VAL A 1 337 ? 18.954 26.779 12.067 1.00 74.56 337 VAL A CA 1
ATOM 2564 C C . VAL A 1 337 ? 19.736 26.612 13.372 1.00 74.56 337 VAL A C 1
ATOM 2566 O O . VAL A 1 337 ? 20.535 25.687 13.477 1.00 74.56 337 VAL A O 1
ATOM 2569 N N . ALA A 1 338 ? 19.478 27.432 14.394 1.00 75.25 338 ALA A N 1
ATOM 2570 C CA . ALA A 1 338 ? 20.119 27.280 15.701 1.00 75.25 338 ALA A CA 1
ATOM 2571 C C . ALA A 1 338 ? 19.776 25.922 16.344 1.00 75.25 338 ALA A C 1
ATOM 2573 O O . ALA A 1 338 ? 20.670 25.232 16.831 1.00 75.25 338 ALA A O 1
ATOM 2574 N N . LYS A 1 339 ? 18.521 25.465 16.209 1.00 74.31 339 LYS A N 1
ATOM 2575 C CA . LYS A 1 339 ? 18.123 24.099 16.606 1.00 74.31 339 LYS A CA 1
ATOM 2576 C C . LYS A 1 339 ? 18.850 23.006 15.816 1.00 74.31 339 LYS A C 1
ATOM 2578 O O . LYS A 1 339 ? 19.114 21.933 16.352 1.00 74.31 339 LYS A O 1
ATOM 2583 N N . TYR A 1 340 ? 19.148 23.240 14.539 1.00 74.62 340 TYR A N 1
ATOM 2584 C CA . TYR A 1 340 ? 19.859 22.274 13.699 1.00 74.62 340 TYR A CA 1
ATOM 2585 C C . TYR A 1 340 ? 21.335 22.139 14.098 1.00 74.62 340 TYR A C 1
ATOM 2587 O O . TYR A 1 340 ? 21.847 21.020 14.172 1.00 74.62 340 TYR A O 1
ATOM 2595 N N . ILE A 1 341 ? 21.999 23.255 14.404 1.00 80.00 341 ILE A N 1
ATOM 2596 C CA . ILE A 1 341 ? 23.390 23.271 14.878 1.00 80.00 341 ILE A CA 1
ATOM 2597 C C . ILE A 1 341 ? 23.486 22.603 16.255 1.00 80.00 341 ILE A C 1
ATOM 2599 O O . ILE A 1 341 ? 24.336 21.738 16.448 1.00 80.00 341 ILE A O 1
ATOM 2603 N N . GLU A 1 342 ? 22.566 22.907 17.172 1.00 77.19 342 GLU A N 1
ATOM 2604 C CA . GLU A 1 342 ? 22.488 22.254 18.486 1.00 77.19 342 GLU A CA 1
ATOM 2605 C C . GLU A 1 342 ? 22.265 20.737 18.354 1.00 77.19 342 GLU A C 1
ATOM 2607 O O . GLU A 1 342 ? 22.985 19.936 18.949 1.00 77.19 342 GLU A O 1
ATOM 2612 N N . LYS A 1 343 ? 21.356 20.306 17.467 1.00 72.75 343 LYS A N 1
ATOM 2613 C CA . LYS A 1 343 ? 21.129 18.878 17.186 1.00 72.75 343 LYS A CA 1
ATOM 2614 C C . LYS A 1 343 ? 22.364 18.175 16.609 1.00 72.75 343 LYS A C 1
ATOM 2616 O O . LYS A 1 343 ? 22.544 16.981 16.841 1.00 72.75 343 LYS A O 1
ATOM 2621 N N . LYS A 1 344 ? 23.207 18.886 15.855 1.00 67.00 344 LYS A N 1
ATOM 2622 C CA . LYS A 1 344 ? 24.477 18.354 15.336 1.00 67.00 344 LYS A CA 1
ATOM 2623 C C . LYS A 1 344 ? 25.589 18.347 16.383 1.00 67.00 344 LYS A C 1
ATOM 2625 O O . LYS A 1 344 ? 26.417 17.444 16.343 1.00 67.00 344 LYS A O 1
ATOM 2630 N N . ALA A 1 345 ? 25.581 19.289 17.321 1.00 66.00 345 ALA A N 1
ATOM 2631 C CA . ALA A 1 345 ? 26.540 19.334 18.419 1.00 66.00 345 ALA A CA 1
ATOM 2632 C C . ALA A 1 345 ? 26.311 18.207 19.446 1.00 66.00 345 ALA A C 1
ATOM 2634 O O . ALA A 1 345 ? 27.272 17.696 20.012 1.00 66.00 345 ALA A O 1
ATOM 2635 N N . VAL A 1 346 ? 25.058 17.776 19.650 1.00 63.00 346 VAL A N 1
ATOM 2636 C CA . VAL A 1 346 ? 24.697 16.803 20.703 1.00 63.00 346 VAL A CA 1
ATOM 2637 C C . VAL A 1 346 ? 24.996 15.340 20.338 1.00 63.00 346 VAL A C 1
ATOM 2639 O O . VAL A 1 346 ? 25.068 14.496 21.226 1.00 63.00 346 VAL A O 1
ATOM 2642 N N . SER A 1 347 ? 25.244 14.990 19.072 1.00 53.50 347 SER A N 1
ATOM 2643 C CA . SER A 1 347 ? 25.884 13.699 18.766 1.00 53.50 347 SER A CA 1
ATOM 2644 C C . SER A 1 347 ? 26.449 13.659 17.344 1.00 53.50 347 SER A C 1
ATOM 2646 O O . SER A 1 347 ? 25.704 13.890 16.383 1.00 53.50 347 SER A O 1
ATOM 2648 N N . PRO A 1 348 ? 27.731 13.292 17.144 1.00 62.59 348 PRO A N 1
ATOM 2649 C CA . PRO A 1 348 ? 28.140 12.778 15.851 1.00 62.59 348 PRO A CA 1
ATOM 2650 C C . PRO A 1 348 ? 27.341 11.493 15.630 1.00 62.59 348 PRO A C 1
ATOM 2652 O O . PRO A 1 348 ? 27.530 10.497 16.326 1.00 62.59 348 PRO A O 1
ATOM 2655 N N . VAL A 1 349 ? 26.403 11.516 14.682 1.00 63.16 349 VAL A N 1
ATOM 2656 C CA . VAL A 1 349 ? 25.781 10.293 14.172 1.00 63.16 349 VAL A CA 1
ATOM 2657 C C . VAL A 1 349 ? 26.932 9.430 13.673 1.00 63.16 349 VAL A C 1
ATOM 2659 O O . VAL A 1 349 ? 27.492 9.712 12.615 1.00 63.16 349 VAL A O 1
ATOM 2662 N N . ALA A 1 350 ? 27.330 8.440 14.476 1.00 62.38 350 ALA A N 1
ATOM 2663 C CA . ALA A 1 350 ? 28.419 7.539 14.144 1.00 62.38 350 ALA A CA 1
ATOM 2664 C C . ALA A 1 350 ? 28.155 6.997 12.737 1.00 62.38 350 ALA A C 1
ATOM 2666 O O . ALA A 1 350 ? 27.099 6.396 12.491 1.00 62.38 350 ALA A O 1
ATOM 2667 N N . SER A 1 351 ? 29.080 7.276 11.814 1.00 73.38 351 SER A N 1
ATOM 2668 C CA . SER A 1 351 ? 29.014 6.774 10.446 1.00 73.38 351 SER A CA 1
ATOM 2669 C C . SER A 1 351 ? 28.834 5.253 10.491 1.00 73.38 351 SER A C 1
ATOM 2671 O O . SER A 1 351 ? 29.235 4.599 11.461 1.00 73.38 351 SER A O 1
ATOM 2673 N N . GLY A 1 352 ? 28.203 4.660 9.473 1.00 76.44 352 GLY A N 1
ATOM 2674 C CA . GLY A 1 352 ? 28.002 3.202 9.432 1.00 76.44 352 GLY A CA 1
ATOM 2675 C C . GLY A 1 352 ? 29.306 2.427 9.677 1.00 76.44 352 GLY A C 1
ATOM 2676 O O . GLY A 1 352 ? 29.302 1.406 10.360 1.00 76.44 352 GLY A O 1
ATOM 2677 N N . VAL A 1 353 ? 30.428 3.004 9.237 1.00 78.62 353 VAL A N 1
ATOM 2678 C CA . VAL A 1 353 ? 31.790 2.524 9.489 1.00 78.62 353 VAL A CA 1
ATOM 2679 C C . VAL A 1 353 ? 32.164 2.598 10.975 1.00 78.62 353 VAL A C 1
ATOM 2681 O O . VAL A 1 353 ? 32.582 1.590 11.537 1.00 78.62 353 VAL A O 1
ATOM 2684 N N . SER A 1 354 ? 31.960 3.729 11.661 1.00 78.56 354 SER A N 1
ATOM 2685 C CA . SER A 1 354 ? 32.222 3.830 13.108 1.00 78.56 354 SER A CA 1
ATOM 2686 C C . SER A 1 354 ? 31.385 2.842 13.930 1.00 78.56 354 SER A C 1
ATOM 2688 O O . SER A 1 354 ? 31.903 2.241 14.870 1.00 78.56 354 SER A O 1
ATOM 2690 N N . LYS A 1 355 ? 30.117 2.606 13.559 1.00 81.94 355 LYS A N 1
ATOM 2691 C CA . LYS A 1 355 ? 29.281 1.581 14.219 1.00 81.94 355 LYS A CA 1
ATOM 2692 C C . LYS A 1 355 ? 29.812 0.166 13.993 1.00 81.94 355 LYS A C 1
ATOM 2694 O O . LYS A 1 355 ? 29.752 -0.657 14.905 1.00 81.94 355 LYS A O 1
ATOM 2699 N N . TYR A 1 356 ? 30.318 -0.115 12.795 1.00 83.81 356 TYR A N 1
ATOM 2700 C CA . TYR A 1 356 ? 30.902 -1.410 12.461 1.00 83.81 356 TYR A CA 1
ATOM 2701 C C . TYR A 1 356 ? 32.189 -1.674 13.253 1.00 83.81 356 TYR A C 1
ATOM 2703 O O . TYR A 1 356 ? 32.301 -2.714 13.898 1.00 83.81 356 TYR A O 1
ATOM 2711 N N . MET A 1 357 ? 33.107 -0.706 13.303 1.00 86.00 357 MET A N 1
ATOM 2712 C CA . MET A 1 357 ? 34.351 -0.830 14.075 1.00 86.00 357 MET A CA 1
ATOM 2713 C C . MET A 1 357 ? 34.076 -0.991 15.576 1.00 86.00 357 MET A C 1
ATOM 2715 O O . MET A 1 357 ? 34.710 -1.806 16.242 1.00 86.00 357 MET A O 1
ATOM 2719 N N . MET A 1 358 ? 33.070 -0.290 16.109 1.00 83.31 358 MET A N 1
ATOM 2720 C CA . MET A 1 358 ? 32.660 -0.451 17.505 1.00 83.31 358 MET A CA 1
ATOM 2721 C C . MET A 1 358 ? 32.096 -1.851 17.787 1.00 83.31 358 MET A C 1
ATOM 2723 O O . MET A 1 358 ? 32.450 -2.455 18.797 1.00 83.31 358 MET A O 1
ATOM 2727 N N . ARG A 1 359 ? 31.280 -2.411 16.880 1.00 84.88 359 ARG A N 1
ATOM 2728 C CA . ARG A 1 359 ? 30.804 -3.802 16.994 1.00 84.88 359 ARG A CA 1
ATOM 2729 C C . ARG A 1 359 ? 31.947 -4.807 16.944 1.00 84.88 359 ARG A C 1
ATOM 2731 O O . ARG A 1 359 ? 31.949 -5.735 17.748 1.00 84.88 359 ARG A O 1
ATOM 2738 N N . GLN A 1 360 ? 32.912 -4.612 16.047 1.00 86.12 360 GLN A N 1
ATOM 2739 C CA . GLN A 1 360 ? 34.078 -5.488 15.955 1.00 86.12 360 GLN A CA 1
ATOM 2740 C C . GLN A 1 360 ? 34.889 -5.464 17.256 1.00 86.12 360 GLN A C 1
ATOM 2742 O O . GLN A 1 360 ? 35.154 -6.522 17.823 1.00 86.12 360 GLN A O 1
ATOM 2747 N N . ASN A 1 361 ? 35.154 -4.281 17.812 1.00 85.12 361 ASN A N 1
ATOM 2748 C CA . ASN A 1 361 ? 35.885 -4.143 19.075 1.00 85.12 361 ASN A CA 1
ATOM 2749 C C . ASN A 1 361 ? 35.145 -4.760 20.273 1.00 85.12 361 ASN A C 1
ATOM 2751 O O . ASN A 1 361 ? 35.770 -5.406 21.113 1.00 85.12 361 ASN A O 1
ATOM 2755 N N . ILE A 1 362 ? 33.817 -4.611 20.348 1.00 84.56 362 ILE A N 1
ATOM 2756 C CA . ILE A 1 362 ? 33.000 -5.255 21.391 1.00 84.56 362 ILE A CA 1
ATOM 2757 C C . ILE A 1 362 ? 33.043 -6.780 21.237 1.00 84.56 362 ILE A C 1
ATOM 2759 O O . ILE A 1 362 ? 33.220 -7.493 22.220 1.00 84.56 362 ILE A O 1
ATOM 2763 N N . SER A 1 363 ? 32.930 -7.288 20.007 1.00 81.25 363 SER A N 1
ATOM 2764 C CA . SER A 1 363 ? 32.982 -8.729 19.746 1.00 81.25 363 SER A CA 1
ATOM 2765 C C . SER A 1 363 ? 34.357 -9.340 20.037 1.00 81.25 363 SER A C 1
ATOM 2767 O O . SER A 1 363 ? 34.432 -10.474 20.503 1.00 81.25 363 SER A O 1
ATOM 2769 N N . ALA A 1 364 ? 35.436 -8.584 19.816 1.00 79.69 364 ALA A N 1
ATOM 2770 C CA . ALA A 1 364 ? 36.792 -8.995 20.155 1.00 79.69 364 ALA A CA 1
ATOM 2771 C C . ALA A 1 364 ? 36.999 -9.043 21.677 1.00 79.69 364 ALA A C 1
ATOM 2773 O O . ALA A 1 364 ? 37.490 -10.049 22.184 1.00 79.69 364 ALA A O 1
ATOM 2774 N N . LYS A 1 365 ? 36.540 -8.023 22.419 1.00 77.94 365 LYS A N 1
ATOM 2775 C CA . LYS A 1 365 ? 36.581 -8.026 23.894 1.00 77.94 365 LYS A CA 1
ATOM 2776 C C . LYS A 1 365 ? 35.774 -9.172 24.504 1.00 77.94 365 LYS A C 1
ATOM 2778 O O . LYS A 1 365 ? 36.281 -9.881 25.362 1.00 77.94 365 LYS A O 1
ATOM 2783 N N . ALA A 1 366 ? 34.562 -9.416 24.008 1.00 78.44 366 ALA A N 1
ATOM 2784 C CA . ALA A 1 366 ? 33.715 -10.502 24.503 1.00 78.44 366 ALA A CA 1
ATOM 2785 C C . ALA A 1 366 ? 34.309 -11.904 24.258 1.00 78.44 366 ALA A C 1
ATOM 2787 O O . ALA A 1 366 ? 33.943 -12.855 24.943 1.00 78.44 366 ALA A O 1
ATOM 2788 N N . LYS A 1 367 ? 35.203 -12.049 23.271 1.00 74.94 367 LYS A N 1
ATOM 2789 C CA . LYS A 1 367 ? 35.958 -13.290 23.047 1.00 74.94 367 LYS A CA 1
ATOM 2790 C C . LYS A 1 367 ? 37.163 -13.416 23.979 1.00 74.94 367 LYS A C 1
ATOM 2792 O O . LYS A 1 367 ? 37.484 -14.531 24.357 1.00 74.94 367 LYS A O 1
ATOM 2797 N N . GLN A 1 368 ? 37.792 -12.303 24.359 1.00 71.56 368 GLN A N 1
ATOM 2798 C CA . GLN A 1 368 ? 38.903 -12.288 25.318 1.00 71.56 368 GLN A CA 1
ATOM 2799 C C . GLN A 1 368 ? 38.453 -12.526 26.764 1.00 71.56 368 GLN A C 1
ATOM 2801 O O . GLN A 1 368 ? 39.217 -13.083 27.528 1.00 71.56 368 GLN A O 1
ATOM 2806 N N . GLU A 1 369 ? 37.227 -12.153 27.141 1.00 66.94 369 GLU A N 1
ATOM 2807 C CA . GLU A 1 369 ? 36.676 -12.451 28.479 1.00 66.94 369 GLU A CA 1
ATOM 2808 C C . GLU A 1 369 ? 36.156 -13.894 28.630 1.00 66.94 369 GLU A C 1
ATOM 2810 O O . GLU A 1 369 ? 35.791 -14.307 29.728 1.00 66.94 369 GLU A O 1
ATOM 2815 N N . LYS A 1 370 ? 36.074 -14.658 27.533 1.00 63.56 370 LYS A N 1
ATOM 2816 C CA . LYS A 1 370 ? 35.599 -16.055 27.518 1.00 63.56 370 LYS A CA 1
ATOM 2817 C C . LYS A 1 370 ? 36.711 -17.085 27.291 1.00 63.56 370 LYS A C 1
ATOM 2819 O O . LYS A 1 370 ? 36.401 -18.272 27.196 1.00 63.56 370 LYS A O 1
ATOM 2824 N N . ALA A 1 371 ? 37.953 -16.632 27.165 1.00 54.84 371 ALA A N 1
ATOM 2825 C CA . ALA A 1 371 ? 39.162 -17.447 27.117 1.00 54.84 371 ALA A CA 1
ATOM 2826 C C . ALA A 1 371 ? 39.960 -17.178 28.392 1.00 54.84 371 ALA A C 1
ATOM 2828 O O . ALA A 1 371 ? 40.566 -18.143 28.902 1.00 54.84 371 ALA A O 1
#

pLDDT: mean 72.08, std 15.46, range [35.78, 98.31]